Protein AF-A0A1W0CZG9-F1 (afdb_monomer)

InterPro domains:
  IPR002736 Triphosphoribosyl-dephospho-CoA protein [PF01874] (22-283)
  IPR002736 Triphosphoribosyl-dephospho-CoA protein [PTHR30201] (19-287)
  IPR009662 Malonate decarboxylase delta subunit [MF_00710] (295-395)
  IPR009662 Malonate decarboxylase delta subunit [TIGR03130] (297-390)
  IPR017555 Triphosphoribosyl-dephospho-CoA synthase [MF_01883] (5-327)
  IPR017555 Triphosphoribosyl-dephospho-CoA synthase [TIGR03132] (19-286)
  IPR023439 Malonate decarboxylase/citrate lyase acyl carrier protein [PF06857] (312-389)

Structure (mmCIF, N/CA/C/O backbone):
data_AF-A0A1W0CZG9-F1
#
_entry.id   AF-A0A1W0CZG9-F1
#
loop_
_atom_site.group_PDB
_atom_site.id
_atom_site.type_symbol
_atom_site.label_atom_id
_atom_site.label_alt_id
_atom_site.label_comp_id
_atom_site.label_asym_id
_atom_site.label_entity_id
_atom_site.label_seq_id
_atom_site.pdbx_PDB_ins_code
_atom_site.Cartn_x
_atom_site.Cartn_y
_atom_site.Cartn_z
_atom_site.occupancy
_atom_site.B_iso_or_equiv
_atom_site.auth_seq_id
_atom_site.auth_comp_id
_atom_site.auth_asym_id
_atom_site.auth_atom_id
_atom_site.pdbx_PDB_model_num
ATOM 1 N N . MET A 1 1 ? -16.045 48.667 25.004 1.00 33.84 1 MET A N 1
ATOM 2 C CA . MET A 1 1 ? -16.160 47.445 24.181 1.00 33.84 1 MET A CA 1
ATOM 3 C C . MET A 1 1 ? -14.809 47.197 23.517 1.00 33.84 1 MET A C 1
ATOM 5 O O . MET A 1 1 ? -14.563 47.806 22.484 1.00 33.84 1 MET A O 1
ATOM 9 N N . PRO A 1 2 ? -13.880 46.431 24.114 1.00 33.62 2 PRO A N 1
ATOM 10 C CA . PRO A 1 2 ? -12.631 46.118 23.434 1.00 33.62 2 PRO A CA 1
ATOM 11 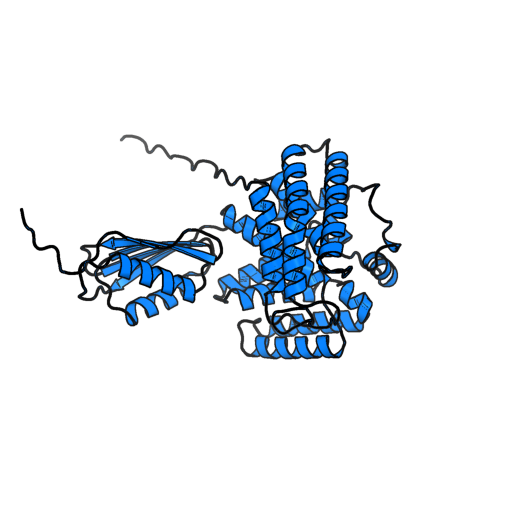C C . PRO A 1 2 ? -12.869 44.979 22.434 1.00 33.62 2 PRO A C 1
ATOM 13 O O . PRO A 1 2 ? -13.550 43.997 22.735 1.00 33.62 2 PRO A O 1
ATOM 16 N N . GLY A 1 3 ? -12.367 45.181 21.218 1.00 31.75 3 GLY A N 1
ATOM 17 C CA . GLY A 1 3 ? -12.588 44.329 20.058 1.00 31.75 3 GLY A CA 1
ATOM 18 C C . GLY A 1 3 ? -11.983 42.937 20.209 1.00 31.75 3 GLY A C 1
ATOM 19 O O . GLY A 1 3 ? -10.872 42.764 20.706 1.00 31.75 3 GLY A O 1
ATOM 20 N N . ARG A 1 4 ? -12.725 41.936 19.728 1.00 31.33 4 ARG A N 1
ATOM 21 C CA . ARG A 1 4 ? -12.213 40.588 19.492 1.00 31.33 4 ARG A CA 1
ATOM 22 C C . ARG A 1 4 ? -11.178 40.653 18.370 1.00 31.33 4 ARG A C 1
ATOM 24 O O . ARG A 1 4 ? -11.542 40.750 17.201 1.00 31.33 4 ARG A O 1
ATOM 31 N N . MET A 1 5 ? -9.898 40.569 18.722 1.00 32.62 5 MET A N 1
ATOM 32 C CA . MET A 1 5 ? -8.872 40.129 17.782 1.00 32.62 5 MET A CA 1
ATOM 33 C C . MET A 1 5 ? -9.161 38.665 17.445 1.00 32.62 5 MET A C 1
ATOM 35 O O . MET A 1 5 ? -8.957 37.769 18.262 1.00 32.62 5 MET A O 1
ATOM 39 N N . SER A 1 6 ? -9.704 38.435 16.252 1.00 33.34 6 SER A N 1
ATOM 40 C CA . SER A 1 6 ? -9.754 37.111 15.645 1.00 33.34 6 SER A CA 1
ATOM 41 C C . SER A 1 6 ? -8.327 36.732 15.267 1.00 33.34 6 SER A C 1
ATOM 43 O O . SER A 1 6 ? -7.815 37.191 14.248 1.00 33.34 6 SER A O 1
ATOM 45 N N . CYS A 1 7 ? -7.670 35.937 16.109 1.00 29.73 7 CYS A N 1
ATOM 46 C CA . CYS A 1 7 ? -6.420 35.286 15.747 1.00 29.73 7 CYS A CA 1
ATOM 47 C C . CYS A 1 7 ? -6.742 34.286 14.627 1.00 29.73 7 CYS A C 1
ATOM 49 O O . CYS A 1 7 ? -7.448 33.303 14.858 1.00 29.73 7 CYS A O 1
ATOM 51 N N . ALA A 1 8 ? -6.322 34.585 13.397 1.00 34.59 8 ALA A N 1
ATOM 52 C CA . ALA A 1 8 ? -6.363 33.611 12.316 1.00 34.59 8 ALA A CA 1
ATOM 53 C C . ALA A 1 8 ? -5.470 32.420 12.713 1.00 34.59 8 ALA A C 1
ATOM 55 O O . ALA A 1 8 ? -4.389 32.651 13.256 1.00 34.59 8 ALA A O 1
ATOM 56 N N . PRO A 1 9 ? -5.895 31.164 12.493 1.00 34.31 9 PRO A N 1
ATOM 57 C CA . PRO A 1 9 ? -5.042 30.020 12.781 1.00 34.31 9 PRO A CA 1
ATOM 58 C C . PRO A 1 9 ? -3.772 30.112 11.927 1.00 34.31 9 PRO A C 1
ATOM 60 O O . PRO A 1 9 ? -3.852 30.275 10.708 1.00 34.31 9 PRO A O 1
ATOM 63 N N . GLU A 1 10 ? -2.607 30.031 12.571 1.00 32.41 10 GLU A N 1
ATOM 64 C CA . GLU A 1 10 ? -1.317 29.945 11.884 1.00 32.41 10 GLU A CA 1
ATOM 65 C C . GLU A 1 10 ? -1.308 28.751 10.907 1.00 32.41 10 GLU A C 1
ATOM 67 O O . GLU A 1 10 ? -1.890 27.699 11.207 1.00 32.41 10 GLU A O 1
ATOM 72 N N . PRO A 1 11 ? -0.664 28.876 9.731 1.00 36.69 11 PRO A N 1
ATOM 73 C CA . PRO A 1 11 ? -0.551 27.773 8.788 1.00 36.69 11 PRO A CA 1
ATOM 74 C C . PRO A 1 11 ? 0.217 26.615 9.437 1.00 36.69 11 PRO A C 1
ATOM 76 O O . PRO A 1 11 ? 1.356 26.772 9.873 1.00 36.69 11 PRO A O 1
ATOM 79 N N . ARG A 1 12 ? -0.414 25.437 9.500 1.00 46.84 12 ARG A N 1
ATOM 80 C CA . ARG A 1 12 ? 0.191 24.211 10.035 1.00 46.84 12 ARG A CA 1
ATOM 81 C C . ARG A 1 12 ? 1.439 23.855 9.223 1.00 46.84 12 ARG A C 1
ATOM 83 O O . ARG A 1 12 ? 1.346 23.477 8.057 1.00 46.84 12 ARG A O 1
ATOM 90 N N . THR A 1 13 ? 2.609 23.948 9.840 1.00 45.94 13 THR A N 1
ATOM 91 C CA . THR A 1 13 ? 3.910 23.595 9.259 1.00 45.94 13 THR A CA 1
ATOM 92 C C . THR A 1 13 ? 4.120 22.074 9.272 1.00 45.94 13 THR A C 1
ATOM 94 O O . THR A 1 13 ? 4.964 21.541 9.982 1.00 45.94 13 THR A O 1
ATOM 97 N N . GLY A 1 14 ? 3.339 21.341 8.474 1.00 55.75 14 GLY A N 1
ATOM 98 C CA . GLY A 1 14 ? 3.417 19.878 8.335 1.00 55.75 14 GLY A CA 1
ATOM 99 C C . GLY A 1 14 ? 4.567 19.382 7.445 1.00 55.75 14 GLY A C 1
ATOM 100 O O . GLY A 1 14 ? 4.348 18.520 6.593 1.00 55.75 14 GLY A O 1
ATOM 101 N N . HIS A 1 15 ? 5.776 19.940 7.573 1.00 70.44 15 HIS A N 1
ATOM 102 C CA . HIS A 1 15 ? 6.919 19.511 6.760 1.00 70.44 15 HIS A CA 1
ATOM 103 C C . HIS A 1 15 ? 7.436 18.145 7.237 1.00 70.44 15 HIS A C 1
ATOM 105 O O . HIS A 1 15 ? 8.053 18.032 8.295 1.00 70.44 15 HIS A O 1
ATOM 111 N N . VAL A 1 16 ? 7.193 17.096 6.450 1.00 82.81 16 VAL A N 1
ATOM 112 C CA . VAL A 1 16 ? 7.690 15.739 6.725 1.00 82.81 16 VAL A CA 1
ATOM 113 C C . VAL A 1 16 ? 9.107 15.618 6.165 1.00 82.81 16 VAL A C 1
ATOM 115 O O . VAL A 1 16 ? 9.312 15.826 4.973 1.00 82.81 16 VAL A O 1
ATOM 118 N N . SER A 1 17 ? 10.089 15.296 7.011 1.00 92.38 17 SER A N 1
ATOM 119 C CA . SER A 1 17 ? 11.493 15.195 6.586 1.00 92.38 17 SER A CA 1
ATOM 120 C C . SER A 1 17 ? 11.728 14.043 5.592 1.00 92.38 17 SER A C 1
ATOM 122 O O . SER A 1 17 ? 10.999 13.044 5.636 1.00 92.38 17 SER A O 1
ATOM 124 N N . PRO A 1 18 ? 12.781 14.102 4.750 1.00 96.06 18 PRO A N 1
ATOM 125 C CA . PRO A 1 18 ? 13.146 13.006 3.848 1.00 96.06 18 PRO A CA 1
ATOM 126 C C . PRO A 1 18 ? 13.298 11.652 4.553 1.00 96.06 18 PRO A C 1
ATOM 128 O O . PRO A 1 18 ? 12.821 10.627 4.064 1.00 96.06 18 PRO A O 1
ATOM 131 N N . THR A 1 19 ? 13.889 11.656 5.750 1.00 97.00 19 THR A N 1
ATOM 132 C CA . THR A 1 19 ? 14.010 10.472 6.610 1.00 97.00 19 THR A CA 1
ATOM 133 C C . THR A 1 19 ? 12.646 9.909 6.998 1.00 97.00 19 THR A C 1
ATOM 135 O O . THR A 1 19 ? 12.417 8.712 6.837 1.00 97.00 19 THR A O 1
ATOM 138 N N . ALA A 1 20 ? 11.720 10.762 7.445 1.00 95.25 20 ALA A N 1
ATOM 139 C CA . ALA A 1 20 ? 10.376 10.336 7.821 1.00 95.25 20 ALA A CA 1
ATOM 140 C C . ALA A 1 20 ? 9.574 9.810 6.616 1.00 95.25 20 ALA A C 1
ATOM 142 O O . ALA A 1 20 ? 8.839 8.835 6.756 1.00 95.25 20 ALA A O 1
ATOM 143 N N . LEU A 1 21 ? 9.753 10.388 5.422 1.00 97.50 21 LEU A N 1
ATOM 144 C CA . LEU A 1 21 ? 9.143 9.880 4.186 1.00 97.50 21 LEU A CA 1
ATOM 145 C C . LEU A 1 21 ? 9.675 8.489 3.811 1.00 97.50 21 LEU A C 1
ATOM 147 O O . LEU A 1 21 ? 8.896 7.607 3.441 1.00 97.50 21 LEU A O 1
ATOM 151 N N . ALA A 1 22 ? 10.985 8.270 3.937 1.00 98.31 22 ALA A N 1
ATOM 152 C CA . ALA A 1 22 ? 11.594 6.965 3.696 1.00 98.31 22 ALA A CA 1
ATOM 153 C C . ALA A 1 22 ? 11.104 5.911 4.701 1.00 98.31 22 ALA A C 1
ATOM 155 O O . ALA A 1 22 ? 10.772 4.789 4.311 1.00 98.31 22 ALA A O 1
ATOM 156 N N . ASP A 1 23 ? 11.008 6.279 5.980 1.00 97.62 23 ASP A N 1
ATOM 157 C CA . ASP A 1 23 ? 10.482 5.410 7.034 1.00 97.62 23 ASP A CA 1
ATOM 158 C C . ASP A 1 23 ? 9.001 5.078 6.812 1.00 97.62 23 ASP A C 1
ATOM 160 O O . ASP A 1 23 ? 8.615 3.914 6.929 1.00 97.62 23 ASP A O 1
ATOM 164 N N . ALA A 1 24 ? 8.187 6.053 6.397 1.00 97.56 24 ALA A N 1
ATOM 165 C CA . ALA A 1 24 ? 6.782 5.841 6.050 1.00 97.56 24 ALA A CA 1
ATOM 166 C C . ALA A 1 24 ? 6.617 4.889 4.852 1.00 97.56 24 ALA A C 1
ATOM 168 O O . ALA A 1 24 ? 5.760 4.005 4.878 1.00 97.56 24 ALA A O 1
ATOM 169 N N . ALA A 1 25 ? 7.465 5.005 3.824 1.00 98.56 25 ALA A N 1
ATOM 170 C CA . ALA A 1 25 ? 7.449 4.097 2.676 1.00 98.56 25 ALA A CA 1
ATOM 171 C C . ALA A 1 25 ? 7.782 2.651 3.082 1.00 98.56 25 ALA A C 1
ATOM 173 O O . ALA A 1 25 ? 7.087 1.713 2.686 1.00 98.56 25 ALA A O 1
ATOM 174 N N . VAL A 1 26 ? 8.800 2.458 3.926 1.00 98.56 26 VAL A N 1
ATOM 175 C CA . VAL A 1 26 ? 9.143 1.132 4.464 1.00 98.56 26 VAL A CA 1
ATOM 176 C C . VAL A 1 26 ? 8.025 0.598 5.359 1.00 98.56 26 VAL A C 1
ATOM 178 O O . VAL A 1 26 ? 7.659 -0.571 5.243 1.00 98.56 26 VAL A O 1
ATOM 181 N N . ALA A 1 27 ? 7.444 1.436 6.219 1.00 97.94 27 ALA A N 1
ATOM 182 C CA . ALA A 1 27 ? 6.324 1.055 7.072 1.00 97.94 27 ALA A CA 1
ATOM 183 C C . ALA A 1 27 ? 5.105 0.614 6.247 1.00 97.94 27 ALA A C 1
ATOM 185 O O . ALA A 1 27 ? 4.483 -0.393 6.582 1.00 97.94 27 ALA A O 1
ATOM 186 N N . ALA A 1 28 ? 4.809 1.295 5.137 1.00 98.50 28 ALA A N 1
ATOM 187 C CA . ALA A 1 28 ? 3.735 0.919 4.224 1.00 98.50 28 ALA A CA 1
ATOM 188 C C . ALA A 1 28 ? 3.975 -0.454 3.572 1.00 98.50 28 ALA A C 1
ATOM 190 O O . ALA A 1 28 ? 3.057 -1.273 3.520 1.00 98.50 28 ALA A O 1
ATOM 191 N N . LEU A 1 29 ? 5.210 -0.748 3.148 1.00 98.38 29 LEU A N 1
ATOM 192 C CA . LEU A 1 29 ? 5.585 -2.072 2.633 1.00 98.38 29 LEU A CA 1
ATOM 193 C C . LEU A 1 29 ? 5.458 -3.170 3.696 1.00 98.38 29 LEU A C 1
ATOM 195 O O . LEU A 1 29 ? 4.949 -4.251 3.417 1.00 98.38 29 LEU A O 1
ATOM 199 N N . LEU A 1 30 ? 5.895 -2.905 4.929 1.00 97.25 30 LEU A N 1
ATOM 200 C CA . LEU A 1 30 ? 5.769 -3.863 6.032 1.00 97.25 30 LEU A CA 1
ATOM 201 C C . LEU A 1 30 ? 4.301 -4.097 6.412 1.00 97.25 30 LEU A C 1
ATOM 203 O O . LEU A 1 30 ? 3.899 -5.233 6.673 1.00 97.25 30 LEU A O 1
ATOM 207 N N . ALA A 1 31 ? 3.490 -3.039 6.425 1.00 96.06 31 ALA A N 1
ATOM 208 C CA . ALA A 1 31 ? 2.058 -3.121 6.680 1.00 96.06 31 ALA A CA 1
ATOM 209 C C . ALA A 1 31 ? 1.329 -3.915 5.586 1.00 96.06 31 ALA A C 1
ATOM 211 O O . ALA A 1 31 ? 0.457 -4.721 5.904 1.00 96.06 31 ALA A O 1
ATOM 212 N N . GLU A 1 32 ? 1.709 -3.741 4.318 1.00 97.56 32 GLU A N 1
ATOM 213 C CA . GLU A 1 32 ? 1.230 -4.575 3.213 1.00 97.56 32 GLU A CA 1
ATOM 214 C C . GLU A 1 32 ? 1.653 -6.035 3.425 1.00 97.56 32 GLU A C 1
ATOM 216 O O . GLU A 1 32 ? 0.799 -6.920 3.427 1.00 97.56 32 GLU A O 1
ATOM 221 N N . ALA A 1 33 ? 2.938 -6.303 3.679 1.00 94.62 33 ALA A N 1
ATOM 222 C CA . ALA A 1 33 ? 3.481 -7.659 3.782 1.00 94.62 33 ALA A CA 1
ATOM 223 C C . ALA A 1 33 ? 2.866 -8.471 4.935 1.00 94.62 33 ALA A C 1
ATOM 225 O O . ALA A 1 33 ? 2.709 -9.688 4.828 1.00 94.62 33 ALA A O 1
ATOM 226 N N . THR A 1 34 ? 2.507 -7.797 6.030 1.00 94.31 34 THR A N 1
ATOM 227 C CA . THR A 1 34 ? 1.949 -8.420 7.241 1.00 94.31 34 THR A CA 1
ATOM 228 C C . THR A 1 34 ? 0.420 -8.481 7.259 1.00 94.31 34 THR A C 1
ATOM 230 O O . THR A 1 34 ? -0.149 -9.228 8.062 1.00 94.31 34 THR A O 1
ATOM 233 N N . LEU A 1 35 ? -0.268 -7.763 6.364 1.00 97.00 35 LEU A N 1
ATOM 234 C CA . LEU A 1 35 ? -1.721 -7.846 6.236 1.00 97.00 35 LEU A CA 1
ATOM 235 C C . LEU A 1 35 ? -2.135 -9.289 5.924 1.00 97.00 35 LEU A C 1
ATOM 237 O O . LEU A 1 35 ? -1.577 -9.922 5.033 1.00 97.00 35 LEU A O 1
ATOM 241 N N . THR A 1 36 ? -3.094 -9.829 6.678 1.00 95.69 36 THR A N 1
ATOM 242 C CA . THR A 1 36 ? -3.483 -11.245 6.604 1.00 95.69 36 THR A CA 1
ATOM 243 C C . THR A 1 36 ? -4.987 -11.395 6.878 1.00 95.69 36 THR A C 1
ATOM 245 O O . THR A 1 36 ? -5.463 -10.820 7.859 1.00 95.69 36 THR A O 1
ATOM 248 N N . PRO A 1 37 ? -5.744 -12.187 6.090 1.00 95.38 37 PRO A N 1
ATOM 249 C CA . PRO A 1 37 ? -5.326 -12.940 4.908 1.00 95.38 37 PRO A CA 1
ATOM 250 C C . PRO A 1 37 ? -5.303 -12.069 3.643 1.00 95.38 37 PRO A C 1
ATOM 252 O O . PRO A 1 37 ? -6.292 -11.401 3.356 1.00 95.38 37 PRO A O 1
ATOM 255 N N . LYS A 1 38 ? -4.237 -12.118 2.835 1.00 93.94 38 LYS A N 1
ATOM 256 C CA . LYS A 1 38 ? -4.233 -11.471 1.512 1.00 93.94 38 LYS A CA 1
ATOM 257 C C . LYS A 1 38 ? -4.496 -12.494 0.401 1.00 93.94 38 LYS A C 1
ATOM 259 O O . LYS A 1 38 ? -3.724 -13.443 0.251 1.00 93.94 38 LYS A O 1
ATOM 264 N N . PRO A 1 39 ? -5.559 -12.323 -0.403 1.00 96.69 39 PRO A N 1
ATOM 265 C CA . PRO A 1 39 ? -6.010 -13.347 -1.335 1.00 96.69 39 PRO A CA 1
ATOM 266 C C . PRO A 1 39 ? -4.981 -13.590 -2.451 1.00 96.69 39 PRO A C 1
ATOM 268 O O . PRO A 1 39 ? -4.724 -12.723 -3.281 1.00 96.69 39 PRO A O 1
ATOM 271 N N . GLY A 1 40 ? -4.381 -14.786 -2.474 1.00 96.25 40 GLY A N 1
ATOM 272 C CA . GLY A 1 40 ? -3.367 -15.178 -3.469 1.00 96.25 40 GLY A CA 1
ATOM 273 C C . GLY A 1 40 ? -1.990 -14.502 -3.327 1.00 96.25 40 GLY A C 1
ATOM 274 O O . GLY A 1 40 ? -1.062 -14.831 -4.071 1.00 96.25 40 GLY A O 1
ATOM 275 N N . LEU A 1 41 ? -1.822 -13.585 -2.376 1.00 97.12 41 LEU A N 1
ATOM 276 C CA . LEU A 1 41 ? -0.566 -12.884 -2.094 1.00 97.12 41 LEU A CA 1
ATOM 277 C C . LEU A 1 41 ? 0.193 -13.553 -0.947 1.00 97.12 41 LEU A C 1
ATOM 279 O O . LEU A 1 41 ? -0.359 -14.356 -0.197 1.00 97.12 41 LEU A O 1
ATOM 283 N N . VAL A 1 42 ? 1.473 -13.213 -0.822 1.00 96.31 42 VAL A N 1
ATOM 284 C CA . VAL A 1 42 ? 2.285 -13.564 0.348 1.00 96.31 42 VAL A CA 1
ATOM 285 C C . VAL A 1 42 ? 1.730 -12.848 1.573 1.00 96.31 42 VAL A C 1
ATOM 287 O O . VAL A 1 42 ? 1.551 -11.637 1.517 1.00 96.31 42 VAL A O 1
ATOM 290 N N . ASP A 1 43 ? 1.508 -13.558 2.671 1.00 95.62 43 ASP A N 1
ATOM 291 C CA . ASP A 1 43 ? 1.109 -12.988 3.961 1.00 95.62 43 ASP A CA 1
ATOM 292 C C . ASP A 1 43 ? 1.695 -13.809 5.125 1.00 95.62 43 ASP A C 1
ATOM 294 O O . ASP A 1 43 ? 2.534 -14.692 4.917 1.00 95.62 43 ASP A O 1
ATOM 298 N N . LEU A 1 44 ? 1.262 -13.555 6.366 1.00 94.50 44 LEU A N 1
ATOM 299 C CA . LEU A 1 44 ? 1.788 -14.256 7.546 1.00 94.50 44 LEU A CA 1
ATOM 300 C C . LEU A 1 44 ? 1.518 -15.773 7.540 1.00 94.50 44 LEU A C 1
ATOM 302 O O . LEU A 1 44 ? 2.162 -16.511 8.282 1.00 94.50 44 LEU A O 1
ATOM 306 N N . ARG A 1 45 ? 0.597 -16.266 6.701 1.00 94.12 45 ARG A N 1
ATOM 307 C CA . ARG A 1 45 ? 0.284 -17.698 6.555 1.00 94.12 45 ARG A CA 1
ATOM 308 C C . ARG A 1 45 ? 1.206 -18.393 5.545 1.00 94.12 45 ARG A C 1
ATOM 310 O O . ARG A 1 45 ? 1.123 -19.613 5.402 1.00 94.12 45 ARG A O 1
ATOM 317 N N . GLY A 1 46 ? 2.041 -17.650 4.811 1.00 91.88 46 GLY A N 1
ATOM 318 C CA . GLY A 1 46 ? 3.054 -18.180 3.892 1.00 91.88 46 GLY A CA 1
ATOM 319 C C . GLY A 1 46 ? 3.104 -17.467 2.535 1.00 91.88 46 GLY A C 1
ATOM 320 O O . GLY A 1 46 ? 2.574 -16.376 2.358 1.00 91.88 46 GLY A O 1
ATOM 321 N N . GLY A 1 47 ? 3.718 -18.109 1.536 1.00 89.25 47 GLY A N 1
ATOM 322 C CA . GLY A 1 47 ? 3.993 -17.510 0.217 1.00 89.25 47 GLY A CA 1
ATOM 323 C C . GLY A 1 47 ? 2.786 -17.249 -0.701 1.00 89.25 47 GLY A C 1
ATOM 324 O O . GLY A 1 47 ? 2.959 -16.862 -1.854 1.00 89.25 47 GLY A O 1
ATOM 325 N N . GLY A 1 48 ? 1.548 -17.471 -0.247 1.00 91.50 48 GLY A N 1
ATOM 326 C CA . GLY A 1 48 ? 0.367 -17.268 -1.093 1.00 91.50 48 GLY A CA 1
ATOM 327 C C . GLY A 1 48 ? 0.348 -18.184 -2.320 1.00 91.50 48 GLY A C 1
ATOM 328 O O . GLY A 1 48 ? 0.262 -19.407 -2.175 1.00 91.50 48 GLY A O 1
ATOM 329 N N . ALA A 1 49 ? 0.371 -17.580 -3.513 1.00 90.06 49 ALA A N 1
ATOM 330 C CA . ALA A 1 49 ? 0.503 -18.244 -4.815 1.00 90.06 49 ALA A CA 1
ATOM 331 C C . ALA A 1 49 ? 1.962 -18.467 -5.269 1.00 90.06 49 ALA A C 1
ATOM 333 O O . ALA A 1 49 ? 2.188 -19.129 -6.286 1.00 90.06 49 ALA A O 1
ATOM 334 N N . HIS A 1 50 ? 2.933 -17.916 -4.542 1.00 90.31 50 HIS A N 1
ATOM 335 C CA . HIS A 1 50 ? 4.360 -18.012 -4.841 1.00 90.31 50 HIS A CA 1
ATOM 336 C C . HIS A 1 50 ? 5.015 -19.192 -4.118 1.00 90.31 50 HIS A C 1
ATOM 338 O O . HIS A 1 50 ? 4.468 -19.750 -3.165 1.00 90.31 50 HIS A O 1
ATOM 344 N N . ARG A 1 51 ? 6.201 -19.582 -4.596 1.00 88.88 51 ARG A N 1
ATOM 345 C CA . ARG A 1 51 ? 7.057 -20.619 -3.977 1.00 88.88 51 ARG A CA 1
ATOM 346 C C . ARG A 1 51 ? 8.457 -20.110 -3.634 1.00 88.88 51 ARG A C 1
ATOM 348 O O . ARG A 1 51 ? 9.195 -20.785 -2.933 1.00 88.88 51 ARG A O 1
ATOM 355 N N . ASP A 1 52 ? 8.801 -18.949 -4.163 1.00 90.19 52 ASP A N 1
ATOM 356 C CA . ASP A 1 52 ? 10.097 -18.279 -4.142 1.00 90.19 52 ASP A CA 1
ATOM 357 C C . ASP A 1 52 ? 10.155 -17.128 -3.128 1.00 90.19 52 ASP A C 1
ATOM 359 O O . ASP A 1 52 ? 11.214 -16.547 -2.919 1.00 90.19 52 ASP A O 1
ATOM 363 N N . MET A 1 53 ? 9.036 -16.799 -2.475 1.00 92.06 53 MET A N 1
ATOM 364 C CA . MET A 1 53 ? 8.967 -15.730 -1.481 1.00 92.06 53 MET A CA 1
ATOM 365 C C . MET A 1 53 ? 8.009 -16.049 -0.333 1.00 92.06 53 MET A C 1
ATOM 367 O O . MET A 1 53 ? 6.977 -16.698 -0.515 1.00 92.06 53 MET A O 1
ATOM 371 N N . ASP A 1 54 ? 8.354 -15.540 0.848 1.00 94.88 54 ASP A N 1
ATOM 372 C CA . ASP A 1 54 ? 7.553 -15.559 2.068 1.00 94.88 54 ASP A CA 1
ATOM 373 C C . ASP A 1 54 ? 7.539 -14.168 2.729 1.00 94.88 54 ASP A C 1
ATOM 375 O O . ASP A 1 54 ? 8.216 -13.233 2.286 1.00 94.88 54 ASP A O 1
ATOM 379 N N . TRP A 1 55 ? 6.739 -14.006 3.785 1.00 94.06 55 TRP A N 1
ATOM 380 C CA . TRP A 1 55 ? 6.596 -12.714 4.459 1.00 94.06 55 TRP A CA 1
ATOM 381 C C . TRP A 1 55 ? 7.923 -12.226 5.060 1.00 94.06 55 TRP A C 1
ATOM 383 O O . TRP A 1 55 ? 8.183 -11.024 5.092 1.00 94.06 55 TRP A O 1
ATOM 393 N N . ALA A 1 56 ? 8.789 -13.140 5.512 1.00 95.19 56 ALA A N 1
ATOM 394 C CA . ALA A 1 56 ? 10.068 -12.791 6.114 1.00 95.19 56 ALA A CA 1
ATOM 395 C C . ALA A 1 56 ? 11.026 -12.208 5.064 1.00 95.19 56 ALA A C 1
ATOM 397 O O . ALA A 1 56 ? 11.708 -11.215 5.336 1.00 95.19 56 ALA A O 1
ATOM 398 N N . LEU A 1 57 ? 11.049 -12.782 3.857 1.00 96.50 57 LEU A N 1
ATOM 399 C CA . LEU A 1 57 ? 11.766 -12.260 2.697 1.00 96.50 57 LEU A CA 1
ATOM 400 C C . LEU A 1 57 ? 11.242 -10.878 2.299 1.00 96.50 57 LEU A C 1
ATOM 402 O O . LEU A 1 57 ? 12.051 -9.970 2.100 1.00 96.50 57 LEU A O 1
ATOM 406 N N . LEU A 1 58 ? 9.916 -10.690 2.244 1.00 96.56 58 LEU A N 1
ATOM 407 C CA . LEU A 1 58 ? 9.326 -9.376 1.968 1.00 96.56 58 LEU A CA 1
ATOM 408 C C . LEU A 1 58 ? 9.746 -8.347 3.023 1.00 96.56 58 LEU A C 1
ATOM 410 O O . LEU A 1 58 ? 10.233 -7.279 2.671 1.00 96.56 58 LEU A O 1
ATOM 414 N N . CYS A 1 59 ? 9.685 -8.683 4.312 1.00 96.69 59 CYS A N 1
ATOM 415 C CA . CYS A 1 59 ? 10.118 -7.782 5.380 1.00 96.69 59 CYS A CA 1
ATOM 416 C C . CYS A 1 59 ? 11.612 -7.423 5.304 1.00 96.69 59 CYS A C 1
ATOM 418 O O . CYS A 1 59 ? 11.981 -6.272 5.540 1.00 96.69 59 CYS A O 1
ATOM 420 N N . ARG A 1 60 ? 12.494 -8.381 4.981 1.00 97.44 60 ARG A N 1
ATOM 421 C CA . ARG A 1 60 ? 13.926 -8.093 4.761 1.00 97.44 60 ARG A CA 1
ATOM 422 C C . ARG A 1 60 ? 14.125 -7.175 3.559 1.00 97.44 60 ARG A C 1
ATOM 424 O O . ARG A 1 60 ? 14.851 -6.189 3.655 1.00 97.44 60 ARG A O 1
ATOM 431 N N . SER A 1 61 ? 13.441 -7.474 2.460 1.00 97.25 61 SER A N 1
ATOM 432 C CA . SER A 1 61 ? 13.500 -6.690 1.233 1.00 97.25 61 SER A CA 1
ATOM 433 C C . SER A 1 61 ? 12.986 -5.259 1.430 1.00 97.25 61 SER A C 1
ATOM 435 O O . SER A 1 61 ? 13.657 -4.326 1.006 1.00 97.25 61 SER A O 1
ATOM 437 N N . ALA A 1 62 ? 11.866 -5.067 2.130 1.00 97.94 62 ALA A N 1
ATOM 438 C CA . ALA A 1 62 ? 11.309 -3.749 2.430 1.00 97.94 62 ALA A CA 1
ATOM 439 C C . ALA A 1 62 ? 12.296 -2.876 3.221 1.00 97.94 62 ALA A C 1
ATOM 441 O O . ALA A 1 62 ? 12.507 -1.715 2.884 1.00 97.94 62 ALA A O 1
ATOM 442 N N . ARG A 1 63 ? 12.970 -3.442 4.232 1.00 98.19 63 ARG A N 1
ATOM 443 C CA . ARG A 1 63 ? 13.989 -2.710 5.006 1.00 98.19 63 ARG A CA 1
ATOM 444 C C . ARG A 1 63 ? 15.213 -2.343 4.166 1.00 98.19 63 ARG A C 1
ATOM 446 O O . ARG A 1 63 ? 15.747 -1.250 4.332 1.00 98.19 63 ARG A O 1
ATOM 453 N N . ALA A 1 64 ? 15.626 -3.213 3.244 1.00 98.19 64 ALA A N 1
ATOM 454 C CA . ALA A 1 64 ? 16.742 -2.943 2.334 1.00 98.19 64 ALA A CA 1
ATOM 455 C C . ALA A 1 64 ? 16.467 -1.774 1.367 1.00 98.19 64 ALA A C 1
ATOM 457 O O . ALA A 1 64 ? 17.407 -1.172 0.857 1.00 98.19 64 ALA A O 1
ATOM 458 N N . LEU A 1 65 ? 15.196 -1.424 1.142 1.00 98.56 65 LEU A N 1
ATOM 459 C CA . LEU A 1 65 ? 14.797 -0.309 0.279 1.00 98.56 65 LEU A CA 1
ATOM 460 C C . LEU A 1 65 ? 14.892 1.064 0.947 1.00 98.56 65 LEU A C 1
ATOM 462 O O . LEU A 1 65 ? 14.870 2.074 0.242 1.00 98.56 65 LEU A O 1
ATOM 466 N N . ARG A 1 66 ? 15.031 1.123 2.279 1.00 98.56 66 ARG A N 1
ATOM 467 C CA . ARG A 1 66 ? 15.059 2.383 3.036 1.00 98.56 66 ARG A CA 1
ATOM 468 C C . ARG A 1 66 ? 16.045 3.418 2.468 1.00 98.56 66 ARG A C 1
ATOM 470 O O . ARG A 1 66 ? 15.616 4.550 2.260 1.00 98.56 66 ARG A O 1
ATOM 477 N N . PRO A 1 67 ? 17.320 3.081 2.167 1.00 98.69 67 PRO A N 1
ATOM 478 C CA . PRO A 1 67 ? 18.264 4.063 1.627 1.00 98.69 67 PRO A CA 1
ATOM 479 C C . PRO A 1 67 ? 17.850 4.588 0.247 1.00 98.69 67 PRO A C 1
ATOM 481 O O . PRO A 1 67 ? 18.054 5.759 -0.054 1.00 98.69 67 PRO A O 1
ATOM 484 N N . GLY A 1 68 ? 17.224 3.742 -0.577 1.00 98.56 68 GLY A N 1
ATOM 485 C CA . GLY A 1 68 ? 16.712 4.137 -1.887 1.00 98.56 68 GLY A CA 1
ATOM 486 C C . GLY A 1 68 ? 15.573 5.149 -1.783 1.00 98.56 68 GLY A C 1
ATOM 487 O O . GLY A 1 68 ? 15.585 6.157 -2.485 1.00 98.56 68 GLY A O 1
ATOM 488 N N . PHE A 1 69 ? 14.615 4.918 -0.878 1.00 98.75 69 PHE A N 1
ATOM 489 C CA . PHE A 1 69 ? 13.540 5.884 -0.629 1.00 98.75 69 PHE A CA 1
ATOM 490 C C . PHE A 1 69 ? 14.061 7.193 -0.034 1.00 98.75 69 PHE A C 1
ATOM 492 O O . PHE A 1 69 ? 13.586 8.253 -0.432 1.00 98.75 69 PHE A O 1
ATOM 499 N N . LEU A 1 70 ? 15.063 7.138 0.849 1.00 98.75 70 LEU A N 1
ATOM 500 C CA . LEU A 1 70 ? 15.712 8.338 1.381 1.00 98.75 70 LEU A CA 1
ATOM 501 C C . LEU A 1 70 ? 16.350 9.169 0.262 1.00 98.75 70 LEU A C 1
ATOM 503 O O . LEU A 1 70 ? 16.040 10.349 0.139 1.00 98.75 70 LEU A O 1
ATOM 507 N N . ALA A 1 71 ? 17.139 8.546 -0.616 1.00 98.50 71 ALA A N 1
ATOM 508 C CA . ALA A 1 71 ? 17.761 9.242 -1.743 1.00 98.50 71 ALA A CA 1
ATOM 509 C C . ALA A 1 71 ? 16.723 9.873 -2.695 1.00 98.50 71 ALA A C 1
ATOM 511 O O . ALA A 1 71 ? 16.931 10.965 -3.223 1.00 98.50 71 ALA A O 1
ATOM 512 N N . MET A 1 72 ? 15.584 9.204 -2.909 1.00 98.25 72 MET A N 1
ATOM 513 C CA . MET A 1 72 ? 14.477 9.744 -3.708 1.00 98.25 72 MET A CA 1
ATOM 514 C C . MET A 1 72 ? 13.763 10.918 -3.022 1.00 98.25 72 MET A C 1
ATOM 516 O O . MET A 1 72 ? 13.336 11.849 -3.709 1.00 98.25 72 MET A O 1
ATOM 520 N N . ALA A 1 73 ? 13.647 10.894 -1.692 1.00 97.69 73 ALA A N 1
ATOM 521 C CA . ALA A 1 73 ? 13.088 11.987 -0.903 1.00 97.69 73 ALA A CA 1
ATOM 522 C C . ALA A 1 73 ? 14.020 13.211 -0.897 1.00 97.69 73 ALA A C 1
ATOM 524 O O . ALA A 1 73 ? 13.583 14.313 -1.215 1.00 97.69 73 ALA A O 1
ATOM 525 N N . GLU A 1 74 ? 15.313 13.015 -0.626 1.00 96.94 74 GLU A N 1
ATOM 526 C CA . GLU A 1 74 ? 16.338 14.070 -0.650 1.00 96.94 74 GLU A CA 1
ATOM 527 C C . GLU A 1 74 ? 16.446 14.723 -2.033 1.00 96.94 74 GLU A C 1
ATOM 529 O O . GLU A 1 74 ? 16.563 15.943 -2.151 1.00 96.94 74 GLU A O 1
ATOM 534 N N . ALA A 1 75 ? 16.353 13.927 -3.104 1.00 95.81 75 ALA A N 1
ATOM 535 C CA . ALA A 1 75 ? 16.304 14.462 -4.459 1.00 95.81 75 ALA A CA 1
ATOM 536 C C . ALA A 1 75 ? 15.073 15.354 -4.683 1.00 95.81 75 ALA A C 1
ATOM 538 O O . ALA A 1 75 ? 15.205 16.403 -5.311 1.00 95.81 75 ALA A O 1
ATOM 539 N N . GLY A 1 76 ? 13.906 14.964 -4.157 1.00 94.94 76 GLY A N 1
ATOM 540 C CA . GLY A 1 76 ? 12.686 15.771 -4.213 1.00 94.94 76 GLY A CA 1
ATOM 541 C C . GLY A 1 76 ? 12.826 17.097 -3.465 1.00 94.94 76 GLY A C 1
ATOM 542 O O . GLY A 1 76 ? 12.557 18.147 -4.044 1.00 94.94 76 GLY A O 1
ATOM 543 N N . GLU A 1 77 ? 13.324 17.060 -2.227 1.00 92.81 77 GLU A N 1
ATOM 544 C CA . GLU A 1 77 ? 13.545 18.250 -1.389 1.00 92.81 77 GLU A CA 1
ATOM 545 C C . GLU A 1 77 ? 14.498 19.257 -2.061 1.00 92.81 77 GLU A C 1
ATOM 547 O O . GLU A 1 77 ? 14.242 20.459 -2.084 1.00 92.81 77 GLU A O 1
ATOM 552 N N . GLN A 1 78 ? 15.567 18.769 -2.696 1.00 88.94 78 GLN A N 1
ATOM 553 C CA . GLN A 1 78 ? 16.549 19.609 -3.397 1.00 88.94 78 GLN A CA 1
ATOM 554 C C . GLN A 1 78 ? 16.068 20.094 -4.778 1.00 88.94 78 GLN A C 1
ATOM 556 O O . GLN A 1 78 ? 16.611 21.055 -5.329 1.00 88.94 78 GLN A O 1
ATOM 561 N N . GLY A 1 79 ? 15.099 19.394 -5.373 1.00 75.31 79 GLY A N 1
ATOM 562 C CA . GLY A 1 79 ? 14.711 19.519 -6.778 1.00 75.31 79 GLY A CA 1
ATOM 563 C C . GLY A 1 79 ? 13.450 20.337 -7.049 1.00 75.31 79 GLY A C 1
ATOM 564 O O . GLY A 1 79 ? 13.092 20.475 -8.216 1.00 75.31 79 GLY A O 1
ATOM 565 N N . ALA A 1 80 ? 12.777 20.887 -6.032 1.00 62.34 80 ALA A N 1
ATOM 566 C CA . ALA A 1 80 ? 11.513 21.606 -6.210 1.00 62.34 80 ALA A CA 1
ATOM 567 C C . ALA A 1 80 ? 11.680 22.820 -7.156 1.00 62.34 80 ALA A C 1
ATOM 569 O O . ALA A 1 80 ? 12.386 23.779 -6.848 1.00 62.34 80 ALA A O 1
ATOM 570 N N . GLY A 1 81 ? 11.099 22.732 -8.356 1.00 62.34 81 GLY A N 1
ATOM 571 C CA . GLY A 1 81 ? 11.119 23.749 -9.414 1.00 62.34 81 GLY A CA 1
ATOM 572 C C . GLY A 1 81 ? 10.783 23.120 -10.771 1.00 62.34 81 GLY A C 1
ATOM 573 O O . GLY A 1 81 ? 11.380 22.106 -11.129 1.00 62.34 81 GLY A O 1
ATOM 574 N N . GLU A 1 82 ? 9.816 23.679 -11.509 1.00 59.56 82 GLU A N 1
ATOM 575 C CA . GLU A 1 82 ? 9.279 23.057 -12.737 1.00 59.56 82 GLU A CA 1
ATOM 576 C C . GLU A 1 82 ? 10.341 22.882 -13.840 1.00 59.56 82 GLU A C 1
ATOM 578 O O . GLU A 1 82 ? 10.358 21.861 -14.529 1.00 59.56 82 GLU A O 1
ATOM 583 N N . ASP A 1 83 ? 11.317 23.789 -13.910 1.00 66.50 83 ASP A N 1
ATOM 584 C CA . ASP A 1 83 ? 12.409 23.753 -14.895 1.00 66.50 83 ASP A CA 1
ATOM 585 C C . ASP A 1 83 ? 13.420 22.610 -14.670 1.00 66.50 83 ASP A C 1
ATOM 587 O O . ASP A 1 83 ? 14.261 22.342 -15.526 1.00 66.50 83 ASP A O 1
ATOM 591 N N . ARG A 1 84 ? 13.347 21.902 -13.532 1.00 83.69 84 ARG A N 1
ATOM 592 C CA . ARG A 1 84 ? 14.299 20.842 -13.145 1.00 83.69 84 ARG A CA 1
ATOM 593 C C . ARG A 1 84 ? 13.705 19.433 -13.151 1.00 83.69 84 ARG A C 1
ATOM 595 O O . ARG A 1 84 ? 14.355 18.491 -12.695 1.00 83.69 84 ARG A O 1
ATOM 602 N N . LEU A 1 85 ? 12.491 19.249 -13.679 1.00 88.44 85 LEU A N 1
ATOM 603 C CA . LEU A 1 85 ? 11.826 17.939 -13.719 1.00 88.44 85 LEU A CA 1
ATOM 604 C C . LEU A 1 85 ? 12.652 16.835 -14.419 1.00 88.44 85 LEU A C 1
ATOM 606 O O . LEU A 1 85 ? 12.721 15.737 -13.863 1.00 88.44 85 LEU A O 1
ATOM 610 N N . PRO A 1 86 ? 13.305 17.070 -15.579 1.00 91.44 86 PRO A N 1
ATOM 611 C CA . PRO A 1 86 ? 14.164 16.070 -16.224 1.00 91.44 86 PRO A CA 1
ATOM 612 C C . PRO A 1 86 ? 15.356 15.631 -15.370 1.00 91.44 86 PRO A C 1
ATOM 614 O O . PRO A 1 86 ? 15.623 14.435 -15.235 1.00 91.44 86 PRO A O 1
ATOM 617 N N . GLU A 1 87 ? 16.039 16.582 -14.735 1.00 91.94 87 GLU A N 1
ATOM 618 C CA . GLU A 1 87 ? 17.174 16.302 -13.851 1.00 91.94 87 GLU A CA 1
ATOM 619 C C . GLU A 1 87 ? 16.728 15.535 -12.605 1.00 91.94 87 GLU A C 1
ATOM 621 O O . GLU A 1 87 ? 17.327 14.518 -12.241 1.00 91.94 87 GLU A O 1
ATOM 626 N N . LEU A 1 88 ? 15.629 15.974 -11.981 1.00 93.88 88 LEU A N 1
ATOM 627 C CA . LEU A 1 88 ? 15.016 15.277 -10.857 1.00 93.88 88 LEU A CA 1
ATOM 628 C C . LEU A 1 88 ? 14.640 13.845 -11.253 1.00 93.88 88 LEU A C 1
ATOM 630 O O . LEU A 1 88 ? 14.980 12.899 -10.540 1.00 93.88 88 LEU A O 1
ATOM 634 N N . ARG A 1 89 ? 14.013 13.662 -12.421 1.00 94.75 89 ARG A N 1
ATOM 635 C CA . ARG A 1 89 ? 13.616 12.345 -12.920 1.00 94.75 89 ARG A CA 1
ATOM 636 C C . ARG A 1 89 ? 14.811 11.419 -13.148 1.00 94.75 89 ARG A C 1
ATOM 638 O O . ARG A 1 89 ? 14.723 10.235 -12.804 1.00 94.75 89 ARG A O 1
ATOM 645 N N . ALA A 1 90 ? 15.911 11.933 -13.695 1.00 94.12 90 ALA A N 1
ATOM 646 C CA . ALA A 1 90 ? 17.140 11.171 -13.897 1.00 94.12 90 ALA A CA 1
ATOM 647 C C . ALA A 1 90 ? 17.756 10.727 -12.558 1.00 94.12 90 ALA A C 1
ATOM 649 O O . ALA A 1 90 ? 18.110 9.554 -12.398 1.00 94.12 90 ALA A O 1
ATOM 650 N N . ARG A 1 91 ? 17.810 11.630 -11.567 1.00 95.31 91 ARG A N 1
ATOM 651 C CA . ARG A 1 91 ? 18.324 11.345 -10.216 1.00 95.31 91 ARG A CA 1
ATOM 652 C C . ARG A 1 91 ? 17.507 10.270 -9.503 1.00 95.31 91 ARG A C 1
ATOM 654 O O . ARG A 1 91 ? 18.077 9.281 -9.042 1.00 95.31 91 ARG A O 1
ATOM 661 N N . ILE A 1 92 ? 16.180 10.410 -9.459 1.00 96.31 92 ILE A N 1
ATOM 662 C CA . ILE A 1 92 ? 15.317 9.406 -8.812 1.00 96.31 92 ILE A CA 1
ATOM 663 C C . ILE A 1 92 ? 15.286 8.091 -9.598 1.00 96.31 92 ILE A C 1
ATOM 665 O O . ILE A 1 92 ? 15.159 7.027 -9.002 1.00 96.31 92 ILE A O 1
ATOM 669 N N . GLY A 1 93 ? 15.474 8.134 -10.923 1.00 96.44 93 GLY A N 1
ATOM 670 C CA . GLY A 1 93 ? 15.639 6.943 -11.758 1.00 96.44 93 GLY A CA 1
ATOM 671 C C . GLY A 1 93 ? 16.895 6.148 -11.401 1.00 96.44 93 GLY A C 1
ATOM 672 O O . GLY A 1 93 ? 16.838 4.927 -11.244 1.00 96.44 93 GLY A O 1
ATOM 673 N N . ALA A 1 94 ? 18.023 6.836 -11.205 1.00 96.94 94 ALA A N 1
ATOM 674 C CA . ALA A 1 94 ? 19.261 6.220 -10.735 1.00 96.94 94 ALA A CA 1
ATOM 675 C C . ALA A 1 94 ? 19.107 5.627 -9.324 1.00 96.94 94 ALA A C 1
ATOM 677 O O . ALA A 1 94 ? 19.461 4.464 -9.117 1.00 96.94 94 ALA A O 1
ATOM 678 N N . ALA A 1 95 ? 18.506 6.375 -8.391 1.00 97.88 95 ALA A N 1
ATOM 679 C CA . ALA A 1 95 ? 18.211 5.889 -7.042 1.00 97.88 95 ALA A CA 1
ATOM 680 C C . ALA A 1 95 ? 17.275 4.665 -7.059 1.00 97.88 95 ALA A C 1
ATOM 682 O O . ALA A 1 95 ? 17.520 3.687 -6.356 1.00 97.88 95 ALA A O 1
ATOM 683 N N . GLY A 1 96 ? 16.244 4.665 -7.909 1.00 97.44 96 GLY A N 1
ATOM 684 C CA . GLY A 1 96 ? 15.325 3.538 -8.085 1.00 97.44 96 GLY A CA 1
ATOM 685 C C . GLY A 1 96 ? 16.016 2.270 -8.586 1.00 97.44 96 GLY A C 1
ATOM 686 O O . GLY A 1 96 ? 15.776 1.190 -8.050 1.00 97.44 96 GLY A O 1
ATOM 687 N N . ARG A 1 97 ? 16.935 2.387 -9.554 1.00 96.81 97 ARG A N 1
ATOM 688 C CA . ARG A 1 97 ? 17.736 1.246 -10.037 1.00 96.81 97 ARG A CA 1
ATOM 689 C C . ARG A 1 97 ? 18.683 0.704 -8.962 1.00 96.81 97 ARG A C 1
ATOM 691 O O . ARG A 1 97 ? 18.832 -0.510 -8.840 1.00 96.81 97 ARG A O 1
ATOM 698 N N . GLN A 1 98 ? 19.291 1.577 -8.158 1.00 97.69 98 GLN A N 1
ATOM 699 C CA . GLN A 1 98 ? 20.108 1.159 -7.011 1.00 97.69 98 GLN A CA 1
ATOM 700 C C . GLN A 1 98 ? 19.260 0.454 -5.942 1.00 97.69 98 GLN A C 1
ATOM 702 O O . GLN A 1 98 ? 19.658 -0.594 -5.434 1.00 97.69 98 GLN A O 1
ATOM 707 N N . ALA A 1 99 ? 18.068 0.979 -5.647 1.00 98.06 99 ALA A N 1
ATOM 708 C CA . ALA A 1 99 ? 17.117 0.363 -4.726 1.00 98.06 99 ALA A CA 1
ATOM 709 C C . ALA A 1 99 ? 16.673 -1.024 -5.219 1.00 98.06 99 ALA A C 1
ATOM 711 O O . ALA A 1 99 ? 16.609 -1.973 -4.441 1.00 98.06 99 ALA A O 1
ATOM 712 N N . GLU A 1 100 ? 16.432 -1.174 -6.523 1.00 97.31 100 GLU A N 1
ATOM 713 C CA . GLU A 1 100 ? 16.118 -2.464 -7.134 1.00 97.31 100 GLU A CA 1
ATOM 714 C C . GLU A 1 100 ? 17.279 -3.463 -7.005 1.00 97.31 100 GLU A C 1
ATOM 716 O O . GLU A 1 100 ? 17.057 -4.621 -6.651 1.00 97.31 100 GLU A O 1
ATOM 721 N N . ALA A 1 101 ? 18.522 -3.028 -7.229 1.00 97.56 101 ALA A N 1
ATOM 722 C CA . ALA A 1 101 ? 19.696 -3.875 -7.024 1.00 97.56 101 ALA A CA 1
ATOM 723 C C . ALA A 1 101 ? 19.829 -4.321 -5.555 1.00 97.56 101 ALA A C 1
ATOM 725 O O . ALA A 1 101 ? 20.059 -5.501 -5.289 1.00 97.56 101 ALA A O 1
ATOM 726 N N . ALA A 1 102 ? 19.610 -3.411 -4.599 1.00 97.81 102 ALA A N 1
ATOM 727 C CA . ALA A 1 102 ? 19.611 -3.725 -3.169 1.00 97.81 102 ALA A CA 1
ATOM 728 C C . ALA A 1 102 ? 18.484 -4.701 -2.787 1.00 97.81 102 ALA A C 1
ATOM 730 O O . ALA A 1 102 ? 18.705 -5.645 -2.027 1.00 97.81 102 ALA A O 1
ATOM 731 N N . MET A 1 103 ? 17.290 -4.521 -3.356 1.00 97.94 103 MET A N 1
ATOM 732 C CA . MET A 1 103 ? 16.154 -5.429 -3.198 1.00 97.94 103 MET A CA 1
ATOM 733 C C . MET A 1 103 ? 16.491 -6.839 -3.687 1.00 97.94 103 MET A C 1
ATOM 735 O O . MET A 1 103 ? 16.230 -7.804 -2.969 1.00 97.94 103 MET A O 1
ATOM 739 N N . LEU A 1 104 ? 17.081 -6.966 -4.881 1.00 97.50 104 LEU A N 1
ATOM 740 C CA . LEU A 1 104 ? 17.497 -8.252 -5.449 1.00 97.50 104 LEU A CA 1
ATOM 741 C C . LEU A 1 104 ? 18.599 -8.903 -4.606 1.00 97.50 104 LEU A C 1
ATOM 743 O O . LEU A 1 104 ? 18.513 -10.092 -4.313 1.00 97.50 104 LEU A O 1
ATOM 747 N N . ALA A 1 105 ? 19.589 -8.136 -4.145 1.00 97.62 105 ALA A N 1
ATOM 748 C CA . ALA A 1 105 ? 20.638 -8.649 -3.267 1.00 97.62 105 ALA A CA 1
ATOM 749 C C . ALA A 1 105 ? 20.066 -9.183 -1.940 1.00 97.62 105 ALA A C 1
ATOM 751 O O . ALA A 1 105 ? 20.365 -10.306 -1.540 1.00 97.62 105 ALA A O 1
ATOM 752 N N . ALA A 1 106 ? 19.173 -8.427 -1.295 1.00 96.69 106 ALA A N 1
ATOM 753 C CA . ALA A 1 106 ? 18.540 -8.815 -0.031 1.00 96.69 106 ALA A CA 1
ATOM 754 C C . ALA A 1 106 ? 17.563 -10.001 -0.158 1.00 96.69 106 ALA A C 1
ATOM 756 O O . ALA A 1 106 ? 17.191 -10.611 0.849 1.00 96.69 106 ALA A O 1
ATOM 757 N N . SER A 1 107 ? 17.126 -10.309 -1.381 1.00 95.88 107 SER A N 1
ATOM 758 C CA . SER A 1 107 ? 16.134 -11.346 -1.670 1.00 95.88 107 SER A CA 1
ATOM 759 C C . SER A 1 107 ? 16.692 -12.572 -2.398 1.00 95.88 107 SER A C 1
ATOM 761 O O . SER A 1 107 ? 15.928 -13.475 -2.729 1.00 95.88 107 SER A O 1
ATOM 763 N N . GLY A 1 108 ? 18.002 -12.626 -2.663 1.00 94.88 108 GLY A N 1
ATOM 764 C CA . GLY A 1 108 ? 18.606 -13.721 -3.430 1.00 94.88 108 GLY A CA 1
ATOM 765 C C . GLY A 1 108 ? 18.182 -13.741 -4.904 1.00 94.88 108 GLY A C 1
ATOM 766 O O . GLY A 1 108 ? 18.092 -14.806 -5.505 1.00 94.88 108 GLY A O 1
ATOM 767 N N . GLY A 1 109 ? 17.891 -12.573 -5.482 1.00 94.94 109 GLY A N 1
ATOM 768 C CA . GLY A 1 109 ? 17.487 -12.405 -6.882 1.00 94.94 109 GLY A CA 1
ATOM 769 C C . GLY A 1 109 ? 15.978 -12.479 -7.132 1.00 94.94 109 GLY A C 1
ATOM 770 O O . GLY A 1 109 ? 15.548 -12.396 -8.283 1.00 94.94 109 GLY A O 1
ATOM 771 N N . VAL A 1 110 ? 15.162 -12.606 -6.083 1.00 93.81 110 VAL A N 1
ATOM 772 C CA . VAL A 1 110 ? 13.701 -12.675 -6.204 1.00 93.81 110 VAL A CA 1
ATOM 773 C C . VAL A 1 110 ? 13.113 -11.271 -6.349 1.00 93.81 110 VAL A C 1
ATOM 775 O O . VAL A 1 110 ? 13.384 -10.363 -5.569 1.00 93.81 110 VAL A O 1
ATOM 778 N N . ASN A 1 111 ? 12.256 -11.069 -7.347 1.00 92.31 111 ASN A N 1
ATOM 779 C CA . ASN A 1 111 ? 11.562 -9.794 -7.498 1.00 92.31 111 ASN A CA 1
ATOM 780 C C . ASN A 1 111 ? 10.409 -9.681 -6.488 1.00 92.31 111 ASN A C 1
ATOM 782 O O . ASN A 1 111 ? 9.326 -10.213 -6.726 1.00 92.31 111 ASN A O 1
ATOM 786 N N . THR A 1 112 ? 10.645 -8.966 -5.391 1.00 92.44 112 THR A N 1
ATOM 787 C CA . THR A 1 112 ? 9.689 -8.777 -4.291 1.00 92.44 112 THR A CA 1
ATOM 788 C C . THR A 1 112 ? 8.875 -7.484 -4.395 1.00 92.44 112 THR A C 1
ATOM 790 O O . THR A 1 112 ? 7.686 -7.509 -4.106 1.00 92.44 112 THR A O 1
ATOM 793 N N . HIS A 1 113 ? 9.489 -6.367 -4.810 1.00 94.50 113 HIS A N 1
ATOM 794 C CA . HIS A 1 113 ? 8.910 -5.017 -4.690 1.00 94.50 113 HIS A CA 1
ATOM 795 C C . HIS A 1 113 ? 9.195 -4.085 -5.880 1.00 94.50 113 HIS A C 1
ATOM 797 O O . HIS A 1 113 ? 9.076 -2.872 -5.737 1.00 94.50 113 HIS A O 1
ATOM 803 N N . ARG A 1 114 ? 9.588 -4.579 -7.065 1.00 93.81 114 ARG A N 1
ATOM 804 C CA . ARG A 1 114 ? 9.949 -3.687 -8.192 1.00 93.81 114 ARG A CA 1
ATOM 805 C C . ARG A 1 114 ? 8.843 -2.679 -8.545 1.00 93.81 114 ARG A C 1
ATOM 807 O O . ARG A 1 114 ? 9.149 -1.527 -8.845 1.00 93.81 114 ARG A O 1
ATOM 814 N N . GLY A 1 115 ? 7.573 -3.095 -8.514 1.00 93.75 115 GLY A N 1
ATOM 815 C CA . GLY A 1 115 ? 6.445 -2.191 -8.757 1.00 93.75 115 GLY A CA 1
ATOM 816 C C . GLY A 1 115 ? 6.236 -1.191 -7.617 1.00 93.75 115 GLY A C 1
ATOM 817 O O . GLY A 1 115 ? 6.037 -0.005 -7.881 1.00 93.75 115 GLY A O 1
ATOM 818 N N . ALA A 1 116 ? 6.386 -1.618 -6.362 1.00 96.12 116 ALA A N 1
ATOM 819 C CA . ALA A 1 116 ? 6.333 -0.713 -5.222 1.00 96.12 116 ALA A CA 1
ATOM 820 C C . ALA A 1 116 ? 7.490 0.302 -5.186 1.00 96.12 116 ALA A C 1
ATOM 822 O O . ALA A 1 116 ? 7.239 1.459 -4.869 1.00 96.12 116 ALA A O 1
ATOM 823 N N . ILE A 1 117 ? 8.724 -0.064 -5.567 1.00 97.50 117 ILE A N 1
ATOM 824 C CA . ILE A 1 117 ? 9.847 0.891 -5.703 1.00 97.50 117 ILE A CA 1
ATOM 825 C C . ILE A 1 117 ? 9.446 2.032 -6.638 1.00 97.50 117 ILE A C 1
ATOM 827 O O . ILE A 1 117 ? 9.650 3.200 -6.317 1.00 97.50 117 ILE A O 1
ATOM 831 N N . TRP A 1 118 ? 8.838 1.690 -7.775 1.00 95.31 118 TRP A N 1
ATOM 832 C CA . TRP A 1 118 ? 8.357 2.667 -8.744 1.00 95.31 118 TRP A CA 1
ATOM 833 C C . TRP A 1 118 ? 7.260 3.566 -8.159 1.00 95.31 118 TRP A C 1
ATOM 835 O O . TRP A 1 118 ? 7.376 4.788 -8.201 1.00 95.31 118 TRP A O 1
ATOM 845 N N . ALA A 1 119 ? 6.202 2.973 -7.600 1.00 97.81 119 ALA A N 1
ATOM 846 C CA . ALA A 1 119 ? 5.054 3.723 -7.098 1.00 97.81 119 ALA A CA 1
ATOM 847 C C . ALA A 1 119 ? 5.404 4.588 -5.876 1.00 97.81 119 ALA A C 1
ATOM 849 O O . ALA A 1 119 ? 5.176 5.797 -5.891 1.00 97.81 119 ALA A O 1
ATOM 850 N N . LEU A 1 120 ? 5.985 3.987 -4.833 1.00 98.62 120 LEU A N 1
ATOM 851 C CA . LEU A 1 120 ? 6.328 4.687 -3.595 1.00 98.62 120 LEU A CA 1
ATOM 852 C C . LEU A 1 120 ? 7.468 5.676 -3.829 1.00 98.62 120 LEU A C 1
ATOM 854 O O . LEU A 1 120 ? 7.425 6.757 -3.262 1.00 98.62 120 LEU A O 1
ATOM 858 N N . GLY A 1 121 ? 8.441 5.357 -4.689 1.00 98.31 121 GLY A N 1
ATOM 859 C CA . GLY A 1 121 ? 9.540 6.265 -5.018 1.00 98.31 121 GLY A CA 1
ATOM 860 C C . GLY A 1 121 ? 9.049 7.592 -5.592 1.00 98.31 121 GLY A C 1
ATOM 861 O O . GLY A 1 121 ? 9.401 8.652 -5.083 1.00 98.31 121 GLY A O 1
ATOM 862 N N . LEU A 1 122 ? 8.154 7.539 -6.586 1.00 98.19 122 LEU A N 1
ATOM 863 C CA . LEU A 1 122 ? 7.546 8.736 -7.177 1.00 98.19 122 LEU A CA 1
ATOM 864 C C . LEU A 1 122 ? 6.720 9.540 -6.162 1.00 98.19 122 LEU A C 1
ATOM 866 O O . LEU A 1 122 ? 6.802 10.767 -6.139 1.00 98.19 122 LEU A O 1
ATOM 870 N N . LEU A 1 123 ? 5.935 8.862 -5.319 1.00 98.25 123 LEU A N 1
ATOM 871 C CA . LEU A 1 123 ? 5.105 9.515 -4.302 1.00 98.25 123 LEU A CA 1
ATOM 872 C C . LEU A 1 123 ? 5.944 10.146 -3.185 1.00 98.25 123 LEU A C 1
ATOM 874 O O . LEU A 1 123 ? 5.643 11.258 -2.766 1.00 98.25 123 LEU A O 1
ATOM 878 N N . VAL A 1 124 ? 7.007 9.476 -2.737 1.00 98.06 124 VAL A N 1
ATOM 879 C CA . VAL A 1 124 ? 7.966 10.000 -1.753 1.00 98.06 124 VAL A CA 1
ATOM 880 C C . VAL A 1 124 ? 8.676 11.234 -2.301 1.00 98.06 124 VAL A C 1
ATOM 882 O O . VAL A 1 124 ? 8.725 12.256 -1.621 1.00 98.06 124 VAL A O 1
ATOM 885 N N . THR A 1 125 ? 9.163 11.183 -3.544 1.00 97.50 125 THR A N 1
ATOM 886 C CA . THR A 1 125 ? 9.766 12.352 -4.195 1.00 97.50 125 THR A CA 1
ATOM 887 C C . THR A 1 125 ? 8.773 13.505 -4.293 1.00 97.50 125 THR A C 1
ATOM 889 O O . THR A 1 125 ? 9.120 14.632 -3.947 1.00 97.50 125 THR A O 1
ATOM 892 N N . ALA A 1 126 ? 7.532 13.242 -4.714 1.00 95.62 126 ALA A N 1
ATOM 893 C CA . ALA A 1 126 ? 6.513 14.282 -4.807 1.00 95.62 126 ALA A CA 1
ATOM 894 C C . ALA A 1 126 ? 6.144 14.864 -3.432 1.00 95.62 126 ALA A C 1
ATOM 896 O O . ALA A 1 126 ? 5.974 16.073 -3.298 1.00 95.62 126 ALA A O 1
ATOM 897 N N . ALA A 1 127 ? 6.068 14.026 -2.396 1.00 95.19 127 ALA A N 1
ATOM 898 C CA . ALA A 1 127 ? 5.806 14.463 -1.031 1.00 95.19 127 ALA A CA 1
ATOM 899 C C . ALA A 1 127 ? 6.918 15.358 -0.470 1.00 95.19 127 ALA A C 1
ATOM 901 O O . ALA A 1 127 ? 6.603 16.289 0.267 1.00 95.19 127 ALA A O 1
ATOM 902 N N . ALA A 1 128 ? 8.178 15.089 -0.826 1.00 94.81 128 ALA A N 1
ATOM 903 C CA . ALA A 1 128 ? 9.330 15.895 -0.426 1.00 94.81 128 ALA A CA 1
ATOM 904 C C . ALA A 1 128 ? 9.424 17.214 -1.210 1.00 94.81 128 ALA A C 1
ATOM 906 O O . ALA A 1 128 ? 9.684 18.260 -0.628 1.00 94.81 128 ALA A O 1
ATOM 907 N N . ALA A 1 129 ? 9.185 17.177 -2.524 1.00 92.94 129 ALA A N 1
ATOM 908 C CA . ALA A 1 129 ? 9.265 18.357 -3.385 1.00 92.94 129 ALA A CA 1
ATOM 909 C C . ALA A 1 129 ? 8.092 19.332 -3.176 1.00 92.94 129 ALA A C 1
ATOM 911 O O . ALA A 1 129 ? 8.254 20.543 -3.323 1.00 92.94 129 ALA A O 1
ATOM 912 N N . TRP A 1 130 ? 6.907 18.815 -2.834 1.00 90.75 130 TRP A N 1
ATOM 913 C CA . TRP A 1 130 ? 5.686 19.607 -2.669 1.00 90.75 130 TRP A CA 1
ATOM 914 C C . TRP A 1 130 ? 4.934 19.238 -1.374 1.00 90.75 130 TRP A C 1
ATOM 916 O O . TRP A 1 130 ? 3.835 18.671 -1.418 1.00 90.75 130 TRP A O 1
ATOM 926 N N . PRO A 1 131 ? 5.499 19.569 -0.196 1.00 86.94 131 PRO A N 1
ATOM 927 C CA . PRO A 1 131 ? 5.031 19.064 1.099 1.00 86.94 131 PRO A CA 1
ATOM 928 C C . PRO A 1 131 ? 3.646 19.567 1.522 1.00 86.94 131 PRO A C 1
ATOM 930 O O . PRO A 1 131 ? 3.010 18.945 2.366 1.00 86.94 131 PRO A O 1
ATOM 933 N N . VAL A 1 132 ? 3.158 20.657 0.928 1.00 84.88 132 VAL A N 1
ATOM 934 C CA . VAL A 1 132 ? 1.876 21.291 1.285 1.00 84.88 132 VAL A CA 1
ATOM 935 C C . VAL A 1 132 ? 0.730 20.945 0.331 1.00 84.88 132 VAL A C 1
ATOM 937 O O . VAL A 1 132 ? -0.380 21.444 0.497 1.00 84.88 132 VAL A O 1
ATOM 940 N N . LEU A 1 133 ? 0.976 20.126 -0.700 1.00 85.75 133 LEU A N 1
ATOM 941 C CA . LEU A 1 133 ? -0.072 19.770 -1.654 1.00 85.75 133 LEU A CA 1
ATOM 942 C C . LEU A 1 133 ? -1.044 18.734 -1.073 1.00 85.75 133 LEU A C 1
ATOM 944 O O . LEU A 1 133 ? -0.597 17.765 -0.448 1.00 85.75 133 LEU A O 1
ATOM 948 N N . PRO A 1 134 ? -2.354 18.863 -1.365 1.00 87.94 134 PRO A N 1
ATOM 949 C CA . PRO A 1 134 ? -3.323 17.824 -1.042 1.00 87.94 134 PRO A CA 1
ATOM 950 C C . PRO A 1 134 ? -2.997 16.535 -1.806 1.00 87.94 134 PRO A C 1
ATOM 952 O O . PRO A 1 134 ? -2.452 16.584 -2.913 1.00 87.94 134 PRO A O 1
ATOM 955 N N . LEU A 1 135 ? -3.393 15.377 -1.262 1.00 90.50 135 LEU A N 1
ATOM 956 C CA . LEU A 1 135 ? -3.028 14.059 -1.807 1.00 90.50 135 LEU A CA 1
ATOM 957 C C . LEU A 1 135 ? -3.267 13.920 -3.317 1.00 90.50 135 LEU A C 1
ATOM 959 O O . LEU A 1 135 ? -2.397 13.432 -4.035 1.00 90.50 135 LEU A O 1
ATOM 963 N N . ARG A 1 136 ? -4.415 14.387 -3.828 1.00 91.50 136 ARG A N 1
ATOM 964 C CA . ARG A 1 136 ? -4.728 14.308 -5.266 1.00 91.50 136 ARG A CA 1
ATOM 965 C C . ARG A 1 136 ? -3.745 15.116 -6.122 1.00 91.50 136 ARG A C 1
ATOM 967 O O . ARG A 1 136 ? -3.327 14.640 -7.173 1.00 91.50 136 ARG A O 1
ATOM 974 N N . ALA A 1 137 ? -3.348 16.304 -5.668 1.00 89.19 137 ALA A N 1
ATOM 975 C CA . ALA A 1 137 ? -2.356 17.125 -6.362 1.00 89.19 137 ALA A CA 1
ATOM 976 C C . ALA A 1 137 ? -0.943 16.530 -6.244 1.00 89.19 137 ALA A C 1
ATOM 978 O O . ALA A 1 137 ? -0.180 16.562 -7.206 1.00 89.19 137 ALA A O 1
ATOM 979 N N . LEU A 1 138 ? -0.615 15.911 -5.108 1.00 93.50 138 LEU A N 1
ATOM 980 C CA . LEU A 1 138 ? 0.634 15.169 -4.927 1.00 93.50 138 LEU A CA 1
ATOM 981 C C . LEU A 1 138 ? 0.725 13.982 -5.900 1.00 93.50 138 LEU A C 1
ATOM 983 O O . LEU A 1 138 ? 1.750 13.803 -6.556 1.00 93.50 138 LEU A O 1
ATOM 987 N N . GLY A 1 139 ? -0.362 13.221 -6.068 1.00 94.94 139 GLY A N 1
ATOM 988 C CA . GLY A 1 139 ? -0.448 12.176 -7.091 1.00 94.94 139 GLY A CA 1
ATOM 989 C C . GLY A 1 139 ? -0.267 12.724 -8.505 1.00 94.94 139 GLY A C 1
ATOM 990 O O . GLY A 1 139 ? 0.468 12.131 -9.292 1.00 94.94 139 GLY A O 1
ATOM 991 N N . ALA A 1 140 ? -0.859 13.881 -8.820 1.00 94.06 140 ALA A N 1
ATOM 992 C CA . ALA A 1 140 ? -0.673 14.535 -10.116 1.00 94.06 140 ALA A CA 1
ATOM 993 C C . ALA A 1 140 ? 0.800 14.900 -10.379 1.00 94.06 140 ALA A C 1
ATOM 995 O O . ALA A 1 140 ? 1.316 14.574 -11.448 1.00 94.06 140 ALA A O 1
ATOM 996 N N . ARG A 1 141 ? 1.505 15.465 -9.388 1.00 94.50 141 ARG A N 1
ATOM 997 C CA . ARG A 1 141 ? 2.945 15.766 -9.485 1.00 94.50 141 ARG A CA 1
ATOM 998 C C . ARG A 1 141 ? 3.808 14.512 -9.633 1.00 94.50 141 ARG A C 1
ATOM 1000 O O . ARG A 1 141 ? 4.724 14.477 -10.452 1.00 94.50 141 ARG A O 1
ATOM 1007 N N . ALA A 1 142 ? 3.484 13.441 -8.911 1.00 96.56 142 ALA A N 1
ATOM 1008 C CA . ALA A 1 142 ? 4.130 12.147 -9.113 1.00 96.56 142 ALA A CA 1
ATOM 1009 C C . ALA A 1 142 ? 3.880 11.595 -10.534 1.00 96.56 142 ALA A C 1
ATOM 1011 O O . ALA A 1 142 ? 4.763 10.975 -11.130 1.00 96.56 142 ALA A O 1
ATOM 1012 N N . GLY A 1 143 ? 2.702 11.860 -11.106 1.00 96.38 143 GLY A N 1
ATOM 1013 C CA . GLY A 1 143 ? 2.376 11.511 -12.485 1.00 96.38 143 GLY A CA 1
ATOM 1014 C C . GLY A 1 143 ? 3.106 12.346 -13.530 1.00 96.38 143 GLY A C 1
ATOM 1015 O O . GLY A 1 143 ? 3.523 11.796 -14.546 1.00 96.38 143 GLY A O 1
ATOM 1016 N N . GLU A 1 144 ? 3.333 13.634 -13.279 1.00 94.81 144 GLU A N 1
ATOM 1017 C CA . GLU A 1 144 ? 4.205 14.469 -14.114 1.00 94.81 144 GLU A CA 1
ATOM 1018 C C . GLU A 1 144 ? 5.622 13.893 -14.163 1.00 94.81 144 GLU A C 1
ATOM 1020 O O . GLU A 1 144 ? 6.128 13.641 -15.255 1.00 94.81 144 GLU A O 1
ATOM 1025 N N . LEU A 1 145 ? 6.208 13.555 -13.008 1.00 94.69 145 LEU A N 1
ATOM 1026 C CA . LEU A 1 145 ? 7.507 12.874 -12.941 1.00 94.69 145 LEU A CA 1
ATOM 1027 C C . LEU A 1 145 ? 7.503 11.549 -13.716 1.00 94.69 145 LEU A C 1
ATOM 1029 O O . LEU A 1 145 ? 8.451 11.245 -14.436 1.00 94.69 145 LEU A O 1
ATOM 1033 N N . ALA A 1 146 ? 6.433 10.760 -13.612 1.00 95.81 146 ALA A N 1
ATOM 1034 C CA . ALA A 1 146 ? 6.323 9.482 -14.312 1.00 95.81 146 ALA A CA 1
ATOM 1035 C C . ALA A 1 146 ? 6.248 9.613 -15.845 1.00 95.81 146 ALA A C 1
ATOM 1037 O O . ALA A 1 146 ? 6.612 8.663 -16.542 1.00 95.81 146 ALA A O 1
ATOM 1038 N N . ARG A 1 147 ? 5.766 10.750 -16.370 1.00 95.44 147 ARG A N 1
ATOM 1039 C CA . ARG A 1 147 ? 5.704 11.033 -17.817 1.00 95.44 147 ARG A CA 1
ATOM 1040 C C . ARG A 1 147 ? 7.046 11.472 -18.392 1.00 95.44 147 ARG A C 1
ATOM 1042 O O . ARG A 1 147 ? 7.247 11.342 -19.595 1.00 95.44 147 ARG A O 1
ATOM 1049 N N . VAL A 1 148 ? 7.949 11.971 -17.552 1.00 93.62 148 VAL A N 1
ATOM 1050 C CA . VAL A 1 148 ? 9.298 12.345 -17.973 1.00 93.62 148 VAL A CA 1
ATOM 1051 C C . VAL A 1 148 ? 10.112 11.082 -18.264 1.00 93.62 148 VAL A C 1
ATOM 1053 O O . VAL A 1 148 ? 10.151 10.136 -17.467 1.00 93.62 148 VAL A O 1
ATOM 1056 N N . GLU A 1 149 ? 10.759 11.065 -19.427 1.00 90.25 149 GLU A N 1
ATOM 1057 C CA . GLU A 1 149 ? 11.600 9.951 -19.852 1.00 90.25 149 GLU A CA 1
ATOM 1058 C C . GLU A 1 149 ? 12.858 9.836 -18.980 1.00 90.25 149 GLU A C 1
ATOM 1060 O O . GLU A 1 149 ? 13.459 10.821 -18.559 1.00 90.25 149 GLU A O 1
ATOM 1065 N N . ASP A 1 150 ? 13.260 8.599 -18.701 1.00 89.88 150 ASP A N 1
ATOM 1066 C CA . ASP A 1 150 ? 14.493 8.273 -17.989 1.00 89.88 150 ASP A CA 1
ATOM 1067 C C . ASP A 1 150 ? 15.383 7.495 -18.936 1.00 89.88 150 ASP A C 1
ATOM 1069 O O . ASP A 1 150 ? 15.135 6.318 -19.194 1.00 89.88 150 ASP A O 1
ATOM 1073 N N . ALA A 1 151 ? 16.417 8.162 -19.444 1.00 88.50 151 ALA A N 1
ATOM 1074 C CA . ALA A 1 151 ? 17.359 7.586 -20.397 1.00 88.50 151 ALA A CA 1
ATOM 1075 C C . ALA A 1 151 ? 18.073 6.332 -19.858 1.00 88.50 151 ALA A C 1
ATOM 1077 O O . ALA A 1 151 ? 18.548 5.508 -20.633 1.00 88.50 151 ALA A O 1
ATOM 1078 N N . GLY A 1 152 ? 18.143 6.164 -18.531 1.00 88.94 152 GLY A N 1
ATOM 1079 C CA . GLY A 1 152 ? 18.706 4.971 -17.901 1.00 88.94 152 GLY A CA 1
ATOM 1080 C C . GLY A 1 152 ? 17.691 3.850 -17.660 1.00 88.94 152 GLY A C 1
ATOM 1081 O O . GLY A 1 152 ? 18.061 2.805 -17.120 1.00 88.94 152 GLY A O 1
ATOM 1082 N N . ALA A 1 153 ? 16.411 4.046 -17.988 1.00 87.38 153 ALA A N 1
ATOM 1083 C CA . ALA A 1 153 ? 15.391 3.023 -17.811 1.00 87.38 153 ALA A CA 1
ATOM 1084 C C . ALA A 1 153 ? 15.473 1.967 -18.925 1.00 87.38 153 ALA A C 1
ATOM 1086 O O . ALA A 1 153 ? 15.618 2.305 -20.100 1.00 87.38 153 ALA A O 1
ATOM 1087 N N . PRO A 1 154 ? 15.305 0.673 -18.597 1.00 87.75 154 PRO A N 1
ATOM 1088 C CA . PRO A 1 154 ? 15.237 -0.355 -19.620 1.00 87.75 154 PRO A CA 1
ATOM 1089 C C . PRO A 1 154 ? 13.990 -0.160 -20.501 1.00 87.75 154 PRO A C 1
ATOM 1091 O O . PRO A 1 154 ? 12.942 0.310 -20.016 1.00 87.75 154 PRO A O 1
ATOM 1094 N N . PRO A 1 155 ? 14.059 -0.576 -21.780 1.00 89.19 155 PRO A N 1
ATOM 1095 C CA . PRO A 1 155 ? 12.917 -0.505 -22.676 1.00 89.19 155 PRO A CA 1
ATOM 1096 C C . PRO A 1 155 ? 11.757 -1.346 -22.118 1.00 89.19 155 PRO A C 1
ATOM 1098 O O . PRO A 1 155 ? 11.997 -2.405 -21.527 1.00 89.19 155 PRO A O 1
ATOM 1101 N N . PRO A 1 156 ? 10.487 -0.935 -22.310 1.00 87.44 156 PRO A N 1
ATOM 1102 C CA . PRO A 1 156 ? 9.337 -1.617 -21.713 1.00 87.44 156 PRO A CA 1
ATOM 1103 C C . PRO A 1 156 ? 9.318 -3.135 -21.943 1.00 87.44 156 PRO A C 1
ATOM 1105 O O . PRO A 1 156 ? 9.077 -3.893 -21.006 1.00 87.44 156 PRO A O 1
ATOM 1108 N N . LEU A 1 157 ? 9.637 -3.597 -23.156 1.00 91.69 157 LEU A N 1
ATOM 1109 C CA . LEU A 1 157 ? 9.621 -5.020 -23.523 1.00 91.69 157 LEU A CA 1
ATOM 1110 C C . LEU A 1 157 ? 10.696 -5.868 -22.814 1.00 91.69 157 LEU A C 1
ATOM 1112 O O . LEU A 1 157 ? 10.538 -7.089 -22.699 1.00 91.69 157 LEU A O 1
ATOM 1116 N N . ALA A 1 158 ? 11.757 -5.250 -22.285 1.00 90.81 158 ALA A N 1
ATOM 1117 C CA . ALA A 1 158 ? 12.736 -5.956 -21.457 1.00 90.81 158 ALA A CA 1
ATOM 1118 C C . ALA A 1 158 ? 12.141 -6.351 -20.094 1.00 90.81 158 ALA A C 1
ATOM 1120 O O . ALA A 1 158 ? 12.507 -7.380 -19.518 1.00 90.81 158 ALA A O 1
ATOM 1121 N N . LEU A 1 159 ? 11.159 -5.591 -19.600 1.00 88.88 159 LEU A N 1
ATOM 1122 C CA . LEU A 1 159 ? 10.504 -5.848 -18.323 1.00 88.88 159 LEU A CA 1
ATOM 1123 C C . LEU A 1 159 ? 9.352 -6.858 -18.480 1.00 88.88 159 LEU A C 1
ATOM 1125 O O . LEU A 1 159 ? 8.563 -6.750 -19.422 1.00 88.88 159 LEU A O 1
ATOM 1129 N N . PRO A 1 160 ? 9.173 -7.802 -17.530 1.00 89.00 160 PRO A N 1
ATOM 1130 C CA . PRO A 1 160 ? 8.042 -8.732 -17.550 1.00 89.00 160 PRO A CA 1
ATOM 1131 C C . PRO A 1 160 ? 6.686 -8.028 -17.689 1.00 89.00 160 PRO A C 1
ATOM 1133 O O . PRO A 1 160 ? 5.880 -8.418 -18.529 1.00 89.00 160 PRO A O 1
ATOM 1136 N N . GLY A 1 161 ? 6.472 -6.945 -16.932 1.00 90.69 161 GLY A N 1
ATOM 1137 C CA . GLY A 1 161 ? 5.242 -6.155 -16.998 1.00 90.69 161 GLY A CA 1
ATOM 1138 C C . GLY A 1 161 ? 5.008 -5.516 -18.368 1.00 90.69 161 GLY A C 1
ATOM 1139 O O . GLY A 1 161 ? 3.890 -5.556 -18.864 1.00 90.69 161 GLY A O 1
ATOM 1140 N N . GLY A 1 162 ? 6.051 -5.009 -19.034 1.00 92.94 162 GLY A N 1
ATOM 1141 C CA . GLY A 1 162 ? 5.891 -4.387 -20.351 1.00 92.94 162 GLY A CA 1
ATOM 1142 C C . GLY A 1 162 ? 5.543 -5.385 -21.458 1.00 92.94 162 GLY A C 1
ATOM 1143 O O . GLY A 1 162 ? 4.752 -5.056 -22.338 1.00 92.94 162 GLY A O 1
ATOM 1144 N N . ARG A 1 163 ? 6.026 -6.635 -21.380 1.00 95.50 163 ARG A N 1
ATOM 1145 C CA . ARG A 1 163 ? 5.570 -7.710 -22.286 1.00 95.50 163 ARG A CA 1
ATOM 1146 C C . ARG A 1 163 ? 4.092 -8.043 -22.092 1.00 95.50 163 ARG A C 1
ATOM 1148 O O . ARG A 1 163 ? 3.383 -8.286 -23.064 1.00 95.50 163 ARG A O 1
ATOM 1155 N N . VAL A 1 164 ? 3.622 -8.046 -20.845 1.00 96.69 164 VAL A N 1
ATOM 1156 C CA . VAL A 1 164 ? 2.206 -8.280 -20.519 1.00 96.69 164 VAL A CA 1
ATOM 1157 C C . VAL A 1 164 ? 1.344 -7.126 -21.028 1.00 96.69 164 VAL A C 1
ATOM 1159 O O . VAL A 1 164 ? 0.334 -7.378 -21.680 1.00 96.69 164 VAL A O 1
ATOM 1162 N N . CYS A 1 165 ? 1.769 -5.880 -20.804 1.00 96.88 165 CYS A N 1
ATOM 1163 C CA . CYS A 1 165 ? 1.117 -4.689 -21.349 1.00 96.88 165 CYS A CA 1
ATOM 1164 C C . CYS A 1 165 ? 0.944 -4.785 -22.869 1.00 96.88 165 CYS A C 1
ATOM 1166 O O . CYS A 1 165 ? -0.175 -4.662 -23.360 1.00 96.88 165 CYS A O 1
ATOM 1168 N N . ALA A 1 166 ? 2.023 -5.096 -23.597 1.00 96.44 166 ALA A N 1
ATOM 1169 C CA . ALA A 1 166 ? 1.989 -5.249 -25.051 1.00 96.44 166 ALA A CA 1
ATOM 1170 C C . ALA A 1 166 ? 1.053 -6.383 -25.503 1.00 96.44 166 ALA A C 1
ATOM 1172 O O . ALA A 1 166 ? 0.303 -6.222 -26.459 1.00 96.44 166 ALA A O 1
ATOM 1173 N N . ARG A 1 167 ? 1.056 -7.520 -24.794 1.00 97.31 167 ARG A N 1
ATOM 1174 C CA . ARG A 1 167 ? 0.217 -8.680 -25.128 1.00 97.31 167 ARG A CA 1
ATOM 1175 C C . ARG A 1 167 ? -1.279 -8.429 -24.924 1.00 97.31 167 ARG A C 1
ATOM 1177 O O . ARG A 1 167 ? -2.078 -8.940 -25.702 1.00 97.31 167 ARG A O 1
ATOM 1184 N N . TYR A 1 168 ? -1.665 -7.731 -23.857 1.00 97.19 168 TYR A N 1
ATOM 1185 C CA . TYR A 1 168 ? -3.074 -7.585 -23.464 1.00 97.19 168 TYR A CA 1
ATOM 1186 C C . TYR A 1 168 ? -3.672 -6.205 -23.760 1.00 97.19 168 TYR A C 1
ATOM 1188 O O . TYR A 1 168 ? -4.880 -6.038 -23.578 1.00 97.19 168 TYR A O 1
ATOM 1196 N N . GLY A 1 169 ? -2.862 -5.249 -24.226 1.00 96.62 169 GLY A N 1
ATOM 1197 C CA . GLY A 1 169 ? -3.297 -3.883 -24.523 1.00 96.62 169 GLY A CA 1
ATOM 1198 C C . GLY A 1 169 ? -3.599 -3.059 -23.270 1.00 96.62 169 GLY A C 1
ATOM 1199 O O . GLY A 1 169 ? -4.521 -2.254 -23.285 1.00 96.62 169 GLY A O 1
ATOM 1200 N N . VAL A 1 170 ? -2.859 -3.284 -22.177 1.00 95.81 170 VAL A N 1
ATOM 1201 C CA . VAL A 1 170 ? -3.076 -2.615 -20.877 1.00 95.81 170 VAL A CA 1
ATOM 1202 C C . VAL A 1 170 ? -1.897 -1.716 -20.501 1.00 95.81 170 VAL A C 1
ATOM 1204 O O . VAL A 1 170 ? -0.762 -1.959 -20.906 1.00 95.81 170 VAL A O 1
ATOM 1207 N N . GLY A 1 171 ? -2.138 -0.683 -19.689 1.00 90.88 171 GLY A N 1
ATOM 1208 C CA . GLY A 1 171 ? -1.122 0.328 -19.360 1.00 90.88 171 GLY A CA 1
ATOM 1209 C C . GLY A 1 171 ? -0.122 -0.052 -18.252 1.00 90.88 171 GLY A C 1
ATOM 1210 O O . GLY A 1 171 ? 1.000 0.460 -18.223 1.00 90.88 171 GLY A O 1
ATOM 1211 N N . GLY A 1 172 ? -0.497 -0.957 -17.341 1.00 93.19 172 GLY A N 1
ATOM 1212 C CA . GLY A 1 172 ? 0.343 -1.398 -16.218 1.00 93.19 172 GLY A CA 1
ATOM 1213 C C . GLY A 1 172 ? 0.768 -0.278 -15.250 1.00 93.19 172 GLY A C 1
ATOM 1214 O O . GLY A 1 172 ? 0.172 0.799 -15.202 1.00 93.19 172 GLY A O 1
ATOM 1215 N N . ALA A 1 173 ? 1.827 -0.530 -14.470 1.00 92.69 173 ALA A N 1
ATOM 1216 C CA . ALA A 1 173 ? 2.291 0.375 -13.408 1.00 92.69 173 ALA A CA 1
ATOM 1217 C C . ALA A 1 173 ? 2.733 1.763 -13.915 1.00 92.69 173 ALA A C 1
ATOM 1219 O O . ALA A 1 173 ? 2.517 2.766 -13.237 1.00 92.69 173 ALA A O 1
ATOM 1220 N N . ARG A 1 174 ? 3.314 1.844 -15.122 1.00 92.62 174 ARG A N 1
ATOM 1221 C CA . ARG A 1 174 ? 3.729 3.125 -15.720 1.00 92.62 174 ARG A CA 1
ATOM 1222 C C . ARG A 1 174 ? 2.528 4.016 -16.027 1.00 92.62 174 ARG A C 1
ATOM 1224 O O . ARG A 1 174 ? 2.559 5.191 -15.689 1.00 92.62 174 ARG A O 1
ATOM 1231 N N . HIS A 1 175 ? 1.469 3.453 -16.612 1.00 94.31 175 HIS A N 1
ATOM 1232 C CA . HIS A 1 175 ? 0.240 4.200 -16.876 1.00 94.31 175 HIS A CA 1
ATOM 1233 C C . HIS A 1 175 ? -0.460 4.617 -15.579 1.00 94.31 175 HIS A C 1
ATOM 1235 O O . HIS A 1 175 ? -0.884 5.761 -15.472 1.00 94.31 175 HIS A O 1
ATOM 1241 N N . GLN A 1 176 ? -0.514 3.731 -14.574 1.00 95.88 176 GLN A N 1
ATOM 1242 C CA . GLN A 1 176 ? -1.043 4.077 -13.249 1.00 95.88 176 GLN A CA 1
ATOM 1243 C C . GLN A 1 176 ? -0.332 5.297 -12.658 1.00 95.88 176 GLN A C 1
ATOM 1245 O O . GLN A 1 176 ? -0.992 6.250 -12.255 1.00 95.88 176 GLN A O 1
ATOM 1250 N N . ALA A 1 177 ? 1.002 5.301 -12.669 1.00 96.31 177 ALA A N 1
ATOM 1251 C CA . ALA A 1 177 ? 1.781 6.433 -12.185 1.00 96.31 177 ALA A CA 1
ATOM 1252 C C . ALA A 1 177 ? 1.548 7.690 -13.037 1.00 96.31 177 ALA A C 1
ATOM 1254 O O . ALA A 1 177 ? 1.170 8.721 -12.496 1.00 96.31 177 ALA A O 1
ATOM 1255 N N . ALA A 1 178 ? 1.676 7.600 -14.365 1.00 97.06 178 ALA A N 1
ATOM 1256 C CA . ALA A 1 178 ? 1.485 8.727 -15.282 1.00 97.06 178 ALA A CA 1
ATOM 1257 C C . ALA A 1 178 ? 0.070 9.329 -15.239 1.00 97.06 178 ALA A C 1
ATOM 1259 O O . ALA A 1 178 ? -0.106 10.488 -15.602 1.00 97.06 178 ALA A O 1
ATOM 1260 N N . ALA A 1 179 ? -0.941 8.579 -14.803 1.00 96.75 179 ALA A N 1
ATOM 1261 C CA . ALA A 1 179 ? -2.301 9.073 -14.586 1.00 96.75 179 ALA A CA 1
ATOM 1262 C C . ALA A 1 179 ? -2.520 9.674 -13.181 1.00 96.75 179 ALA A C 1
ATOM 1264 O O . ALA A 1 179 ? -3.627 10.099 -12.868 1.00 96.75 179 ALA A O 1
ATOM 1265 N N . GLY A 1 180 ? -1.492 9.716 -12.329 1.00 97.00 180 GLY A N 1
ATOM 1266 C CA . GLY A 1 180 ? -1.586 10.220 -10.959 1.00 97.00 180 GLY A CA 1
ATOM 1267 C C . GLY A 1 180 ? -2.190 9.228 -9.961 1.00 97.00 180 GLY A C 1
ATOM 1268 O O . GLY A 1 180 ? -2.798 9.638 -8.977 1.00 97.00 180 GLY A O 1
ATOM 1269 N N . PHE A 1 181 ? -2.011 7.926 -10.202 1.00 98.12 181 PHE A N 1
ATOM 1270 C CA . PHE A 1 181 ? -2.464 6.817 -9.353 1.00 98.12 181 PHE A CA 1
ATOM 1271 C C . PHE A 1 181 ? -3.990 6.759 -9.120 1.00 98.12 181 PHE A C 1
ATOM 1273 O O . PHE A 1 181 ? -4.427 6.696 -7.968 1.00 98.12 181 PHE A O 1
ATOM 1280 N N . PRO A 1 182 ? -4.828 6.702 -10.174 1.00 97.00 182 PRO A N 1
ATOM 1281 C CA . PRO A 1 182 ? -6.291 6.687 -10.030 1.00 97.00 182 PRO A CA 1
ATOM 1282 C C . PRO A 1 182 ? -6.796 5.530 -9.156 1.00 97.00 182 PRO A C 1
ATOM 1284 O O . PRO A 1 182 ? -7.694 5.703 -8.342 1.00 97.00 182 PRO A O 1
ATOM 1287 N N . GLN A 1 183 ? -6.162 4.357 -9.226 1.00 97.88 183 GLN A N 1
ATOM 1288 C CA . GLN A 1 183 ? -6.540 3.207 -8.395 1.00 97.88 183 GLN A CA 1
ATOM 1289 C C . GLN A 1 183 ? -6.306 3.449 -6.896 1.00 97.88 183 GLN A C 1
ATOM 1291 O O . GLN A 1 183 ? -7.048 2.942 -6.058 1.00 97.88 183 GLN A O 1
ATOM 1296 N N . VAL A 1 184 ? -5.309 4.263 -6.544 1.00 98.31 184 VAL A N 1
ATOM 1297 C CA . VAL A 1 184 ? -5.067 4.683 -5.159 1.00 98.31 184 VAL A CA 1
ATOM 1298 C C . VAL A 1 184 ? -6.059 5.776 -4.761 1.00 98.31 184 VAL A C 1
ATOM 1300 O O . VAL A 1 184 ? -6.703 5.667 -3.720 1.00 98.31 184 VAL A O 1
ATOM 1303 N N . MET A 1 185 ? -6.209 6.803 -5.602 1.00 96.62 185 MET A N 1
ATOM 1304 C CA . MET A 1 185 ? -6.981 8.011 -5.288 1.00 96.62 185 MET A CA 1
ATOM 1305 C C . MET A 1 185 ? -8.494 7.798 -5.288 1.00 96.62 185 MET A C 1
ATOM 1307 O O . MET A 1 185 ? -9.193 8.366 -4.452 1.00 96.62 185 MET A O 1
ATOM 1311 N N . ASP A 1 186 ? -9.002 6.992 -6.216 1.00 96.69 186 ASP A N 1
ATOM 1312 C CA . ASP A 1 186 ? -10.437 6.869 -6.482 1.00 96.69 186 ASP A CA 1
ATOM 1313 C C . ASP A 1 186 ? -11.025 5.558 -5.932 1.00 96.69 186 ASP A C 1
ATOM 1315 O O . ASP A 1 186 ? -12.244 5.428 -5.799 1.00 96.69 186 ASP A O 1
ATOM 1319 N N . HIS A 1 187 ? -10.176 4.589 -5.566 1.00 98.19 187 HIS A N 1
ATOM 1320 C CA . HIS A 1 187 ? -10.615 3.283 -5.063 1.00 98.19 187 HIS A CA 1
ATOM 1321 C C . HIS A 1 187 ? -9.972 2.900 -3.725 1.00 98.19 187 HIS A C 1
ATOM 1323 O O . HIS A 1 187 ? -10.701 2.703 -2.753 1.00 98.19 187 HIS A O 1
ATOM 1329 N N . GLY A 1 188 ? -8.639 2.847 -3.637 1.00 98.25 188 GLY A N 1
ATOM 1330 C CA . GLY A 1 188 ? -7.922 2.430 -2.426 1.00 98.25 188 GLY A CA 1
ATOM 1331 C C . GLY A 1 188 ? -8.200 3.316 -1.206 1.00 98.25 188 GLY A C 1
ATOM 1332 O O . GLY A 1 188 ? -8.739 2.839 -0.204 1.00 98.25 188 GLY A O 1
ATOM 1333 N N . LEU A 1 189 ? -7.872 4.611 -1.295 1.00 97.75 189 LEU A N 1
ATOM 1334 C CA . LEU A 1 189 ? -8.074 5.575 -0.205 1.00 97.75 189 LEU A CA 1
ATOM 1335 C C . LEU A 1 189 ? -9.558 5.709 0.189 1.00 97.75 189 LEU A C 1
ATOM 1337 O O . LEU A 1 189 ? -9.858 5.572 1.380 1.00 97.75 189 LEU A O 1
ATOM 1341 N N . PRO A 1 190 ? -10.515 5.888 -0.751 1.00 96.50 190 PRO A N 1
ATOM 1342 C CA . PRO A 1 190 ? -11.929 5.967 -0.395 1.00 96.50 190 PRO A CA 1
ATOM 1343 C C . PRO A 1 190 ? -12.458 4.707 0.293 1.00 96.50 190 PRO A C 1
ATOM 1345 O O . PRO A 1 190 ? -13.226 4.821 1.249 1.00 96.50 190 PRO A O 1
ATOM 1348 N N . ALA A 1 191 ? -12.052 3.511 -0.148 1.00 98.12 191 ALA A N 1
ATOM 1349 C CA . ALA A 1 191 ? -12.479 2.259 0.476 1.00 98.12 191 ALA A CA 1
ATOM 1350 C C . ALA A 1 191 ? -11.930 2.114 1.902 1.00 98.12 191 ALA A C 1
ATOM 1352 O O . ALA A 1 191 ? -12.697 1.781 2.811 1.00 98.12 191 ALA A O 1
ATOM 1353 N N . LEU A 1 192 ? -10.650 2.442 2.113 1.00 97.31 192 LEU A N 1
ATOM 1354 C CA . LEU A 1 192 ? -10.012 2.447 3.432 1.00 97.31 192 LEU A CA 1
ATOM 1355 C C . LEU A 1 192 ? -10.748 3.381 4.404 1.00 97.31 192 LEU A C 1
ATOM 1357 O O . LEU A 1 192 ? -11.178 2.970 5.484 1.00 97.31 192 LEU A O 1
ATOM 1361 N N . GLN A 1 193 ? -10.957 4.631 3.990 1.00 92.69 193 GLN A N 1
ATOM 1362 C CA . GLN A 1 193 ? -11.643 5.647 4.788 1.00 92.69 193 GLN A CA 1
ATOM 1363 C C . GLN A 1 193 ? -13.110 5.283 5.041 1.00 92.69 193 GLN A C 1
ATOM 1365 O O . GLN A 1 193 ? -13.628 5.487 6.137 1.00 92.69 193 GLN A O 1
ATOM 1370 N N . ALA A 1 194 ? -13.815 4.747 4.041 1.00 89.50 194 ALA A N 1
ATOM 1371 C CA . ALA A 1 194 ? -15.204 4.332 4.198 1.00 89.50 194 ALA A CA 1
ATOM 1372 C C . ALA A 1 194 ? -15.338 3.154 5.173 1.00 89.50 194 ALA A C 1
ATOM 1374 O O . ALA A 1 194 ? -16.271 3.140 5.971 1.00 89.50 194 ALA A O 1
ATOM 1375 N N . ALA A 1 195 ? -14.418 2.186 5.140 1.00 90.81 195 ALA A N 1
ATOM 1376 C CA . ALA A 1 195 ? -14.404 1.085 6.098 1.00 90.81 195 ALA A CA 1
ATOM 1377 C C . ALA A 1 195 ? -14.159 1.584 7.531 1.00 90.81 195 ALA A C 1
ATOM 1379 O O . ALA A 1 195 ? -14.916 1.220 8.433 1.00 90.81 195 ALA A O 1
ATOM 1380 N N . ARG A 1 196 ? -13.188 2.484 7.732 1.00 89.00 196 ARG A N 1
ATOM 1381 C CA . ARG A 1 196 ? -12.933 3.123 9.036 1.00 89.00 196 ARG A CA 1
ATOM 1382 C C . ARG A 1 196 ? -14.146 3.885 9.565 1.00 89.00 196 ARG A C 1
ATOM 1384 O O . ARG A 1 196 ? -14.556 3.644 10.694 1.00 89.00 196 ARG A O 1
ATOM 1391 N N . ARG A 1 197 ? -14.794 4.703 8.724 1.00 85.50 197 ARG A N 1
ATOM 1392 C CA . ARG A 1 197 ? -16.028 5.436 9.081 1.00 85.50 197 ARG A CA 1
ATOM 1393 C C . ARG A 1 197 ? -17.195 4.521 9.461 1.00 85.50 197 ARG A C 1
ATOM 1395 O O . ARG A 1 197 ? -18.072 4.926 10.213 1.00 85.50 197 ARG A O 1
ATOM 1402 N N . ARG A 1 198 ? -17.223 3.282 8.958 1.00 84.69 198 ARG A N 1
ATOM 1403 C CA . ARG A 1 198 ? -18.200 2.255 9.369 1.00 84.69 198 ARG A CA 1
ATOM 1404 C C . ARG A 1 198 ? -17.827 1.544 10.674 1.00 84.69 198 ARG A C 1
ATOM 1406 O O . ARG A 1 198 ? -18.540 0.637 11.095 1.00 84.69 198 ARG A O 1
ATOM 1413 N N . GLY A 1 199 ? -16.719 1.912 11.307 1.00 80.88 199 GLY A N 1
ATOM 1414 C CA . GLY A 1 199 ? -16.249 1.293 12.538 1.00 80.88 199 GLY A CA 1
ATOM 1415 C C . GLY A 1 199 ? -15.399 0.034 12.335 1.00 80.88 199 GLY A C 1
ATOM 1416 O O . GLY A 1 199 ? -15.212 -0.726 13.286 1.00 80.88 199 GLY A O 1
ATOM 1417 N N . ALA A 1 200 ? -14.930 -0.245 11.112 1.00 84.12 200 ALA A N 1
ATOM 1418 C CA . ALA A 1 200 ? -14.116 -1.428 10.847 1.00 84.12 200 ALA A CA 1
ATOM 1419 C C . ALA A 1 200 ? -12.731 -1.308 11.501 1.00 84.12 200 ALA A C 1
ATOM 1421 O O . ALA A 1 200 ? -12.109 -0.247 11.478 1.00 84.12 200 ALA A O 1
ATOM 1422 N N . ALA A 1 201 ? -12.220 -2.421 12.032 1.00 87.56 201 ALA A N 1
ATOM 1423 C CA . ALA A 1 201 ? -10.827 -2.502 12.463 1.00 87.56 201 ALA A CA 1
ATOM 1424 C C . ALA A 1 201 ? -9.864 -2.348 11.267 1.00 87.56 201 ALA A C 1
ATOM 1426 O O . ALA A 1 201 ? -10.236 -2.608 10.119 1.00 87.56 201 ALA A O 1
ATOM 1427 N N . GLU A 1 202 ? -8.603 -1.997 11.543 1.00 91.94 202 GLU A N 1
ATOM 1428 C CA . GLU A 1 202 ? -7.599 -1.724 10.502 1.00 91.94 202 GLU A CA 1
ATOM 1429 C C . GLU A 1 202 ? -7.407 -2.883 9.519 1.00 91.94 202 GLU A C 1
ATOM 1431 O O . GLU A 1 202 ? -7.356 -2.654 8.316 1.00 91.94 202 GLU A O 1
ATOM 1436 N N . THR A 1 203 ? -7.338 -4.132 9.993 1.00 95.44 203 THR A N 1
ATOM 1437 C CA . THR A 1 203 ? -7.144 -5.287 9.101 1.00 95.44 203 THR A CA 1
ATOM 1438 C C . THR A 1 203 ? -8.268 -5.399 8.058 1.00 95.44 203 THR A C 1
ATOM 1440 O O . THR A 1 203 ? -7.958 -5.348 6.867 1.00 95.44 203 THR A O 1
ATOM 1443 N N . PRO A 1 204 ? -9.562 -5.477 8.433 1.00 96.06 204 PRO A N 1
ATOM 1444 C CA . PRO A 1 204 ? -10.657 -5.395 7.468 1.00 96.06 204 PRO A CA 1
ATOM 1445 C C . PRO A 1 204 ? -10.639 -4.149 6.578 1.00 96.06 204 PRO A C 1
ATOM 1447 O O . PRO A 1 204 ? -10.903 -4.266 5.386 1.00 96.06 204 PRO A O 1
ATOM 1450 N N . ALA A 1 205 ? -10.310 -2.972 7.119 1.00 96.81 205 ALA A N 1
ATOM 1451 C CA . ALA A 1 205 ? -10.313 -1.729 6.348 1.00 96.81 205 ALA A CA 1
ATOM 1452 C C . ALA A 1 205 ? -9.234 -1.715 5.249 1.00 96.81 205 ALA A C 1
ATOM 1454 O O . ALA A 1 205 ? -9.496 -1.328 4.110 1.00 96.81 205 ALA A O 1
ATOM 1455 N N . ARG A 1 206 ? -8.031 -2.208 5.562 1.00 98.50 206 ARG A N 1
ATOM 1456 C CA . ARG A 1 206 ? -6.930 -2.359 4.598 1.00 98.50 206 ARG A CA 1
ATOM 1457 C C . ARG A 1 206 ? -7.204 -3.464 3.580 1.00 98.50 206 ARG A C 1
ATOM 1459 O O . ARG A 1 206 ? -6.819 -3.330 2.421 1.00 98.50 206 ARG A O 1
ATOM 1466 N N . LEU A 1 207 ? -7.895 -4.533 3.983 1.00 98.75 207 LEU A N 1
ATOM 1467 C CA . LEU A 1 207 ? -8.354 -5.569 3.055 1.00 98.75 207 LEU A CA 1
ATOM 1468 C C . LEU A 1 207 ? -9.413 -5.029 2.089 1.00 98.75 207 LEU A C 1
ATOM 1470 O O . LEU A 1 207 ? -9.306 -5.276 0.893 1.00 98.75 207 LEU A O 1
ATOM 1474 N N . ASP A 1 208 ? -10.375 -4.235 2.561 1.00 98.75 208 ASP A N 1
ATOM 1475 C CA . ASP A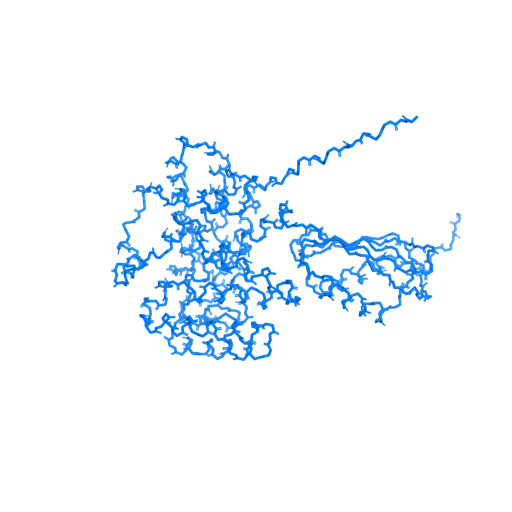 1 208 ? -11.356 -3.578 1.689 1.00 98.75 208 ASP A CA 1
ATOM 1476 C C . ASP A 1 208 ? -10.674 -2.642 0.679 1.00 98.75 208 ASP A C 1
ATOM 1478 O O . ASP A 1 208 ? -11.048 -2.632 -0.494 1.00 98.75 208 ASP A O 1
ATOM 1482 N N . ALA A 1 209 ? -9.631 -1.916 1.096 1.00 98.81 209 ALA A N 1
ATOM 1483 C CA . ALA A 1 209 ? -8.816 -1.095 0.199 1.00 98.81 209 ALA A CA 1
ATOM 1484 C C . ALA A 1 209 ? -8.108 -1.928 -0.882 1.00 98.81 209 ALA A C 1
ATOM 1486 O O . ALA A 1 209 ? -8.190 -1.603 -2.068 1.00 98.81 209 ALA A O 1
ATOM 1487 N N . LEU A 1 210 ? -7.470 -3.040 -0.495 1.00 98.88 210 LEU A N 1
ATOM 1488 C CA . LEU A 1 210 ? -6.844 -3.976 -1.433 1.00 98.88 210 LEU A CA 1
ATOM 1489 C C . LEU A 1 210 ? -7.862 -4.521 -2.442 1.00 98.88 210 LEU A C 1
ATOM 1491 O O . LEU A 1 210 ? -7.600 -4.529 -3.641 1.00 98.88 210 LEU A O 1
ATOM 1495 N N . LEU A 1 211 ? -9.033 -4.954 -1.974 1.00 98.88 211 LEU A N 1
ATOM 1496 C CA . LEU A 1 211 ? -10.079 -5.510 -2.832 1.00 98.88 211 LEU A CA 1
ATOM 1497 C C . LEU A 1 211 ? -10.683 -4.456 -3.766 1.00 98.88 211 LEU A C 1
ATOM 1499 O O . LEU A 1 211 ? -10.999 -4.769 -4.913 1.00 98.88 211 LEU A O 1
ATOM 1503 N N . ALA A 1 212 ? -10.814 -3.207 -3.312 1.00 98.81 212 ALA A N 1
ATOM 1504 C CA . ALA A 1 212 ? -11.287 -2.109 -4.150 1.00 98.81 212 ALA A CA 1
ATOM 1505 C C . ALA A 1 212 ? -10.328 -1.841 -5.319 1.00 98.81 212 ALA A C 1
ATOM 1507 O O . ALA A 1 212 ? -10.785 -1.665 -6.447 1.00 98.81 212 ALA A O 1
ATOM 1508 N N . ILE A 1 213 ? -9.016 -1.903 -5.069 1.00 98.81 213 ILE A N 1
ATOM 1509 C CA . ILE A 1 213 ? -7.983 -1.833 -6.111 1.00 98.81 213 ILE A CA 1
ATOM 1510 C C . ILE A 1 213 ? -8.062 -3.064 -7.024 1.00 98.81 213 ILE A C 1
ATOM 1512 O O . ILE A 1 213 ? -8.140 -2.930 -8.244 1.00 98.81 213 ILE A O 1
ATOM 1516 N N . MET A 1 214 ? -8.082 -4.272 -6.448 1.00 98.69 214 MET A N 1
ATOM 1517 C CA . MET A 1 214 ? -8.124 -5.530 -7.206 1.00 98.69 214 MET A CA 1
ATOM 1518 C C . MET A 1 214 ? -9.313 -5.603 -8.164 1.00 98.69 214 MET A C 1
ATOM 1520 O O . MET A 1 214 ? -9.166 -6.157 -9.246 1.00 98.69 214 MET A O 1
ATOM 1524 N N . ARG A 1 215 ? -10.471 -5.055 -7.779 1.00 98.25 215 ARG A N 1
ATOM 1525 C CA . ARG A 1 215 ? -11.699 -5.050 -8.584 1.00 98.25 215 ARG A CA 1
ATOM 1526 C C . ARG A 1 215 ? -11.554 -4.303 -9.914 1.00 98.25 215 ARG A C 1
ATOM 1528 O O . ARG A 1 215 ? -12.226 -4.669 -10.868 1.00 98.25 215 ARG A O 1
ATOM 1535 N N . GLN A 1 216 ? -10.734 -3.256 -9.961 1.00 96.56 216 GLN A N 1
ATOM 1536 C CA . GLN A 1 216 ? -10.698 -2.301 -11.078 1.00 96.56 216 GLN A CA 1
ATOM 1537 C C . GLN A 1 216 ? -9.359 -2.304 -11.823 1.00 96.56 216 GLN A C 1
ATOM 1539 O O . GLN A 1 216 ? -9.264 -1.783 -12.932 1.00 96.56 216 GLN A O 1
ATOM 1544 N N . LEU A 1 217 ? -8.304 -2.840 -11.210 1.00 97.81 217 LEU A N 1
ATOM 1545 C CA . LEU A 1 217 ? -6.963 -2.825 -11.774 1.00 97.81 217 LEU A CA 1
ATOM 1546 C C . LEU A 1 217 ? -6.797 -3.909 -12.844 1.00 97.81 217 LEU A C 1
ATOM 1548 O O . LEU A 1 217 ? -6.999 -5.089 -12.563 1.00 97.81 217 LEU A O 1
ATOM 1552 N N . ASP A 1 218 ? -6.291 -3.526 -14.018 1.00 97.31 218 ASP A N 1
ATOM 1553 C CA . ASP A 1 218 ? -5.712 -4.446 -15.006 1.00 97.31 218 ASP A CA 1
ATOM 1554 C C . ASP A 1 218 ? -4.356 -4.985 -14.515 1.00 97.31 218 ASP A C 1
ATOM 1556 O O . ASP A 1 218 ? -3.275 -4.565 -14.950 1.00 97.31 218 ASP A O 1
ATOM 1560 N N . ASP A 1 219 ? -4.398 -5.890 -13.538 1.00 97.88 219 ASP A N 1
ATOM 1561 C CA . ASP A 1 219 ? -3.204 -6.366 -12.849 1.00 97.88 219 ASP A CA 1
ATOM 1562 C C . ASP A 1 219 ? -2.331 -7.235 -13.771 1.00 97.88 219 ASP A C 1
ATOM 1564 O O . ASP A 1 219 ? -2.644 -8.382 -14.108 1.00 97.88 219 ASP A O 1
ATOM 1568 N N . THR A 1 220 ? -1.172 -6.693 -14.150 1.00 97.06 220 THR A N 1
ATOM 1569 C CA . THR A 1 220 ? -0.214 -7.389 -15.021 1.00 97.06 220 THR A CA 1
ATOM 1570 C C . THR A 1 220 ? 0.349 -8.680 -14.414 1.00 97.06 220 THR A C 1
ATOM 1572 O O . THR A 1 220 ? 0.711 -9.587 -15.163 1.00 97.06 220 THR A O 1
ATOM 1575 N N . CYS A 1 221 ? 0.389 -8.830 -13.086 1.00 96.19 221 CYS A N 1
ATOM 1576 C CA . CYS A 1 221 ? 0.798 -10.074 -12.431 1.00 96.19 221 CYS A CA 1
ATOM 1577 C C . CYS A 1 221 ? -0.265 -11.171 -12.546 1.00 96.19 221 CYS A C 1
ATOM 1579 O O . CYS A 1 221 ? 0.099 -12.346 -12.676 1.00 96.19 221 CYS A O 1
ATOM 1581 N N . LEU A 1 222 ? -1.552 -10.809 -12.547 1.00 98.00 222 LEU A N 1
ATOM 1582 C CA . LEU A 1 222 ? -2.642 -11.743 -12.841 1.00 98.00 222 LEU A CA 1
ATOM 1583 C C . LEU A 1 222 ? -2.664 -12.107 -14.324 1.00 98.00 222 LEU A C 1
ATOM 1585 O O . LEU A 1 222 ? -2.668 -13.292 -14.657 1.00 98.00 222 LEU A O 1
ATOM 1589 N N . LEU A 1 223 ? -2.580 -11.114 -15.212 1.00 98.12 223 LEU A N 1
ATOM 1590 C CA . LEU A 1 223 ? -2.550 -11.326 -16.663 1.00 98.12 223 LEU A CA 1
ATOM 1591 C C . LEU A 1 223 ? -1.362 -12.196 -17.106 1.00 98.12 223 LEU A C 1
ATOM 1593 O O . LEU A 1 223 ? -1.509 -13.040 -17.992 1.00 98.12 223 LEU A O 1
ATOM 1597 N N . ALA A 1 224 ? -0.196 -12.040 -16.472 1.00 96.50 224 ALA A N 1
ATOM 1598 C CA . ALA A 1 224 ? 0.976 -12.872 -16.737 1.00 96.50 224 ALA A CA 1
ATOM 1599 C C . ALA A 1 224 ? 0.750 -14.351 -16.394 1.00 96.50 224 ALA A C 1
ATOM 1601 O O . ALA A 1 224 ? 1.234 -15.224 -17.111 1.00 96.50 224 ALA A O 1
ATOM 1602 N N . ARG A 1 225 ? 0.048 -14.633 -15.288 1.00 95.69 225 ARG A N 1
ATOM 1603 C CA . ARG A 1 225 ? -0.095 -15.990 -14.736 1.00 95.69 225 ARG A CA 1
ATOM 1604 C C . ARG A 1 225 ? -1.355 -16.713 -15.210 1.00 95.69 225 ARG A C 1
ATOM 1606 O O . ARG A 1 225 ? -1.318 -17.923 -15.396 1.00 95.69 225 ARG A O 1
ATOM 1613 N N . GLY A 1 226 ? -2.456 -15.988 -15.394 1.00 96.50 226 GLY A N 1
ATOM 1614 C CA . GLY A 1 226 ? -3.773 -16.549 -15.710 1.00 96.50 226 GLY A CA 1
ATOM 1615 C C . GLY A 1 226 ? -4.500 -15.901 -16.883 1.00 96.50 226 GLY A C 1
ATOM 1616 O O . GLY A 1 226 ? -5.638 -16.280 -17.153 1.00 96.50 226 GLY A O 1
ATOM 1617 N N . GLY A 1 227 ? -3.888 -14.928 -17.564 1.00 98.06 227 GLY A N 1
ATOM 1618 C CA . GLY A 1 227 ? -4.537 -14.170 -18.635 1.00 98.06 227 GLY A CA 1
ATOM 1619 C C . GLY A 1 227 ? -5.812 -13.459 -18.183 1.00 98.06 227 GLY A C 1
ATOM 1620 O O . GLY A 1 227 ? -5.983 -13.176 -16.997 1.00 98.06 227 GLY A O 1
ATOM 1621 N N . ARG A 1 228 ? -6.709 -13.171 -19.136 1.00 98.06 228 ARG A N 1
ATOM 1622 C CA . ARG A 1 228 ? -7.975 -12.462 -18.864 1.00 98.06 228 ARG A CA 1
ATOM 1623 C C . ARG A 1 228 ? -8.848 -13.203 -17.857 1.00 98.06 228 ARG A C 1
ATOM 1625 O O . ARG A 1 228 ? -9.289 -12.601 -16.893 1.00 98.06 228 ARG A O 1
ATOM 1632 N N . PHE A 1 229 ? -8.950 -14.525 -17.985 1.00 98.25 229 PHE A N 1
ATOM 1633 C CA . PHE A 1 229 ? -9.678 -15.353 -17.023 1.00 98.25 229 PHE A CA 1
ATOM 1634 C C . PHE A 1 229 ? -9.153 -15.197 -15.586 1.00 98.25 229 PHE A C 1
ATOM 1636 O O . PHE A 1 229 ? -9.927 -15.091 -14.639 1.00 98.25 229 PHE A O 1
ATOM 1643 N N . GLY A 1 230 ? -7.827 -15.199 -15.399 1.00 98.19 230 GLY A N 1
ATOM 1644 C CA . GLY A 1 230 ? -7.227 -15.020 -14.076 1.00 98.19 230 GLY A CA 1
ATOM 1645 C C . GLY A 1 230 ? -7.470 -13.628 -13.491 1.00 98.19 230 GLY A C 1
ATOM 1646 O O . GLY A 1 230 ? -7.648 -13.509 -12.279 1.00 98.19 230 GLY A O 1
ATOM 1647 N N . LEU A 1 231 ? -7.490 -12.605 -14.349 1.00 98.62 231 LEU A N 1
ATOM 1648 C CA . LEU A 1 231 ? -7.822 -11.232 -13.981 1.00 98.62 231 LEU A CA 1
ATOM 1649 C C . LEU A 1 231 ? -9.294 -11.111 -13.555 1.00 98.62 231 LEU A C 1
ATOM 1651 O O . LEU A 1 231 ? -9.563 -10.708 -12.427 1.00 98.62 231 LEU A O 1
ATOM 1655 N N . GLU A 1 232 ? -10.219 -11.548 -14.409 1.00 98.56 232 GLU A N 1
ATOM 1656 C CA . GLU A 1 232 ? -11.671 -11.518 -14.174 1.00 98.56 232 GLU A CA 1
ATOM 1657 C C . GLU A 1 232 ? -12.044 -12.280 -12.897 1.00 98.56 232 GLU A C 1
ATOM 1659 O O . GLU A 1 232 ? -12.752 -11.761 -12.041 1.00 98.56 232 GLU A O 1
ATOM 1664 N N . LEU A 1 233 ? -11.469 -13.471 -12.680 1.00 98.56 233 LEU A N 1
ATOM 1665 C CA . LEU A 1 233 ? -11.714 -14.255 -11.466 1.00 98.56 233 LEU A CA 1
ATOM 1666 C C . LEU A 1 233 ? -11.336 -13.496 -10.183 1.00 98.56 233 LEU A C 1
ATOM 1668 O O . LEU A 1 233 ? -12.008 -13.653 -9.158 1.00 98.56 233 LEU A O 1
ATOM 1672 N N . ALA A 1 234 ? -10.251 -12.719 -10.212 1.00 98.69 234 ALA A N 1
ATOM 1673 C CA . ALA A 1 234 ? -9.839 -11.910 -9.071 1.00 98.69 234 ALA A CA 1
ATOM 1674 C C . ALA A 1 234 ? -10.742 -10.682 -8.894 1.00 98.69 234 ALA A C 1
ATOM 1676 O O . ALA A 1 234 ? -11.141 -10.394 -7.764 1.00 98.69 234 ALA A O 1
ATOM 1677 N N . GLN A 1 235 ? -11.089 -10.006 -9.993 1.00 98.81 235 GLN A N 1
ATOM 1678 C CA . GLN A 1 235 ? -11.951 -8.824 -10.003 1.00 98.81 235 GLN A CA 1
ATOM 1679 C C . GLN A 1 235 ? -13.365 -9.152 -9.504 1.00 98.81 235 GLN A C 1
ATOM 1681 O O . GLN A 1 235 ? -13.849 -8.512 -8.568 1.00 98.81 235 GLN A O 1
ATOM 1686 N N . ASP A 1 236 ? -13.982 -10.208 -10.037 1.00 98.75 236 ASP A N 1
ATOM 1687 C CA . ASP A 1 236 ? -15.306 -10.691 -9.630 1.00 98.75 236 ASP A CA 1
ATOM 1688 C C . ASP A 1 236 ? -15.315 -11.141 -8.171 1.00 98.75 236 ASP A C 1
ATOM 1690 O O . ASP A 1 236 ? -16.239 -10.854 -7.407 1.00 98.75 236 ASP A O 1
ATOM 1694 N N . GLY A 1 237 ? -14.259 -11.842 -7.757 1.00 98.75 237 GLY A N 1
ATOM 1695 C CA . GLY A 1 237 ? -14.092 -12.269 -6.378 1.00 98.75 237 GLY A CA 1
ATOM 1696 C C . GLY A 1 237 ? -14.007 -11.094 -5.409 1.00 98.75 237 GLY A C 1
ATOM 1697 O O . GLY A 1 237 ? -14.670 -11.108 -4.373 1.00 98.75 237 GLY A O 1
ATOM 1698 N N . ALA A 1 238 ? -13.213 -10.077 -5.747 1.00 98.81 238 ALA A N 1
ATOM 1699 C CA . ALA A 1 238 ? -13.081 -8.874 -4.939 1.00 98.81 238 ALA A CA 1
ATOM 1700 C C . ALA A 1 238 ? -14.394 -8.080 -4.887 1.00 98.81 238 ALA A C 1
ATOM 1702 O O . ALA A 1 238 ? -14.815 -7.654 -3.809 1.00 98.81 238 ALA A O 1
ATOM 1703 N N . ALA A 1 239 ? -15.091 -7.956 -6.021 1.00 98.81 239 ALA A N 1
ATOM 1704 C CA . ALA A 1 239 ? -16.407 -7.333 -6.088 1.00 98.81 239 ALA A CA 1
ATOM 1705 C C . ALA A 1 239 ? -17.426 -8.047 -5.187 1.00 98.81 239 ALA A C 1
ATOM 1707 O O . ALA A 1 239 ? -18.126 -7.379 -4.428 1.00 98.81 239 ALA A O 1
ATOM 1708 N N . ALA A 1 240 ? -17.465 -9.383 -5.209 1.00 98.81 240 ALA A N 1
ATOM 1709 C CA . ALA A 1 240 ? -18.382 -10.168 -4.386 1.00 98.81 240 ALA A CA 1
ATOM 1710 C C . ALA A 1 240 ? -18.152 -9.958 -2.879 1.00 98.81 240 ALA A C 1
ATOM 1712 O O . ALA A 1 240 ? -19.113 -9.824 -2.124 1.00 98.81 240 ALA A O 1
ATOM 1713 N N . VAL A 1 241 ? -16.891 -9.881 -2.432 1.00 98.81 241 VAL A N 1
ATOM 1714 C CA . VAL A 1 241 ? -16.563 -9.595 -1.022 1.00 98.81 241 VAL A CA 1
ATOM 1715 C C . VAL A 1 241 ? -17.054 -8.208 -0.610 1.00 98.81 241 VAL A C 1
ATOM 1717 O O . VAL A 1 241 ? -17.698 -8.062 0.429 1.00 98.81 241 VAL A O 1
ATOM 1720 N N . LEU A 1 242 ? -16.777 -7.189 -1.428 1.00 98.50 242 LEU A N 1
ATOM 1721 C CA . LEU A 1 242 ? -17.184 -5.814 -1.138 1.00 98.50 242 LEU A CA 1
ATOM 1722 C C . LEU A 1 242 ? -18.714 -5.661 -1.138 1.00 98.50 242 LEU A C 1
ATOM 1724 O O . LEU A 1 242 ? -19.262 -5.017 -0.246 1.00 98.50 242 LEU A O 1
ATOM 1728 N N . GLN A 1 243 ? -19.412 -6.294 -2.087 1.00 98.38 243 GLN A N 1
ATOM 1729 C CA . GLN A 1 243 ? -20.880 -6.292 -2.170 1.00 98.38 243 GLN A CA 1
ATOM 1730 C C . GLN A 1 243 ? -21.545 -6.999 -0.983 1.00 98.38 243 GLN A C 1
ATOM 1732 O O . GLN A 1 243 ? -22.633 -6.607 -0.574 1.00 98.38 243 GLN A O 1
ATOM 1737 N N . ALA A 1 244 ? -20.881 -7.992 -0.388 1.00 98.19 244 ALA A N 1
ATOM 1738 C CA . ALA A 1 244 ? -21.354 -8.680 0.811 1.00 98.19 244 ALA A CA 1
ATOM 1739 C C . ALA A 1 244 ? -21.187 -7.874 2.117 1.00 98.19 244 ALA A C 1
ATOM 1741 O O . ALA A 1 244 ? -21.453 -8.403 3.195 1.00 98.19 244 ALA A O 1
ATOM 1742 N N . GLY A 1 245 ? -20.752 -6.612 2.040 1.00 96.12 245 GLY A N 1
ATOM 1743 C CA . GLY A 1 245 ? -20.533 -5.742 3.200 1.00 96.12 245 GLY A CA 1
ATOM 1744 C C . GLY A 1 245 ? -19.066 -5.602 3.617 1.00 96.12 245 GLY A C 1
ATOM 1745 O O . GLY A 1 245 ? -18.791 -5.081 4.699 1.00 96.12 245 GLY A O 1
ATOM 1746 N N . GLY A 1 246 ? -18.125 -6.049 2.779 1.00 97.38 246 GLY A N 1
ATOM 1747 C CA . GLY A 1 246 ? -16.687 -5.937 3.025 1.00 97.38 246 GLY A CA 1
ATOM 1748 C C . GLY A 1 246 ? -16.164 -6.917 4.076 1.00 97.38 246 GLY A C 1
ATOM 1749 O O . GLY A 1 246 ? -16.901 -7.724 4.649 1.00 97.38 246 GLY A O 1
ATOM 1750 N N . CYS A 1 247 ? -14.866 -6.850 4.348 1.00 97.69 247 CYS A N 1
ATOM 1751 C CA . CYS A 1 247 ? -14.140 -7.818 5.171 1.00 97.69 247 CYS A CA 1
ATOM 1752 C C . CYS A 1 247 ? -14.496 -7.753 6.662 1.00 97.69 247 CYS A C 1
ATOM 1754 O O . CYS A 1 247 ? -14.151 -8.665 7.408 1.00 97.69 247 CYS A O 1
ATOM 1756 N N . ALA A 1 248 ? -15.173 -6.693 7.112 1.00 94.88 248 ALA A N 1
ATOM 1757 C CA . ALA A 1 248 ? -15.683 -6.602 8.480 1.00 94.88 248 ALA A CA 1
ATOM 1758 C C . ALA A 1 248 ? -16.974 -7.421 8.680 1.00 94.88 248 ALA A C 1
ATOM 1760 O O . ALA A 1 248 ? -17.346 -7.715 9.814 1.00 94.88 248 ALA A O 1
ATOM 1761 N N . SER A 1 249 ? -17.659 -7.787 7.591 1.00 96.94 249 SER A N 1
ATOM 1762 C CA . SER A 1 249 ? -18.866 -8.612 7.630 1.00 96.94 249 SER A CA 1
ATOM 1763 C C . SER A 1 249 ? -18.527 -10.106 7.643 1.00 96.94 249 SER A C 1
ATOM 1765 O O . SER A 1 249 ? -17.525 -10.544 7.074 1.00 96.94 249 SER A O 1
ATOM 1767 N N . GLN A 1 250 ? -19.399 -10.916 8.249 1.00 97.81 250 GLN A N 1
ATOM 1768 C CA . GLN A 1 250 ? -19.225 -12.371 8.282 1.00 97.81 250 GLN A CA 1
ATOM 1769 C C . GLN A 1 250 ? -19.242 -12.986 6.872 1.00 97.81 250 GLN A C 1
ATOM 1771 O O . GLN A 1 250 ? -18.402 -13.830 6.552 1.00 97.81 250 GLN A O 1
ATOM 1776 N N . GLU A 1 251 ? -20.176 -12.556 6.019 1.00 98.31 251 GLU A N 1
ATOM 1777 C CA . GLU A 1 251 ? -20.298 -13.067 4.651 1.00 98.31 251 GLU A CA 1
ATOM 1778 C C . GLU A 1 251 ? -19.138 -12.595 3.766 1.00 98.31 251 GLU A C 1
ATOM 1780 O O . GLU A 1 251 ? -18.531 -13.412 3.072 1.00 98.31 251 GLU A O 1
ATOM 1785 N N . GLY A 1 252 ? -18.749 -11.318 3.849 1.00 98.50 252 GLY A N 1
ATOM 1786 C CA . GLY A 1 252 ? -17.579 -10.801 3.139 1.00 98.50 252 GLY A CA 1
ATOM 1787 C C . GLY A 1 252 ? -16.293 -11.530 3.533 1.00 98.50 252 GLY A C 1
ATOM 1788 O O . GLY A 1 252 ? -15.539 -11.955 2.658 1.00 98.50 252 GLY A O 1
ATOM 1789 N N . TRP A 1 253 ? -16.075 -11.796 4.825 1.00 98.44 253 TRP A N 1
ATOM 1790 C CA . TRP A 1 253 ? -14.926 -12.585 5.283 1.00 98.44 253 TRP A CA 1
ATOM 1791 C C . TRP A 1 253 ? -14.931 -14.018 4.731 1.00 98.44 253 TRP A C 1
ATOM 1793 O O . TRP A 1 253 ? -13.907 -14.527 4.267 1.00 98.44 253 TRP A O 1
ATOM 1803 N N . ARG A 1 254 ? -16.096 -14.678 4.709 1.00 98.69 254 ARG A N 1
ATOM 1804 C CA . ARG A 1 254 ? -16.246 -16.015 4.113 1.00 98.69 254 ARG A CA 1
ATOM 1805 C C . ARG A 1 254 ? -15.902 -16.008 2.620 1.00 98.69 254 ARG A C 1
ATOM 1807 O O . ARG A 1 254 ? -15.201 -16.905 2.141 1.00 98.69 254 ARG A O 1
ATOM 1814 N N . LEU A 1 255 ? -16.372 -15.001 1.884 1.00 98.81 255 LEU A N 1
ATOM 1815 C CA . LEU A 1 255 ? -16.068 -14.831 0.463 1.00 98.81 255 LEU A CA 1
ATOM 1816 C C . LEU A 1 255 ? -14.589 -14.504 0.224 1.00 98.81 255 LEU A C 1
ATOM 1818 O O . LEU A 1 255 ? -14.021 -15.018 -0.740 1.00 98.81 255 LEU A O 1
ATOM 1822 N N . LEU A 1 256 ? -13.942 -13.753 1.119 1.00 98.75 256 LEU A N 1
ATOM 1823 C CA . LEU A 1 256 ? -12.510 -13.454 1.055 1.00 98.75 256 LEU A CA 1
ATOM 1824 C C . LEU A 1 256 ? -11.678 -14.737 1.142 1.00 98.75 256 LEU A C 1
ATOM 1826 O O . LEU A 1 256 ? -10.802 -14.965 0.310 1.00 98.75 256 LEU A O 1
ATOM 1830 N N . LEU A 1 257 ? -11.989 -15.618 2.096 1.00 98.50 257 LEU A N 1
ATOM 1831 C CA . LEU A 1 257 ? -11.308 -16.911 2.227 1.00 98.50 257 LEU A CA 1
ATOM 1832 C C . LEU A 1 257 ? -11.539 -17.807 1.000 1.00 98.50 257 LEU A C 1
ATOM 1834 O O . LEU A 1 257 ? -10.626 -18.499 0.542 1.00 98.50 257 LEU A O 1
ATOM 1838 N N . LYS A 1 258 ? -12.747 -17.768 0.424 1.00 98.56 258 LYS A N 1
ATOM 1839 C CA . LYS A 1 258 ? -13.069 -18.485 -0.819 1.00 98.56 258 LYS A CA 1
ATOM 1840 C C . LYS A 1 258 ? -12.276 -17.935 -2.008 1.00 98.56 258 LYS A C 1
ATOM 1842 O O . LYS A 1 258 ? -11.793 -18.720 -2.827 1.00 98.56 2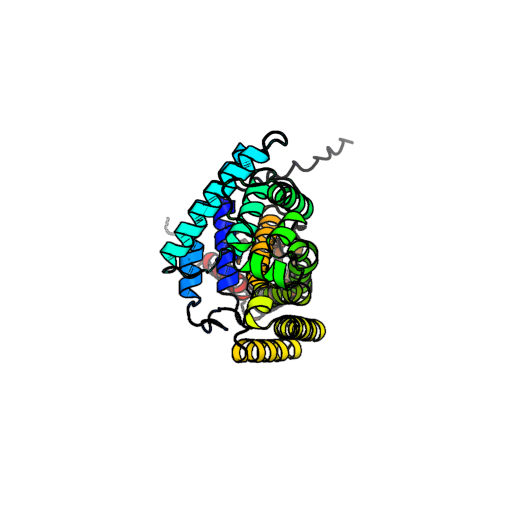58 LYS A O 1
ATOM 1847 N N . LEU A 1 259 ? -12.138 -16.614 -2.110 1.00 98.69 259 LEU A N 1
ATOM 1848 C CA . LEU A 1 259 ? -11.322 -15.952 -3.125 1.00 98.69 259 LEU A CA 1
ATOM 1849 C C . LEU A 1 259 ? -9.850 -16.342 -2.979 1.00 98.69 259 LEU A C 1
ATOM 1851 O O . LEU A 1 259 ? -9.255 -16.820 -3.943 1.00 98.69 259 LEU A O 1
ATOM 1855 N N . ASP A 1 260 ? -9.296 -16.231 -1.771 1.00 98.44 260 ASP A N 1
ATOM 1856 C CA . ASP A 1 260 ? -7.921 -16.626 -1.461 1.00 98.44 260 ASP A CA 1
ATOM 1857 C C . ASP A 1 260 ? -7.640 -18.067 -1.907 1.00 98.44 260 ASP A C 1
ATOM 1859 O O . ASP A 1 260 ? -6.722 -18.330 -2.687 1.00 98.44 260 ASP A O 1
ATOM 1863 N N . GLN A 1 261 ? -8.503 -19.010 -1.519 1.00 97.56 261 GLN A N 1
ATOM 1864 C CA . GLN A 1 261 ? -8.368 -20.408 -1.921 1.00 97.56 261 GLN A CA 1
ATOM 1865 C C . GLN A 1 261 ? -8.394 -20.585 -3.449 1.00 97.56 261 GLN A C 1
ATOM 1867 O O . GLN A 1 261 ? -7.619 -21.375 -3.999 1.00 97.56 261 GLN A O 1
ATOM 1872 N N . ARG A 1 262 ? -9.278 -19.867 -4.156 1.00 97.88 262 ARG A N 1
ATOM 1873 C CA . ARG A 1 262 ? -9.385 -19.935 -5.623 1.00 97.88 262 ARG A CA 1
ATOM 1874 C C . ARG A 1 262 ? -8.132 -19.411 -6.318 1.00 97.88 262 ARG A C 1
ATOM 1876 O O . ARG A 1 262 ? -7.700 -20.052 -7.282 1.00 97.88 262 ARG A O 1
ATOM 1883 N N . LEU A 1 263 ? -7.566 -18.303 -5.834 1.00 98.31 263 LEU A N 1
ATOM 1884 C CA . LEU A 1 263 ? -6.347 -17.705 -6.379 1.00 98.31 263 LEU A CA 1
ATOM 1885 C C . LEU A 1 263 ? -5.129 -18.591 -6.109 1.00 98.31 263 LEU A C 1
ATOM 1887 O O . LEU A 1 263 ? -4.405 -18.928 -7.047 1.00 98.31 263 LEU A O 1
ATOM 1891 N N . ARG A 1 264 ? -4.957 -19.082 -4.874 1.00 96.44 264 ARG A N 1
ATOM 1892 C CA . ARG A 1 264 ? -3.838 -19.970 -4.510 1.00 96.44 264 ARG A CA 1
ATOM 1893 C C . ARG A 1 264 ? -3.842 -21.269 -5.316 1.00 96.44 264 ARG A C 1
ATOM 1895 O O . ARG A 1 264 ? -2.811 -21.643 -5.869 1.00 96.44 264 ARG A O 1
ATOM 1902 N N . ARG A 1 265 ? -5.006 -21.915 -5.485 1.00 96.12 265 ARG A N 1
ATOM 1903 C CA . ARG A 1 265 ? -5.141 -23.140 -6.307 1.00 96.12 265 ARG A CA 1
ATOM 1904 C C . ARG A 1 265 ? -4.727 -22.938 -7.767 1.00 96.12 265 ARG A C 1
ATOM 1906 O O . ARG A 1 265 ? -4.262 -23.879 -8.399 1.00 96.12 265 ARG A O 1
ATOM 1913 N N . ARG A 1 266 ? -4.893 -21.726 -8.299 1.00 96.50 266 ARG A N 1
ATOM 1914 C CA . ARG A 1 266 ? -4.542 -21.368 -9.683 1.00 96.50 266 ARG A CA 1
ATOM 1915 C C . ARG A 1 266 ? -3.185 -20.677 -9.802 1.00 96.50 266 ARG A C 1
ATOM 1917 O O . ARG A 1 266 ? -2.808 -20.298 -10.904 1.00 96.50 266 ARG A O 1
ATOM 1924 N N . ARG A 1 267 ? -2.451 -20.525 -8.693 1.00 96.31 267 ARG A N 1
ATOM 1925 C CA . ARG A 1 267 ? -1.205 -19.748 -8.614 1.00 96.31 267 ARG A CA 1
ATOM 1926 C C . ARG A 1 267 ? -1.374 -18.326 -9.163 1.00 96.31 267 ARG A C 1
ATOM 1928 O O . ARG A 1 267 ? -0.505 -17.816 -9.858 1.00 96.31 267 ARG A O 1
ATOM 1935 N N . LEU A 1 268 ? -2.503 -17.689 -8.870 1.00 97.81 268 LEU A N 1
ATOM 1936 C CA . LEU A 1 268 ? -2.782 -16.308 -9.252 1.00 97.81 268 LEU A CA 1
ATOM 1937 C C . LEU A 1 268 ? -2.384 -15.381 -8.108 1.00 97.81 268 LEU A C 1
ATOM 1939 O O . LEU A 1 268 ? -2.816 -15.584 -6.976 1.00 97.81 268 LEU A O 1
ATOM 1943 N N . SER A 1 269 ? -1.564 -14.377 -8.414 1.00 96.38 269 SER A N 1
ATOM 1944 C CA . SER A 1 269 ? -1.081 -13.410 -7.432 1.00 96.38 269 SER A CA 1
ATOM 1945 C C . SER A 1 269 ? -1.326 -11.981 -7.930 1.00 96.38 269 SER A C 1
ATOM 1947 O O . SER A 1 269 ? -0.732 -11.612 -8.951 1.00 96.38 269 SER A O 1
ATOM 1949 N N . PRO A 1 270 ? -2.185 -11.194 -7.257 1.00 97.50 270 PRO A N 1
ATOM 1950 C CA . PRO A 1 270 ? -2.485 -9.803 -7.605 1.00 97.50 270 PRO A CA 1
ATOM 1951 C C . PRO A 1 270 ? -1.387 -8.841 -7.121 1.00 97.50 270 PRO A C 1
ATOM 1953 O O . PRO A 1 270 ? -1.598 -7.999 -6.250 1.00 97.50 270 PRO A O 1
ATOM 1956 N N . GLY A 1 271 ? -0.169 -9.021 -7.642 1.00 97.00 271 GLY A N 1
ATOM 1957 C CA . GLY A 1 271 ? 1.012 -8.263 -7.215 1.00 97.00 271 GLY A CA 1
ATOM 1958 C C . GLY A 1 271 ? 0.928 -6.765 -7.516 1.00 97.00 271 GLY A C 1
ATOM 1959 O O . GLY A 1 271 ? 1.362 -5.961 -6.700 1.00 97.00 271 GLY A O 1
ATOM 1960 N N . GLY A 1 272 ? 0.307 -6.372 -8.634 1.00 97.31 272 GLY A N 1
ATOM 1961 C CA . GLY A 1 272 ? 0.100 -4.954 -8.933 1.00 97.31 272 GLY A CA 1
ATOM 1962 C C . GLY A 1 272 ? -0.845 -4.291 -7.930 1.00 97.31 272 GLY A C 1
ATOM 1963 O O . GLY A 1 272 ? -0.613 -3.155 -7.523 1.00 97.31 272 GLY A O 1
ATOM 1964 N N . ALA A 1 273 ? -1.879 -5.007 -7.482 1.00 98.38 273 ALA A N 1
ATOM 1965 C CA . ALA A 1 273 ? -2.769 -4.511 -6.437 1.00 98.38 273 ALA A CA 1
ATOM 1966 C C . ALA A 1 273 ? -2.067 -4.394 -5.073 1.00 98.38 273 ALA A C 1
ATOM 1968 O O . ALA A 1 273 ? -2.339 -3.446 -4.341 1.00 98.38 273 ALA A O 1
ATOM 1969 N N . ALA A 1 274 ? -1.140 -5.302 -4.750 1.00 98.25 274 ALA A N 1
ATOM 1970 C CA . ALA A 1 274 ? -0.310 -5.215 -3.546 1.00 98.25 274 ALA A CA 1
ATOM 1971 C C . ALA A 1 274 ? 0.590 -3.966 -3.549 1.00 98.25 274 ALA A C 1
ATOM 1973 O O . ALA A 1 274 ? 0.588 -3.202 -2.583 1.00 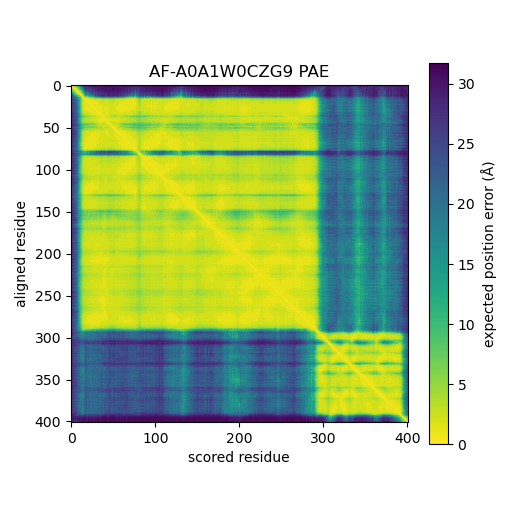98.25 274 ALA A O 1
ATOM 1974 N N . ASP A 1 275 ? 1.285 -3.699 -4.661 1.00 98.25 275 ASP A N 1
ATOM 1975 C CA . ASP A 1 275 ? 2.118 -2.498 -4.815 1.00 98.25 275 ASP A CA 1
ATOM 1976 C C . ASP A 1 275 ? 1.294 -1.207 -4.615 1.00 98.25 275 ASP A C 1
ATOM 1978 O O . ASP A 1 275 ? 1.732 -0.258 -3.959 1.00 98.25 275 ASP A O 1
ATOM 1982 N N . LEU A 1 276 ? 0.067 -1.174 -5.146 1.00 98.56 276 LEU A N 1
ATOM 1983 C CA . LEU A 1 276 ? -0.839 -0.030 -5.006 1.00 98.56 276 LEU A CA 1
ATOM 1984 C C . LEU A 1 276 ? -1.515 0.047 -3.631 1.00 98.56 276 LEU A C 1
ATOM 1986 O O . LEU A 1 276 ? -1.844 1.147 -3.179 1.00 98.56 276 LEU A O 1
ATOM 1990 N N . LEU A 1 277 ? -1.688 -1.074 -2.926 1.00 98.81 277 LEU A N 1
ATOM 1991 C CA . LEU A 1 277 ? -2.086 -1.053 -1.521 1.00 98.81 277 LEU A CA 1
ATOM 1992 C C . LEU A 1 277 ? -0.991 -0.385 -0.686 1.00 98.81 277 LEU A C 1
ATOM 1994 O O . LEU A 1 277 ? -1.302 0.504 0.100 1.00 98.81 277 LEU A O 1
ATOM 1998 N N . ALA A 1 278 ? 0.283 -0.732 -0.889 1.00 98.75 278 ALA A N 1
ATOM 1999 C CA . ALA A 1 278 ? 1.384 -0.056 -0.202 1.00 98.75 278 ALA A CA 1
ATOM 2000 C C . ALA A 1 278 ? 1.401 1.456 -0.502 1.00 98.75 278 ALA A C 1
ATOM 2002 O O . ALA A 1 278 ? 1.545 2.263 0.413 1.00 98.75 278 ALA A O 1
ATOM 2003 N N . ALA A 1 279 ? 1.161 1.861 -1.755 1.00 98.75 279 ALA A N 1
ATOM 2004 C CA . ALA A 1 279 ? 1.022 3.276 -2.112 1.00 98.75 279 ALA A CA 1
ATOM 2005 C C . ALA A 1 279 ? -0.167 3.952 -1.396 1.00 98.75 279 ALA A C 1
ATOM 2007 O O . ALA A 1 279 ? -0.048 5.082 -0.925 1.00 98.75 279 ALA A O 1
ATOM 2008 N N . THR A 1 280 ? -1.293 3.244 -1.265 1.00 98.75 280 THR A N 1
ATOM 2009 C CA . THR A 1 280 ? -2.476 3.702 -0.518 1.00 98.75 280 THR A CA 1
ATOM 2010 C C . THR A 1 280 ? -2.148 3.932 0.953 1.00 98.75 280 THR A C 1
ATOM 2012 O O . THR A 1 280 ? -2.465 4.991 1.488 1.00 98.75 280 THR A O 1
ATOM 2015 N N . LEU A 1 281 ? -1.478 2.972 1.596 1.00 98.62 281 LEU A N 1
ATOM 2016 C CA . LEU A 1 281 ? -1.086 3.065 3.005 1.00 98.62 281 LEU A CA 1
ATOM 2017 C C . LEU A 1 281 ? -0.067 4.185 3.247 1.00 98.62 281 LEU A C 1
ATOM 2019 O O . LEU A 1 281 ? -0.165 4.884 4.253 1.00 98.62 281 LEU A O 1
ATOM 2023 N N . LEU A 1 282 ? 0.869 4.396 2.314 1.00 98.50 282 LEU A N 1
ATOM 2024 C CA . LEU A 1 282 ? 1.799 5.523 2.368 1.00 98.50 282 LEU A CA 1
ATOM 2025 C C . LEU A 1 282 ? 1.035 6.853 2.364 1.00 98.50 282 LEU A C 1
ATOM 2027 O O . LEU A 1 282 ? 1.184 7.637 3.297 1.00 98.50 282 LEU A O 1
ATOM 2031 N N . LEU A 1 283 ? 0.195 7.104 1.357 1.00 97.00 283 LEU A N 1
ATOM 2032 C CA . LEU A 1 283 ? -0.532 8.375 1.251 1.00 97.00 283 LEU A CA 1
ATOM 2033 C C . LEU A 1 283 ? -1.494 8.609 2.414 1.00 97.00 283 LEU A C 1
ATOM 2035 O O . LEU A 1 283 ? -1.594 9.729 2.907 1.00 97.00 283 LEU A O 1
ATOM 2039 N N . ASP A 1 284 ? -2.154 7.554 2.883 1.00 95.81 284 ASP A N 1
ATOM 2040 C CA . ASP A 1 284 ? -3.002 7.612 4.067 1.00 95.81 284 ASP A CA 1
ATOM 2041 C C . ASP A 1 284 ? -2.210 8.026 5.319 1.00 95.81 284 ASP A C 1
ATOM 2043 O O . ASP A 1 284 ? -2.642 8.914 6.052 1.00 95.81 284 ASP A O 1
ATOM 2047 N N . SER A 1 285 ? -1.023 7.445 5.532 1.00 92.69 285 SER A N 1
ATOM 2048 C CA . SER A 1 285 ? -0.154 7.807 6.660 1.00 92.69 285 SER A CA 1
ATOM 2049 C C . SER A 1 285 ? 0.341 9.255 6.582 1.00 92.69 285 SER A C 1
ATOM 2051 O O . SER A 1 285 ? 0.386 9.941 7.603 1.00 92.69 285 SER A O 1
ATOM 2053 N N . LEU A 1 286 ? 0.646 9.750 5.375 1.00 90.69 286 LEU A N 1
ATOM 2054 C CA . LEU A 1 286 ? 1.073 11.133 5.160 1.00 90.69 286 LEU A CA 1
ATOM 2055 C C . LEU A 1 286 ? -0.060 12.120 5.437 1.00 90.69 286 LEU A C 1
ATOM 2057 O O . LEU A 1 286 ? 0.167 13.112 6.125 1.00 90.69 286 LEU A O 1
ATOM 2061 N N . ALA A 1 287 ? -1.273 11.838 4.957 1.00 87.94 287 ALA A N 1
ATOM 2062 C CA . ALA A 1 287 ? -2.436 12.677 5.234 1.00 87.94 287 ALA A CA 1
ATOM 2063 C C . ALA A 1 287 ? -2.753 12.743 6.731 1.00 87.94 287 ALA A C 1
ATOM 2065 O O . ALA A 1 287 ? -3.039 13.819 7.252 1.00 87.94 287 ALA A O 1
ATOM 2066 N N . GLN A 1 288 ? -2.644 11.622 7.451 1.00 81.06 288 GLN A N 1
ATOM 2067 C CA . GLN A 1 288 ? -2.821 11.638 8.903 1.00 81.06 288 GLN A CA 1
ATOM 2068 C C . GLN A 1 288 ? -1.719 12.445 9.604 1.00 81.06 288 GLN A C 1
ATOM 2070 O O . GLN A 1 288 ? -2.031 13.274 10.453 1.00 81.06 288 GLN A O 1
ATOM 2075 N N . ALA A 1 289 ? -0.450 12.274 9.216 1.00 80.56 289 ALA A N 1
ATOM 2076 C CA . ALA A 1 289 ? 0.671 13.013 9.805 1.00 80.56 289 ALA A CA 1
ATOM 2077 C C . ALA A 1 289 ? 0.594 14.532 9.557 1.00 80.56 289 ALA A C 1
ATOM 2079 O O . ALA A 1 289 ? 1.005 15.319 10.407 1.00 80.56 289 ALA A O 1
ATOM 2080 N N . ARG A 1 290 ? 0.051 14.952 8.408 1.00 78.62 290 ARG A N 1
ATOM 2081 C CA . ARG A 1 290 ? -0.190 16.366 8.069 1.00 78.62 290 ARG A CA 1
ATOM 2082 C C . ARG A 1 290 ? -1.453 16.935 8.723 1.00 78.62 290 ARG A C 1
ATOM 2084 O O . ARG A 1 290 ? -1.632 18.152 8.762 1.00 78.62 290 ARG A O 1
ATOM 2091 N N . GLY A 1 291 ? -2.319 16.072 9.258 1.00 68.00 291 GLY A N 1
ATOM 2092 C CA . GLY A 1 291 ? -3.645 16.457 9.729 1.00 68.00 291 GLY A CA 1
ATOM 2093 C C . GLY A 1 291 ? -4.551 16.931 8.590 1.00 68.00 291 GLY A C 1
ATOM 2094 O O . GLY A 1 291 ? -5.363 17.828 8.812 1.00 68.00 291 GLY A O 1
ATOM 2095 N N . ASP A 1 292 ? -4.382 16.360 7.390 1.00 67.19 292 ASP A N 1
ATOM 2096 C CA . ASP A 1 292 ? -5.222 16.614 6.208 1.00 67.19 292 ASP A CA 1
ATOM 2097 C C . ASP A 1 292 ? -6.652 16.085 6.418 1.00 67.19 292 ASP A C 1
ATOM 2099 O O . ASP A 1 292 ? -7.597 16.537 5.771 1.00 67.19 292 ASP A O 1
ATOM 2103 N N . TYR A 1 293 ? -6.818 15.125 7.331 1.00 65.50 293 TYR A N 1
ATOM 2104 C CA . TYR A 1 293 ? -8.121 14.731 7.850 1.00 65.50 293 TYR A CA 1
ATOM 2105 C C . TYR A 1 293 ? -8.511 15.652 9.009 1.00 65.50 293 TYR A C 1
ATOM 2107 O O . TYR A 1 293 ? -7.685 15.947 9.877 1.00 65.50 293 TYR A O 1
ATOM 2115 N N . GLU A 1 294 ? -9.768 16.106 9.037 1.00 61.44 294 GLU A N 1
ATOM 2116 C CA . GLU A 1 294 ? -10.283 16.865 10.177 1.00 61.44 294 GLU A CA 1
ATOM 2117 C C . GLU A 1 294 ? -10.072 16.060 11.463 1.00 61.44 294 GLU A C 1
ATOM 2119 O O . GLU A 1 294 ? -10.493 14.909 11.576 1.00 61.44 294 GLU A O 1
ATOM 2124 N N . MET A 1 295 ? -9.373 16.671 12.422 1.00 69.00 295 MET A N 1
ATOM 2125 C CA . MET A 1 295 ? -9.156 16.076 13.733 1.00 69.00 295 MET A CA 1
ATOM 2126 C C . MET A 1 295 ? -10.499 16.081 14.459 1.00 69.00 295 MET A C 1
ATOM 2128 O O . MET A 1 295 ? -10.999 17.148 14.833 1.00 69.00 295 MET A O 1
ATOM 2132 N N . GLU A 1 296 ? -11.099 14.910 14.633 1.00 81.25 296 GLU A N 1
ATOM 2133 C CA . GLU A 1 296 ? -12.366 14.812 15.340 1.00 81.25 296 GLU A CA 1
ATOM 2134 C C . GLU A 1 296 ? -12.111 14.860 16.846 1.00 81.25 296 GLU A C 1
ATOM 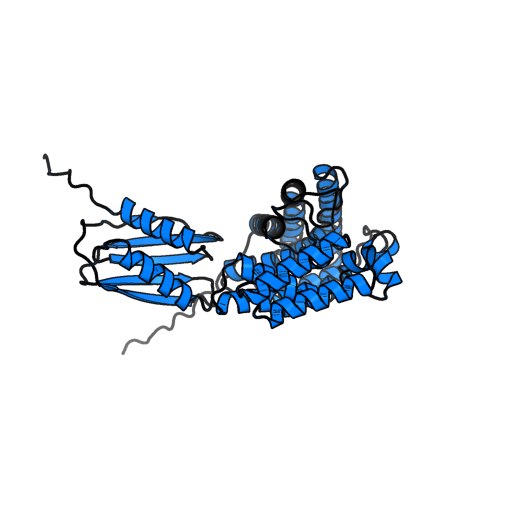2136 O O . GLU A 1 296 ? -11.179 14.238 17.368 1.00 81.25 296 GLU A O 1
ATOM 2141 N N . ARG A 1 297 ? -12.942 15.643 17.541 1.00 88.44 297 ARG A N 1
ATOM 2142 C CA . ARG A 1 297 ? -12.940 15.716 18.998 1.00 88.44 297 ARG A CA 1
ATOM 2143 C C . ARG A 1 297 ? -14.238 15.170 19.546 1.00 88.44 297 ARG A C 1
ATOM 2145 O O . ARG A 1 297 ? -15.309 15.673 19.218 1.00 88.44 297 ARG A O 1
ATOM 2152 N N . TYR A 1 298 ? -14.121 14.194 20.432 1.00 91.75 298 TYR A N 1
ATOM 2153 C CA . TYR A 1 298 ? -15.250 13.618 21.144 1.00 91.75 298 TYR A CA 1
ATOM 2154 C C . TYR A 1 298 ? -15.113 13.888 22.635 1.00 91.75 298 TYR A C 1
ATOM 2156 O O . TYR A 1 298 ? -14.021 13.799 23.196 1.00 91.75 298 TYR A O 1
ATOM 2164 N N . THR A 1 299 ? -16.240 14.161 23.283 1.00 94.56 299 THR A N 1
ATOM 2165 C CA . THR A 1 299 ? -16.311 14.291 24.737 1.00 94.56 299 THR A CA 1
ATOM 2166 C C . THR A 1 299 ? -17.289 13.261 25.273 1.00 94.56 299 THR A C 1
ATOM 2168 O O . THR A 1 299 ? -18.460 13.251 24.897 1.00 94.56 299 THR A O 1
ATOM 2171 N N . PHE A 1 300 ? -16.814 12.418 26.182 1.00 95.94 300 PHE A N 1
ATOM 2172 C CA . PHE A 1 300 ? -17.614 11.430 26.894 1.00 95.94 300 PHE A CA 1
ATOM 2173 C C . PHE A 1 300 ? -17.649 11.759 28.385 1.00 95.94 300 PHE A C 1
ATOM 2175 O O . PHE A 1 300 ? -16.755 12.414 28.929 1.00 95.94 300 PHE A O 1
ATOM 2182 N N . THR A 1 301 ? -18.704 11.321 29.063 1.00 94.75 301 THR A N 1
ATOM 2183 C CA . THR A 1 301 ? -18.867 11.497 30.508 1.00 94.75 301 THR A CA 1
ATOM 2184 C C . THR A 1 301 ? -19.346 10.190 31.111 1.00 94.75 301 THR A C 1
ATOM 2186 O O . THR A 1 301 ? -20.317 9.608 30.633 1.00 94.75 301 THR A O 1
ATOM 2189 N N . TYR A 1 302 ? -18.659 9.745 32.157 1.00 93.12 302 TYR A N 1
ATOM 2190 C CA . TYR A 1 302 ? -18.949 8.508 32.872 1.00 93.12 302 TYR A CA 1
ATOM 2191 C C . TYR A 1 302 ? -19.111 8.799 34.361 1.00 93.12 302 TYR A C 1
ATOM 2193 O O . TYR A 1 302 ? -18.457 9.690 34.906 1.00 93.12 302 TYR A O 1
ATOM 2201 N N . SER A 1 303 ? -19.984 8.051 35.034 1.00 88.75 303 SER A N 1
ATOM 2202 C CA . SER A 1 303 ? -20.117 8.136 36.488 1.00 88.75 303 SER A CA 1
ATOM 2203 C C . SER A 1 303 ? -18.799 7.751 37.151 1.00 88.75 303 SER A C 1
ATOM 2205 O O . SER A 1 303 ? -18.225 6.708 36.839 1.00 88.75 303 SER A O 1
ATOM 2207 N N . ALA A 1 304 ? -18.321 8.592 38.066 1.00 83.00 304 ALA A N 1
ATOM 2208 C CA . ALA A 1 304 ? -17.174 8.236 38.880 1.00 83.00 304 ALA A CA 1
ATOM 2209 C C . ALA A 1 304 ? -17.604 7.228 39.952 1.00 83.00 304 ALA A C 1
ATOM 2211 O O . ALA A 1 304 ? -18.689 7.322 40.527 1.00 83.00 304 ALA A O 1
ATOM 2212 N N . THR A 1 305 ? -16.730 6.276 40.239 1.00 78.88 305 THR A N 1
ATOM 2213 C CA . THR A 1 305 ? -16.882 5.316 41.337 1.00 78.88 305 THR A CA 1
ATOM 2214 C C . THR A 1 305 ? -15.923 5.672 42.466 1.00 78.88 305 THR A C 1
ATOM 2216 O O . THR A 1 305 ? -14.849 6.224 42.224 1.00 78.88 305 THR A O 1
ATOM 2219 N N . ALA A 1 306 ? -16.290 5.351 43.708 1.00 71.62 306 ALA A N 1
ATOM 2220 C CA . ALA A 1 306 ? -15.374 5.496 44.833 1.00 71.62 306 ALA A CA 1
ATOM 2221 C C . ALA A 1 306 ? -14.121 4.639 44.577 1.00 71.62 306 ALA A C 1
ATOM 2223 O O . ALA A 1 306 ? -14.213 3.425 44.401 1.00 71.62 306 ALA A O 1
ATOM 2224 N N . GLY A 1 307 ? -12.960 5.283 44.514 1.00 67.19 307 GLY A N 1
ATOM 2225 C CA . GLY A 1 307 ? -11.691 4.651 44.175 1.00 67.19 307 GLY A CA 1
ATOM 2226 C C . GLY A 1 307 ? -10.517 5.359 44.850 1.00 67.19 307 GLY A C 1
ATOM 2227 O O . GLY A 1 307 ? -10.691 6.450 45.400 1.00 67.19 307 GLY A O 1
ATOM 2228 N N . PRO A 1 308 ? -9.321 4.748 44.840 1.00 68.44 308 PRO A N 1
ATOM 2229 C CA . PRO A 1 308 ? -8.130 5.343 45.434 1.00 68.44 308 PRO A CA 1
ATOM 2230 C C . PRO A 1 308 ? -7.808 6.685 44.772 1.00 68.44 308 PRO A C 1
ATOM 2232 O O . PRO A 1 308 ? -7.985 6.857 43.565 1.00 68.44 308 PRO A O 1
ATOM 2235 N N . SER A 1 309 ? -7.317 7.639 45.565 1.00 81.00 309 SER A N 1
ATOM 2236 C CA . SER A 1 309 ? -6.924 8.949 45.046 1.00 81.00 309 SER A CA 1
ATOM 2237 C C . SER A 1 309 ? -5.843 8.803 43.975 1.00 81.00 309 SER A C 1
ATOM 2239 O O . SER A 1 309 ? -4.883 8.044 44.147 1.00 81.00 309 SER A O 1
ATOM 2241 N N . VAL A 1 310 ? -5.989 9.559 42.891 1.00 89.56 310 VAL A N 1
ATOM 2242 C CA . VAL A 1 310 ? -5.046 9.570 41.772 1.00 89.56 310 VAL A CA 1
ATOM 2243 C C . VAL A 1 310 ? -4.338 10.916 41.666 1.00 89.56 310 VAL A C 1
ATOM 2245 O O . VAL A 1 310 ? -4.874 11.955 42.053 1.00 89.56 310 VAL A O 1
ATOM 2248 N N . ARG A 1 311 ? -3.110 10.899 41.151 1.00 92.88 311 ARG A N 1
ATOM 2249 C CA . ARG A 1 311 ? -2.340 12.083 40.754 1.00 92.88 311 ARG A CA 1
ATOM 2250 C C . ARG A 1 311 ? -2.288 12.194 39.233 1.00 92.88 311 ARG A C 1
ATOM 2252 O O . ARG A 1 311 ? -2.570 11.231 38.522 1.00 92.88 311 ARG A O 1
ATOM 2259 N N . ARG A 1 312 ? -1.858 13.363 38.753 1.00 96.00 312 ARG A N 1
ATOM 2260 C CA . ARG A 1 312 ? -1.573 13.578 37.334 1.00 96.00 312 ARG A CA 1
ATOM 2261 C C . ARG A 1 312 ? -0.595 12.521 36.817 1.00 96.00 312 ARG A C 1
ATOM 2263 O O . ARG A 1 312 ? 0.428 12.272 37.455 1.00 96.00 312 ARG A O 1
ATOM 2270 N N . SER A 1 313 ? -0.907 11.918 35.678 1.00 97.00 313 SER A N 1
ATOM 2271 C CA . SER A 1 313 ? -0.066 10.905 35.032 1.00 97.00 313 SER A CA 1
ATOM 2272 C C . SER A 1 313 ? -0.225 10.950 33.515 1.00 97.00 313 SER A C 1
ATOM 2274 O O . SER A 1 313 ? -1.239 11.417 33.004 1.00 97.00 313 SER A O 1
ATOM 2276 N N . LEU A 1 314 ? 0.805 10.491 32.809 1.00 96.31 314 LEU A N 1
ATOM 2277 C CA . LEU A 1 314 ? 0.848 10.405 31.354 1.00 96.31 314 LEU A CA 1
ATOM 2278 C C . LEU A 1 314 ? 1.255 8.981 30.973 1.00 96.31 314 LEU A C 1
ATOM 2280 O O . LEU A 1 314 ? 2.193 8.439 31.560 1.00 96.31 314 LEU A O 1
ATOM 2284 N N . ALA A 1 315 ? 0.583 8.395 29.988 1.00 95.94 315 ALA A N 1
ATOM 2285 C CA . ALA A 1 315 ? 0.985 7.126 29.394 1.00 95.94 315 ALA A CA 1
ATOM 2286 C C . ALA A 1 315 ? 0.929 7.197 27.866 1.00 95.94 315 ALA A C 1
ATOM 2288 O O . ALA A 1 315 ? -0.047 7.690 27.309 1.00 95.94 315 ALA A O 1
ATOM 2289 N N . GLY A 1 316 ? 1.941 6.635 27.203 1.00 93.81 316 GLY A N 1
ATOM 2290 C CA . GLY A 1 316 ? 2.015 6.561 25.743 1.00 93.81 316 GLY A CA 1
ATOM 2291 C C . GLY A 1 316 ? 2.617 7.796 25.073 1.00 93.81 316 GLY A C 1
ATOM 2292 O O . GLY A 1 316 ? 3.162 8.675 25.739 1.00 93.81 316 GLY A O 1
ATOM 2293 N N . VAL A 1 317 ? 2.558 7.802 23.742 1.00 85.69 317 VAL A N 1
ATOM 2294 C CA . VAL A 1 317 ? 3.052 8.859 22.848 1.00 85.69 317 VAL A CA 1
ATOM 2295 C C . VAL A 1 317 ? 2.152 8.929 21.614 1.00 85.69 317 VAL A C 1
ATOM 2297 O O . VAL A 1 317 ? 1.595 7.913 21.195 1.00 85.69 317 VAL A O 1
ATOM 2300 N N . VAL A 1 318 ? 2.045 10.102 20.990 1.00 80.50 318 VAL A N 1
ATOM 2301 C CA . VAL A 1 318 ? 1.292 10.265 19.735 1.00 80.50 318 VAL A CA 1
ATOM 2302 C C . VAL A 1 318 ? 2.135 9.782 18.553 1.00 80.50 318 VAL A C 1
ATOM 2304 O O . VAL A 1 318 ? 2.865 10.547 17.926 1.00 80.50 318 VAL A O 1
ATOM 2307 N N . GLY A 1 319 ? 2.052 8.486 18.258 1.00 68.31 319 GLY A N 1
ATOM 2308 C CA . GLY A 1 319 ? 2.706 7.844 17.116 1.00 68.31 319 GLY A CA 1
ATOM 2309 C C . GLY A 1 319 ? 1.743 6.921 16.373 1.00 68.31 319 GLY A C 1
ATOM 2310 O O . GLY A 1 319 ? 0.744 6.494 16.939 1.00 68.31 319 GLY A O 1
ATOM 2311 N N . SER A 1 320 ? 2.028 6.604 15.106 1.00 67.75 320 SER A N 1
ATOM 2312 C CA . SER A 1 320 ? 1.134 5.769 14.288 1.00 67.75 320 SER A CA 1
ATOM 2313 C C . SER A 1 320 ? 0.801 4.439 14.977 1.00 67.75 320 SER A C 1
ATOM 2315 O O . SER A 1 320 ? 1.696 3.655 15.296 1.00 67.75 320 SER A O 1
ATOM 2317 N N . GLY A 1 321 ? -0.490 4.178 15.182 1.00 72.94 321 GLY A N 1
ATOM 2318 C CA . GLY A 1 321 ? -0.981 2.978 15.859 1.00 72.94 321 GLY A CA 1
ATOM 2319 C C . GLY A 1 321 ? -0.921 3.026 17.391 1.00 72.94 321 GLY A C 1
ATOM 2320 O O . GLY A 1 321 ? -1.216 2.009 18.026 1.00 72.94 321 GLY A O 1
ATOM 2321 N N . ASP A 1 322 ? -0.563 4.167 17.981 1.00 85.12 322 ASP A N 1
ATOM 2322 C CA . ASP A 1 322 ? -0.504 4.409 19.426 1.00 85.12 322 ASP A CA 1
ATOM 2323 C C . ASP A 1 322 ? -1.245 5.710 19.803 1.00 85.12 322 ASP A C 1
ATOM 2325 O O . ASP A 1 322 ? -1.762 6.439 18.949 1.00 85.12 322 ASP A O 1
ATOM 2329 N N . LEU A 1 323 ? -1.344 5.964 21.105 1.00 93.44 323 LEU A N 1
ATOM 2330 C CA . LEU A 1 323 ? -1.982 7.140 21.686 1.00 93.44 323 LEU A CA 1
ATOM 2331 C C . LEU A 1 323 ? -1.216 7.609 22.923 1.00 93.44 323 LEU A C 1
ATOM 2333 O O . LEU A 1 323 ? -0.569 6.809 23.606 1.00 93.44 323 LEU A O 1
ATOM 2337 N N . GLU A 1 324 ? -1.372 8.885 23.261 1.00 96.06 324 GLU A N 1
ATOM 2338 C CA . GLU A 1 324 ? -1.059 9.385 24.598 1.00 96.06 324 GLU A CA 1
ATOM 2339 C C . GLU A 1 324 ? -2.340 9.607 25.411 1.00 96.06 324 GLU A C 1
ATOM 2341 O O . GLU A 1 324 ? -3.382 9.996 24.878 1.00 96.06 324 GLU A O 1
ATOM 2346 N N . VAL A 1 325 ? -2.257 9.334 26.711 1.00 97.56 325 VAL A N 1
ATOM 2347 C CA . VAL A 1 325 ? -3.329 9.532 27.689 1.00 97.56 325 VAL A CA 1
ATOM 2348 C C . VAL A 1 325 ? -2.784 10.376 28.828 1.00 97.56 325 VAL A C 1
ATOM 2350 O O . VAL A 1 325 ? -1.945 9.906 29.600 1.00 97.56 325 VAL A O 1
ATOM 2353 N N . LEU A 1 326 ? -3.291 11.595 28.962 1.00 97.19 326 LEU A N 1
ATOM 2354 C CA . LEU A 1 326 ? -3.096 12.443 30.127 1.00 97.19 326 LEU A CA 1
ATOM 2355 C C . LEU A 1 326 ? -4.276 12.252 31.082 1.00 97.19 326 LEU A C 1
ATOM 2357 O O . LEU A 1 326 ? -5.427 12.485 30.723 1.00 97.19 326 LEU A O 1
ATOM 2361 N N . LEU A 1 327 ? -3.984 11.835 32.308 1.00 96.88 327 LEU A N 1
ATOM 2362 C CA . LEU A 1 327 ? -4.959 11.695 33.383 1.00 96.88 327 LEU A CA 1
ATOM 2363 C C . LEU A 1 327 ? -4.717 12.774 34.428 1.00 96.88 327 LEU A C 1
ATOM 2365 O O . LEU A 1 327 ? -3.602 12.905 34.932 1.00 96.88 327 LEU A O 1
ATOM 2369 N N . GLU A 1 328 ? -5.775 13.483 34.814 1.00 95.44 328 GLU A N 1
ATOM 2370 C CA . GLU A 1 328 ? -5.774 14.462 35.900 1.00 95.44 328 GLU A CA 1
ATOM 2371 C C . GLU A 1 328 ? -6.910 14.177 36.895 1.00 95.44 328 GLU A C 1
ATOM 2373 O O . GLU A 1 328 ? -8.017 13.824 36.481 1.00 95.44 328 GLU A O 1
ATOM 2378 N N . PRO A 1 329 ? -6.675 14.299 38.215 1.00 92.94 329 PRO A N 1
ATOM 2379 C CA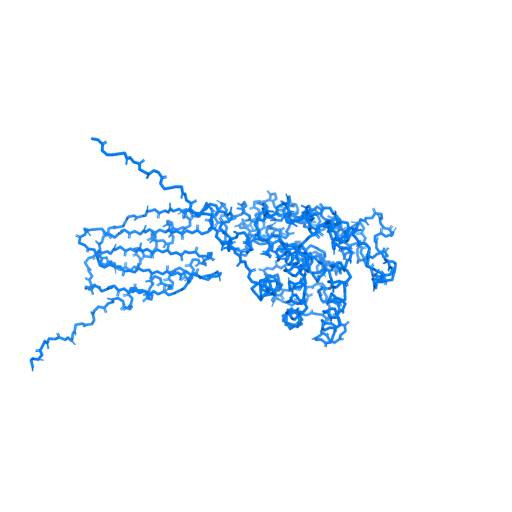 . PRO A 1 329 ? -7.744 14.169 39.199 1.00 92.94 329 PRO A CA 1
ATOM 2380 C C . PRO A 1 329 ? -8.791 15.268 39.007 1.00 92.94 329 PRO A C 1
ATOM 2382 O O . PRO A 1 329 ? -8.453 16.421 38.738 1.00 92.94 329 PRO A O 1
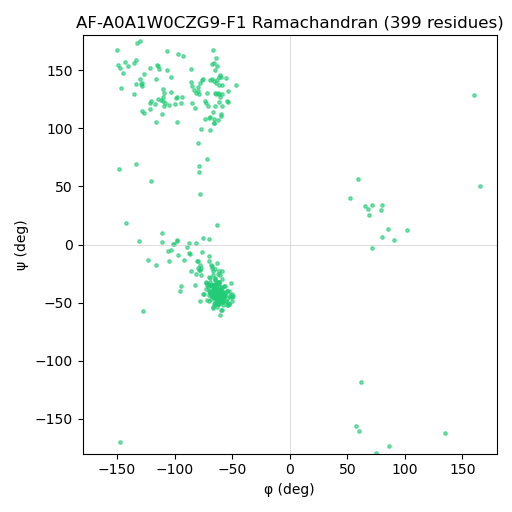ATOM 2385 N N . SER A 1 330 ? -10.060 14.917 39.192 1.00 89.06 330 SER A N 1
ATOM 2386 C CA . SER A 1 330 ? -11.176 15.857 39.138 1.00 89.06 330 SER A CA 1
ATOM 2387 C C . SER A 1 330 ? -11.953 15.865 40.450 1.00 89.06 330 SER A C 1
ATOM 2389 O O . SER A 1 330 ? -12.023 14.869 41.168 1.00 89.06 330 SER A O 1
ATOM 2391 N N . THR A 1 331 ? -12.565 17.005 40.754 1.00 83.94 331 THR A N 1
ATOM 2392 C CA . THR A 1 331 ? -13.540 17.157 41.843 1.00 83.94 331 THR A CA 1
ATOM 2393 C C . THR A 1 331 ? -14.982 17.069 41.347 1.00 83.94 331 THR A C 1
ATOM 2395 O O . THR A 1 331 ? -15.906 16.999 42.155 1.00 83.94 331 THR A O 1
ATOM 2398 N N . SER A 1 332 ? -15.201 17.050 40.026 1.00 71.56 332 SER A N 1
ATOM 2399 C CA . SER A 1 332 ? -16.513 16.750 39.454 1.00 71.56 332 SER A CA 1
ATOM 2400 C C . SER A 1 332 ? -16.868 15.317 39.821 1.00 71.56 332 SER A C 1
ATOM 2402 O O . SER A 1 332 ? -16.060 14.444 39.559 1.00 71.56 332 SER A O 1
ATOM 2404 N N . GLY A 1 333 ? -18.050 15.022 40.369 1.00 83.38 333 GLY A N 1
ATOM 2405 C CA . GLY A 1 333 ? -18.482 13.645 40.700 1.00 83.38 333 GLY A CA 1
ATOM 2406 C C . GLY A 1 333 ? -18.633 12.684 39.500 1.00 83.38 333 GLY A C 1
ATOM 2407 O O . GLY A 1 333 ? -19.294 11.656 39.600 1.00 83.38 333 GLY A O 1
ATOM 2408 N N . VAL A 1 334 ? -18.051 13.034 38.355 1.00 90.50 334 VAL A N 1
ATOM 2409 C CA . VAL A 1 334 ? -18.022 12.306 37.089 1.00 90.50 334 VAL A CA 1
ATOM 2410 C C . VAL A 1 334 ? -16.606 12.332 36.525 1.00 90.50 334 VAL A C 1
ATOM 2412 O O . VAL A 1 334 ? -15.835 13.256 36.804 1.00 90.50 334 VAL A O 1
ATOM 2415 N N . SER A 1 335 ? -16.302 11.353 35.682 1.00 93.62 335 SER A N 1
ATOM 2416 C CA . SER A 1 335 ? -15.086 11.328 34.881 1.00 93.62 335 SER A CA 1
ATOM 2417 C C . SER A 1 335 ? -15.377 11.827 33.471 1.00 93.62 335 SER A C 1
ATOM 2419 O O . SER A 1 335 ? -16.290 11.337 32.801 1.00 93.62 335 SER A O 1
ATOM 2421 N N . GLN A 1 336 ? -14.607 12.815 33.023 1.00 96.00 336 GLN A N 1
ATOM 2422 C CA . GLN A 1 336 ? -14.719 13.400 31.690 1.00 96.00 336 GLN A CA 1
ATOM 2423 C C . GLN A 1 336 ? -13.588 12.876 30.811 1.00 96.00 336 GLN A C 1
ATOM 2425 O O . GLN A 1 336 ? -12.429 12.909 31.216 1.00 96.00 336 GLN A O 1
ATOM 2430 N N . VAL A 1 337 ? -13.918 12.412 29.609 1.00 97.38 337 VAL A N 1
ATOM 2431 C CA . VAL A 1 337 ? -12.938 11.889 28.650 1.00 97.38 337 VAL A CA 1
ATOM 2432 C C . VAL A 1 337 ? -13.020 12.699 27.372 1.00 97.38 337 VAL A C 1
ATOM 2434 O O . VAL A 1 337 ? -14.052 12.700 26.706 1.00 97.38 337 VAL A O 1
ATOM 2437 N N . MET A 1 338 ? -11.937 13.388 27.041 1.00 97.00 338 MET A N 1
ATOM 2438 C CA . MET A 1 338 ? -11.766 14.140 25.808 1.00 97.00 338 MET A CA 1
ATOM 2439 C C . MET A 1 338 ? -10.841 13.361 24.887 1.00 97.00 338 MET A C 1
ATOM 2441 O O . MET A 1 338 ? -9.695 13.088 25.231 1.00 97.00 338 MET A O 1
ATOM 2445 N N . VAL A 1 339 ? -11.341 13.011 23.711 1.00 95.69 339 VAL A N 1
ATOM 2446 C CA . VAL A 1 339 ? -10.591 12.286 22.688 1.00 95.69 339 VAL A CA 1
ATOM 2447 C C . VAL A 1 339 ? -10.363 13.223 21.518 1.00 95.69 339 VAL A C 1
ATOM 2449 O O . VAL A 1 339 ? -11.329 13.734 20.964 1.00 95.69 339 VAL A O 1
ATOM 2452 N N . SER A 1 340 ? -9.108 13.417 21.130 1.00 90.75 340 SER A N 1
ATOM 2453 C CA . SER A 1 340 ? -8.722 14.000 19.845 1.00 90.75 340 SER A CA 1
ATOM 2454 C C . SER A 1 340 ? -8.115 12.892 18.992 1.00 90.75 340 SER A C 1
ATOM 2456 O O . SER A 1 340 ? -7.122 12.292 19.398 1.00 90.75 340 SER A O 1
ATOM 2458 N N . THR A 1 341 ? -8.702 12.594 17.836 1.00 85.31 341 THR A N 1
ATOM 2459 C CA . THR A 1 341 ? -8.229 11.511 16.960 1.00 85.31 341 THR A CA 1
ATOM 2460 C C . THR A 1 341 ? -8.068 11.983 15.521 1.00 85.31 341 THR A C 1
ATOM 2462 O O . THR A 1 341 ? -8.868 12.767 15.005 1.00 85.31 341 THR A O 1
ATOM 2465 N N . ALA A 1 342 ? -7.021 11.485 14.863 1.00 71.44 342 ALA A N 1
ATOM 2466 C CA . ALA A 1 342 ? -6.813 11.660 13.427 1.00 71.44 342 ALA A CA 1
ATOM 2467 C C . ALA A 1 342 ? -7.724 10.751 12.570 1.00 71.44 342 ALA A C 1
ATOM 2469 O O . ALA A 1 342 ? -7.723 10.859 11.343 1.00 71.44 342 ALA A O 1
ATOM 2470 N N . LEU A 1 343 ? -8.488 9.840 13.191 1.00 71.56 343 LEU A N 1
ATOM 2471 C CA . LEU A 1 343 ? -9.407 8.937 12.501 1.00 71.56 343 LEU A CA 1
ATOM 2472 C C . LEU A 1 343 ? -10.847 9.465 12.531 1.00 71.56 343 LEU A C 1
ATOM 2474 O O . LEU A 1 343 ? -11.557 9.340 13.531 1.00 71.56 343 LEU A O 1
ATOM 2478 N N . ALA A 1 344 ? -11.300 9.975 11.387 1.00 70.50 344 ALA A N 1
ATOM 2479 C CA . ALA A 1 344 ? -12.669 10.445 11.203 1.00 70.50 344 ALA A CA 1
ATOM 2480 C C . ALA A 1 344 ? -13.726 9.332 11.386 1.00 70.50 344 ALA A C 1
ATOM 2482 O O . ALA A 1 344 ? -13.529 8.186 10.961 1.00 70.50 344 ALA A O 1
ATOM 2483 N N . GLY A 1 345 ? -14.879 9.682 11.964 1.00 72.00 345 GLY A N 1
ATOM 2484 C CA . GLY A 1 345 ? -16.036 8.800 12.147 1.00 72.00 345 GLY A CA 1
ATOM 2485 C C . GLY A 1 345 ? -15.839 7.656 13.148 1.00 72.00 345 GLY A C 1
ATOM 2486 O O . GLY A 1 345 ? -16.494 6.620 13.028 1.00 72.00 345 GLY A O 1
ATOM 2487 N N . THR A 1 346 ? -14.941 7.804 14.123 1.00 82.12 346 THR A N 1
ATOM 2488 C CA . THR A 1 346 ? -14.630 6.759 15.113 1.00 82.12 346 THR A CA 1
ATOM 2489 C C . THR A 1 346 ? -15.357 6.918 16.452 1.00 82.12 346 THR A C 1
ATOM 2491 O O . THR A 1 346 ? -15.157 6.090 17.342 1.00 82.12 346 THR A O 1
ATOM 2494 N N . GLU A 1 347 ? -16.257 7.900 16.600 1.00 87.06 347 GLU A N 1
ATOM 2495 C CA . GLU A 1 347 ? -16.980 8.178 17.855 1.00 87.06 347 GLU A CA 1
ATOM 2496 C C . GLU A 1 347 ? -17.626 6.921 18.457 1.00 87.06 347 GLU A C 1
ATOM 2498 O O . GLU A 1 347 ? -17.501 6.661 19.652 1.00 87.06 347 GLU A O 1
ATOM 2503 N N . LEU A 1 348 ? -18.288 6.098 17.634 1.00 83.62 348 LEU A N 1
ATOM 2504 C CA . LEU A 1 348 ? -18.960 4.884 18.106 1.00 83.62 348 LEU A CA 1
ATOM 2505 C C . LEU A 1 348 ? -17.968 3.820 18.605 1.00 83.62 348 LEU A C 1
ATOM 2507 O O . LEU A 1 348 ? -18.277 3.095 19.553 1.00 83.62 348 LEU A O 1
ATOM 2511 N N . ILE A 1 349 ? -16.784 3.717 17.986 1.00 87.38 349 ILE A N 1
ATOM 2512 C CA . ILE A 1 349 ? -15.718 2.824 18.462 1.00 87.38 349 ILE A CA 1
ATOM 2513 C C . ILE A 1 349 ? -15.242 3.314 19.827 1.00 87.38 349 ILE A C 1
ATOM 2515 O O . ILE A 1 349 ? -15.224 2.534 20.779 1.00 87.38 349 ILE A O 1
ATOM 2519 N N . TRP A 1 350 ? -14.911 4.604 19.927 1.00 94.00 350 TRP A N 1
ATOM 2520 C CA . TRP A 1 350 ? -14.474 5.233 21.170 1.00 94.00 350 TRP A CA 1
ATOM 2521 C C . TRP A 1 350 ? -15.487 5.038 22.287 1.00 94.00 350 TRP A C 1
ATOM 2523 O O . TRP A 1 350 ? -15.125 4.549 23.355 1.00 94.00 350 TRP A O 1
ATOM 2533 N N . ARG A 1 351 ? -16.765 5.305 22.008 1.00 94.38 351 ARG A N 1
ATOM 2534 C CA . ARG A 1 351 ? -17.870 5.092 22.940 1.00 94.38 351 ARG A CA 1
ATOM 2535 C C . ARG A 1 351 ? -17.887 3.662 23.474 1.00 94.38 351 ARG A C 1
ATOM 2537 O O . ARG A 1 351 ? -17.851 3.481 24.683 1.00 94.38 351 ARG A O 1
ATOM 2544 N N . ARG A 1 352 ? -17.855 2.652 22.597 1.00 92.00 352 ARG A N 1
ATOM 2545 C CA . ARG A 1 352 ? -17.885 1.232 23.000 1.00 92.00 352 ARG A CA 1
ATOM 2546 C C . ARG A 1 352 ? -16.655 0.809 23.800 1.00 92.00 352 ARG A C 1
ATOM 2548 O O . ARG A 1 352 ? -16.774 0.033 24.747 1.00 92.00 352 ARG A O 1
ATOM 2555 N N . VAL A 1 353 ? -15.467 1.274 23.410 1.00 94.62 353 VAL A N 1
ATOM 2556 C CA . VAL A 1 353 ? -14.222 0.962 24.128 1.00 94.62 353 VAL A CA 1
ATOM 2557 C C . VAL A 1 353 ? -14.256 1.576 25.522 1.00 94.62 353 VAL A C 1
ATOM 2559 O O . VAL A 1 353 ? -13.997 0.875 26.499 1.00 94.62 353 VAL A O 1
ATOM 2562 N N . LEU A 1 354 ? -14.613 2.855 25.622 1.00 96.12 354 LEU A N 1
ATOM 2563 C CA . LEU A 1 354 ? -14.663 3.578 26.885 1.00 96.12 354 LEU A CA 1
ATOM 2564 C C . LEU A 1 354 ? -15.784 3.059 27.795 1.00 96.12 354 LEU A C 1
ATOM 2566 O O . LEU A 1 354 ? -15.518 2.796 28.961 1.00 96.12 354 LEU A O 1
ATOM 2570 N N . GLU A 1 355 ? -16.987 2.793 27.276 1.00 94.50 355 GLU A N 1
ATOM 2571 C CA . GLU A 1 355 ? -18.072 2.144 28.035 1.00 94.50 355 GLU A CA 1
ATOM 2572 C C . GLU A 1 355 ? -17.592 0.850 28.695 1.00 94.50 355 GLU A C 1
ATOM 2574 O O . GLU A 1 355 ? -17.840 0.617 29.876 1.00 94.50 355 GLU A O 1
ATOM 2579 N N . ARG A 1 356 ? -16.835 0.032 27.959 1.00 93.31 356 ARG A N 1
ATOM 2580 C CA . ARG A 1 356 ? -16.277 -1.209 28.490 1.00 93.31 356 ARG A CA 1
ATOM 2581 C C . ARG A 1 356 ? -15.185 -0.968 29.533 1.00 93.31 356 ARG A C 1
ATOM 2583 O O . ARG A 1 356 ? -15.179 -1.637 30.559 1.00 93.31 356 ARG A O 1
ATOM 2590 N N . VAL A 1 357 ? -14.288 -0.007 29.308 1.00 93.75 357 VAL A N 1
ATOM 2591 C CA . VAL A 1 357 ? -13.228 0.359 30.269 1.00 93.75 357 VAL A CA 1
ATOM 2592 C C . VAL A 1 357 ? -13.809 0.855 31.595 1.00 93.75 357 VAL A C 1
ATOM 2594 O O . VAL A 1 357 ? -13.341 0.445 32.657 1.00 93.75 357 VAL A O 1
ATOM 2597 N N . PHE A 1 358 ? -14.829 1.712 31.541 1.00 92.81 358 PHE A N 1
ATOM 2598 C CA . PHE A 1 358 ? -15.482 2.263 32.729 1.00 92.81 358 PHE A CA 1
ATOM 2599 C C . PHE A 1 358 ? -16.445 1.274 33.405 1.00 92.81 358 PHE A C 1
ATOM 2601 O O . PHE A 1 358 ? -16.726 1.429 34.588 1.00 92.81 358 PHE A O 1
ATOM 2608 N N . ALA A 1 359 ? -16.918 0.242 32.697 1.00 90.25 359 ALA A N 1
ATOM 2609 C CA . ALA A 1 359 ? -17.691 -0.849 33.295 1.00 90.25 359 ALA A CA 1
ATOM 2610 C C . ALA A 1 359 ? -16.810 -1.923 33.961 1.00 90.25 359 ALA A C 1
ATOM 2612 O O . ALA A 1 359 ? -17.208 -2.509 34.964 1.00 90.25 359 ALA A O 1
ATOM 2613 N N . GLU A 1 360 ? -15.626 -2.208 33.407 1.00 90.06 360 GLU A N 1
ATOM 2614 C CA . GLU A 1 360 ? -14.732 -3.271 33.895 1.00 90.06 360 GLU A CA 1
ATOM 2615 C C . GLU A 1 360 ? -13.806 -2.812 35.033 1.00 90.06 360 GLU A C 1
ATOM 2617 O O . GLU A 1 360 ? -13.298 -3.643 35.782 1.00 90.06 360 GLU A O 1
ATOM 2622 N N . THR A 1 361 ? -13.538 -1.509 35.157 1.00 86.00 361 THR A N 1
ATOM 2623 C CA . THR A 1 361 ? -12.609 -0.952 36.155 1.00 86.00 361 THR A CA 1
ATOM 2624 C C . THR A 1 361 ? -13.273 0.184 36.921 1.00 86.00 361 THR A C 1
ATOM 2626 O O . THR A 1 361 ? -13.936 1.021 36.322 1.00 86.00 361 THR A O 1
ATOM 2629 N N . ALA A 1 362 ? -13.069 0.248 38.238 1.00 86.69 362 ALA A N 1
ATOM 2630 C CA . ALA A 1 362 ? -13.503 1.389 39.038 1.00 86.69 362 ALA A CA 1
ATOM 2631 C C . ALA A 1 362 ? -12.585 2.596 38.782 1.00 86.69 362 ALA A C 1
ATOM 2633 O O . ALA A 1 362 ? -11.370 2.518 38.984 1.00 86.69 362 ALA A O 1
ATOM 2634 N N . TRP A 1 363 ? -13.175 3.714 38.363 1.00 90.25 363 TRP A N 1
ATOM 2635 C CA . TRP A 1 363 ? -12.477 4.973 38.112 1.00 90.25 363 TRP A CA 1
ATOM 2636 C C . TRP A 1 363 ? -12.854 6.018 39.163 1.00 90.25 363 TRP A C 1
ATOM 2638 O O . TRP A 1 363 ? -14.050 6.276 39.330 1.00 90.25 363 TRP A O 1
ATOM 2648 N N . PRO A 1 364 ? -11.879 6.653 39.843 1.00 90.69 364 PRO A N 1
ATOM 2649 C CA . PRO A 1 364 ? -12.149 7.870 40.598 1.00 90.69 364 PRO A CA 1
ATOM 2650 C C . PRO A 1 364 ? -12.524 9.003 39.628 1.00 90.69 364 PRO A C 1
ATOM 2652 O O . PRO A 1 364 ? -12.308 8.869 38.418 1.00 90.69 364 PRO A O 1
ATOM 2655 N N . PRO A 1 365 ? -13.057 10.129 40.124 1.00 92.81 365 PRO A N 1
ATOM 2656 C CA . PRO A 1 365 ? -13.363 11.246 39.254 1.00 92.81 365 PRO A CA 1
ATOM 2657 C C . PRO A 1 365 ? -12.083 11.833 38.653 1.00 92.81 365 PRO A C 1
ATOM 2659 O O . PRO A 1 365 ? -11.179 12.276 39.365 1.00 92.81 365 PRO A O 1
ATOM 2662 N N . VAL A 1 366 ? -11.994 11.796 37.324 1.00 94.38 366 VAL A N 1
ATOM 2663 C CA . VAL A 1 366 ? -10.810 12.209 36.559 1.00 94.38 366 VAL A CA 1
ATOM 2664 C C . VAL A 1 366 ? -11.189 12.967 35.296 1.00 94.38 366 VAL A C 1
ATOM 2666 O O . VAL A 1 366 ? -12.252 12.749 34.715 1.00 94.38 366 VAL A O 1
ATOM 2669 N N . ARG A 1 367 ? -10.286 13.826 34.832 1.00 96.38 367 ARG A N 1
ATOM 2670 C CA . ARG A 1 367 ? -10.256 14.294 33.450 1.00 96.38 367 ARG A CA 1
ATOM 2671 C C . ARG A 1 367 ? -9.218 13.472 32.693 1.00 96.38 367 ARG A C 1
ATOM 2673 O O . ARG A 1 367 ? -8.073 13.377 33.126 1.00 96.38 367 ARG A O 1
ATOM 2680 N N . LEU A 1 368 ? -9.633 12.873 31.586 1.00 96.88 368 LEU A N 1
ATOM 2681 C CA . LEU A 1 368 ? -8.757 12.184 30.648 1.00 96.88 368 LEU A CA 1
ATOM 2682 C C . LEU A 1 368 ? -8.685 12.998 29.358 1.00 96.88 368 LEU A C 1
ATOM 2684 O O . LEU A 1 368 ? -9.718 13.247 28.740 1.00 96.88 368 LEU A O 1
ATOM 2688 N N . GLU A 1 369 ? -7.482 13.377 28.947 1.00 97.19 369 GLU A N 1
ATOM 2689 C CA . GLU A 1 369 ? -7.202 13.919 27.617 1.00 97.19 369 GLU A CA 1
ATOM 2690 C C . GLU A 1 369 ? -6.430 12.869 26.821 1.00 97.19 369 GLU A C 1
ATOM 2692 O O . GLU A 1 369 ? -5.390 12.375 27.256 1.00 97.19 369 GLU A O 1
ATOM 2697 N N . ILE A 1 370 ? -6.982 12.476 25.677 1.00 96.88 370 ILE A N 1
ATOM 2698 C CA . ILE A 1 370 ? -6.460 11.404 24.837 1.00 96.88 370 ILE A CA 1
ATOM 2699 C C . ILE A 1 370 ? -6.152 11.972 23.463 1.00 96.88 370 ILE A C 1
ATOM 2701 O O . ILE A 1 370 ? -7.062 12.472 22.797 1.00 96.88 370 ILE A O 1
ATOM 2705 N N . HIS A 1 371 ? -4.900 11.861 23.023 1.00 91.75 371 HIS A N 1
ATOM 2706 C CA . HIS A 1 371 ? -4.518 12.176 21.649 1.00 91.75 371 HIS A CA 1
ATOM 2707 C C . HIS A 1 371 ? -4.136 10.883 20.934 1.00 91.75 371 HIS A C 1
ATOM 2709 O O . HIS A 1 371 ? -3.154 10.222 21.275 1.00 91.75 371 HIS A O 1
ATOM 2715 N N . ASP A 1 372 ? -4.963 10.505 19.966 1.00 90.69 372 ASP A N 1
ATOM 2716 C CA . ASP A 1 372 ? -4.911 9.223 19.279 1.00 90.69 372 ASP A CA 1
ATOM 2717 C C . ASP A 1 372 ? -4.458 9.369 17.827 1.00 90.69 372 ASP A C 1
ATOM 2719 O O . ASP A 1 372 ? -4.987 10.183 17.062 1.00 90.69 372 ASP A O 1
ATOM 2723 N N . PHE A 1 373 ? -3.524 8.503 17.437 1.00 80.75 373 PHE A N 1
ATOM 2724 C CA . PHE A 1 373 ? -3.049 8.382 16.068 1.00 80.75 373 PHE A CA 1
ATOM 2725 C C . PHE A 1 373 ? -3.291 6.960 15.539 1.00 80.75 373 PHE A C 1
ATOM 2727 O O . PHE A 1 373 ? -2.398 6.277 15.031 1.00 80.75 373 PHE A O 1
ATOM 2734 N N . GLY A 1 374 ? -4.549 6.525 15.628 1.00 76.88 374 GLY A N 1
ATOM 2735 C CA . GLY A 1 374 ? -5.028 5.283 15.034 1.00 76.88 374 GLY A CA 1
ATOM 2736 C C . GLY A 1 374 ? -4.699 4.036 15.844 1.00 76.88 374 GLY A C 1
ATOM 2737 O O . GLY A 1 374 ? -4.458 2.965 15.278 1.00 76.88 374 GLY A O 1
ATOM 2738 N N . ALA A 1 375 ? -4.687 4.163 17.167 1.00 84.38 375 ALA A N 1
ATOM 2739 C CA . ALA A 1 375 ? -4.491 3.049 18.067 1.00 84.38 375 ALA A CA 1
ATOM 2740 C C . ALA A 1 375 ? -5.628 2.027 17.964 1.00 84.38 375 ALA A C 1
ATOM 2742 O O . ALA A 1 375 ? -6.816 2.346 17.894 1.00 84.38 375 ALA A O 1
ATOM 2743 N N . SER A 1 376 ? -5.266 0.744 18.001 1.00 83.94 376 SER A N 1
ATOM 2744 C CA . SER A 1 376 ? -6.272 -0.317 18.083 1.00 83.94 376 SER A CA 1
ATOM 2745 C C . SER A 1 376 ? -7.002 -0.282 19.439 1.00 83.94 376 SER A C 1
ATOM 2747 O O . SER A 1 376 ? -6.399 0.112 20.442 1.00 83.94 376 SER A O 1
ATOM 2749 N N . PRO A 1 377 ? -8.244 -0.798 19.544 1.00 88.25 377 PRO A N 1
ATOM 2750 C CA . PRO A 1 377 ? -8.961 -0.902 20.820 1.00 88.25 377 PRO A CA 1
ATOM 2751 C C . PRO A 1 377 ? -8.165 -1.568 21.952 1.00 88.25 377 PRO A C 1
ATOM 2753 O O . PRO A 1 377 ? -8.308 -1.200 23.116 1.00 88.25 377 PRO A O 1
ATOM 2756 N N . GLY A 1 378 ? -7.306 -2.540 21.624 1.00 85.88 378 GLY A N 1
ATOM 2757 C CA . GLY A 1 378 ? -6.424 -3.183 22.599 1.00 85.88 378 GLY A CA 1
ATOM 2758 C C . GLY A 1 378 ? -5.356 -2.236 23.149 1.00 85.88 378 GLY A C 1
ATOM 2759 O O . GLY A 1 378 ? -5.137 -2.206 24.358 1.00 85.88 378 GLY A O 1
ATOM 2760 N N . VAL A 1 379 ? -4.740 -1.430 22.278 1.00 90.25 379 VAL A N 1
ATOM 2761 C CA . VAL A 1 379 ? -3.735 -0.424 22.662 1.00 90.25 379 VAL A CA 1
ATOM 2762 C C . VAL A 1 379 ? -4.386 0.700 23.470 1.00 90.25 379 VAL A C 1
ATOM 2764 O O . VAL A 1 379 ? -3.858 1.064 24.517 1.00 90.25 379 VAL A O 1
ATOM 2767 N N . ILE A 1 380 ? -5.580 1.159 23.074 1.00 94.69 380 ILE A N 1
ATOM 2768 C CA . ILE A 1 380 ? -6.370 2.143 23.836 1.00 94.69 380 ILE A CA 1
ATOM 2769 C C . ILE A 1 380 ? -6.597 1.658 25.274 1.00 94.69 380 ILE A C 1
ATOM 2771 O O . ILE A 1 380 ? -6.262 2.359 26.229 1.00 94.69 380 ILE A O 1
ATOM 2775 N N . ARG A 1 381 ? -7.109 0.428 25.444 1.00 95.06 381 ARG A N 1
ATOM 2776 C CA . ARG A 1 381 ? -7.335 -0.166 26.776 1.00 95.06 381 ARG A CA 1
ATOM 2777 C C . ARG A 1 381 ? -6.045 -0.267 27.587 1.00 95.06 381 ARG A C 1
ATOM 2779 O O . ARG A 1 381 ? -6.051 0.042 28.775 1.00 95.06 381 ARG A O 1
ATOM 2786 N N . LEU A 1 382 ? -4.949 -0.680 26.951 1.00 94.88 382 LEU A N 1
ATOM 2787 C CA . LEU A 1 382 ? -3.646 -0.800 27.601 1.00 94.88 382 LEU A CA 1
ATOM 2788 C C . LEU A 1 382 ? -3.138 0.555 28.114 1.00 94.88 382 LEU A C 1
ATOM 2790 O O . LEU A 1 382 ? -2.733 0.645 29.270 1.00 94.88 382 LEU A O 1
ATOM 2794 N 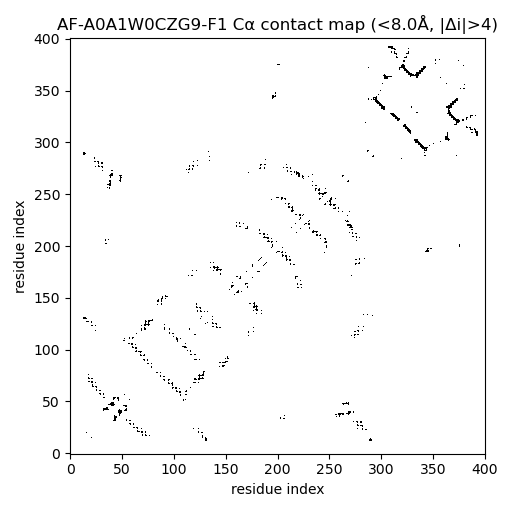N . ARG A 1 383 ? -3.179 1.607 27.287 1.00 96.88 383 ARG A N 1
ATOM 2795 C CA . ARG A 1 383 ? -2.695 2.947 27.663 1.00 96.88 383 ARG A CA 1
ATOM 2796 C C . ARG A 1 383 ? -3.538 3.578 28.765 1.00 96.88 383 ARG A C 1
ATOM 2798 O O . ARG A 1 383 ? -2.979 4.150 29.696 1.00 96.88 383 ARG A O 1
ATOM 2805 N N . LEU A 1 384 ? -4.859 3.398 28.721 1.00 96.00 384 LEU A N 1
ATOM 2806 C CA . LEU A 1 384 ? -5.762 3.826 29.795 1.00 96.00 384 LEU A CA 1
ATOM 2807 C C . LEU A 1 384 ? -5.438 3.134 31.127 1.00 96.00 384 LEU A C 1
ATOM 2809 O O . LEU A 1 384 ? -5.350 3.800 32.157 1.00 96.00 384 LEU A O 1
ATOM 2813 N N . ALA A 1 385 ? -5.212 1.817 31.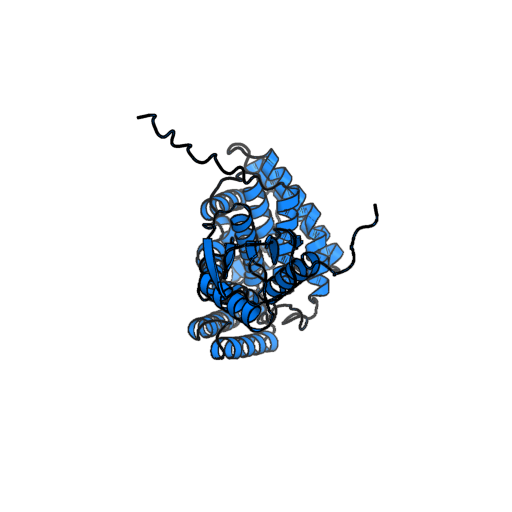106 1.00 94.38 385 ALA A N 1
ATOM 2814 C CA . ALA A 1 385 ? -4.823 1.069 32.300 1.00 94.38 385 ALA A CA 1
ATOM 2815 C C . ALA A 1 385 ? -3.466 1.540 32.852 1.00 94.38 385 ALA A C 1
ATOM 2817 O O . ALA A 1 385 ? -3.340 1.758 34.053 1.00 94.38 385 ALA A O 1
ATOM 2818 N N . GLN A 1 386 ? -2.477 1.765 31.980 1.00 95.56 386 GLN A N 1
ATOM 2819 C CA . GLN A 1 386 ? -1.158 2.275 32.368 1.00 95.56 386 GLN A CA 1
ATOM 2820 C C . GLN A 1 386 ? -1.225 3.674 32.989 1.00 95.56 386 GLN A C 1
ATOM 2822 O O . GLN A 1 386 ? -0.566 3.913 34.000 1.00 95.56 386 GLN A O 1
ATOM 2827 N N . ALA A 1 387 ? -2.026 4.582 32.422 1.00 95.50 387 ALA A N 1
ATOM 2828 C CA . ALA A 1 387 ? -2.234 5.912 32.991 1.00 95.50 387 ALA A CA 1
ATOM 2829 C C . ALA A 1 387 ? -2.855 5.814 34.393 1.00 95.50 387 ALA A C 1
ATOM 2831 O O . ALA A 1 387 ? -2.344 6.403 35.343 1.00 95.50 387 ALA A O 1
ATOM 2832 N N . LEU A 1 388 ? -3.906 5.002 34.557 1.00 93.38 388 LEU A N 1
ATOM 2833 C CA . LEU A 1 388 ? -4.539 4.803 35.861 1.00 93.38 388 LEU A CA 1
ATOM 2834 C C . LEU A 1 388 ? -3.567 4.208 36.892 1.00 93.38 388 LEU A C 1
ATOM 2836 O O . LEU A 1 388 ? -3.496 4.705 38.013 1.00 93.38 388 LEU A O 1
ATOM 2840 N N . GLU A 1 389 ? -2.805 3.178 36.516 1.00 92.44 389 GLU A N 1
ATOM 2841 C CA . GLU A 1 389 ? -1.798 2.530 37.368 1.00 92.44 389 GLU A CA 1
ATOM 2842 C C . GLU A 1 389 ? -0.722 3.528 37.823 1.00 92.44 389 GLU A C 1
ATOM 2844 O O . GLU A 1 389 ? -0.468 3.663 39.017 1.00 92.44 389 GLU A O 1
ATOM 2849 N N . ALA A 1 390 ? -0.146 4.292 36.889 1.00 91.88 390 ALA A N 1
ATOM 2850 C CA . ALA A 1 390 ? 0.879 5.297 37.182 1.00 91.88 390 ALA A CA 1
ATOM 2851 C C . ALA A 1 390 ? 0.353 6.457 38.051 1.00 91.88 390 ALA A C 1
ATOM 2853 O O . ALA A 1 390 ? 1.112 7.089 38.802 1.00 91.88 390 ALA A O 1
ATOM 2854 N N . GLY A 1 391 ? -0.946 6.746 37.934 1.00 89.56 391 GLY A N 1
ATOM 2855 C CA . GLY A 1 391 ? -1.654 7.763 38.697 1.00 89.56 391 GLY A CA 1
ATOM 2856 C C . GLY A 1 391 ? -2.054 7.337 40.110 1.00 89.56 391 GLY A C 1
ATOM 2857 O O . GLY A 1 391 ? -2.281 8.217 40.938 1.00 89.56 391 GLY A O 1
ATOM 2858 N N . ARG A 1 392 ? -2.136 6.040 40.437 1.00 89.69 392 ARG A N 1
ATOM 2859 C CA . ARG A 1 392 ? -2.538 5.581 41.782 1.00 89.69 392 ARG A CA 1
ATOM 2860 C C . ARG A 1 392 ? -1.546 6.055 42.845 1.00 89.69 392 ARG A C 1
ATOM 2862 O O . ARG A 1 392 ? -0.340 5.854 42.725 1.00 89.69 392 ARG A O 1
ATOM 2869 N N . ARG A 1 393 ? -2.058 6.649 43.927 1.00 72.75 393 ARG A N 1
ATOM 2870 C CA . ARG A 1 393 ? -1.271 6.858 45.149 1.00 72.75 393 ARG A CA 1
ATOM 2871 C C . ARG A 1 393 ? -1.281 5.572 45.971 1.00 72.75 393 ARG A C 1
ATOM 2873 O O . ARG A 1 393 ? -2.339 5.137 46.418 1.00 72.75 393 ARG A O 1
ATOM 2880 N N . THR A 1 394 ? -0.116 4.970 46.182 1.00 58.22 394 THR A N 1
ATOM 2881 C CA . THR A 1 394 ? 0.065 3.939 47.209 1.00 58.22 394 THR A CA 1
ATOM 2882 C C . THR A 1 394 ? 0.049 4.623 48.573 1.00 58.22 394 THR A C 1
ATOM 2884 O O . THR A 1 394 ? 0.841 5.532 48.805 1.00 58.22 394 THR A O 1
ATOM 2887 N N . GLY A 1 395 ? -0.873 4.236 49.457 1.00 50.31 395 GLY A N 1
ATOM 2888 C CA . GLY A 1 395 ? -0.902 4.735 50.832 1.00 50.31 395 GLY A CA 1
ATOM 2889 C C . GLY A 1 395 ? 0.381 4.333 51.556 1.00 50.31 395 GLY A C 1
ATOM 2890 O O . GLY A 1 395 ? 0.582 3.153 51.828 1.00 50.31 395 GLY A O 1
ATOM 2891 N N . GLY A 1 396 ? 1.265 5.299 51.793 1.00 44.09 396 GLY A N 1
ATOM 2892 C CA . GLY A 1 396 ? 2.575 5.060 52.387 1.00 44.09 396 GLY A CA 1
ATOM 2893 C C . GLY A 1 396 ? 3.522 6.240 52.216 1.00 44.09 396 GLY A C 1
ATOM 2894 O O . GLY A 1 396 ? 4.633 6.053 51.742 1.00 44.09 396 GLY A O 1
ATOM 2895 N N . ASP A 1 397 ? 3.070 7.444 52.560 1.00 40.94 397 ASP A N 1
ATOM 2896 C CA . ASP A 1 397 ? 3.974 8.528 52.955 1.00 40.94 397 ASP A CA 1
ATOM 2897 C C . ASP A 1 397 ? 3.236 9.392 53.987 1.00 40.94 397 ASP A C 1
ATOM 2899 O O . ASP A 1 397 ? 2.816 10.521 53.731 1.00 40.94 397 ASP A O 1
ATOM 2903 N N . ASP A 1 398 ? 2.958 8.771 55.139 1.00 40.66 398 ASP A N 1
ATOM 2904 C CA . ASP A 1 398 ? 2.675 9.523 56.356 1.00 40.66 398 ASP A CA 1
ATOM 2905 C C . ASP A 1 398 ? 3.995 10.136 56.807 1.00 40.66 398 ASP A C 1
ATOM 2907 O O . ASP A 1 398 ? 4.976 9.432 57.069 1.00 40.66 398 ASP A O 1
ATOM 2911 N N . GLY A 1 399 ? 3.993 11.464 56.853 1.00 43.50 399 GLY A N 1
ATOM 2912 C CA . GLY A 1 399 ? 5.160 12.280 57.107 1.00 43.50 399 GLY A CA 1
ATOM 2913 C C . GLY A 1 399 ? 6.007 11.806 58.282 1.00 43.50 399 GLY A C 1
ATOM 2914 O O . GLY A 1 399 ? 5.529 11.531 59.385 1.00 43.50 399 GLY A O 1
ATOM 2915 N N . ARG A 1 400 ? 7.316 11.837 58.057 1.00 35.34 400 ARG A N 1
ATOM 2916 C CA . ARG A 1 400 ? 8.256 12.207 59.104 1.00 35.34 400 ARG A CA 1
ATOM 2917 C C . ARG A 1 400 ? 8.972 13.471 58.659 1.00 35.34 400 ARG A C 1
ATOM 2919 O O . ARG A 1 400 ? 9.561 13.503 57.581 1.00 35.34 400 ARG A O 1
ATOM 2926 N N . CYS A 1 401 ? 8.808 14.496 59.492 1.00 39.88 401 CYS A N 1
ATOM 2927 C CA . CYS A 1 401 ? 9.683 15.655 59.580 1.00 39.88 401 CYS A CA 1
ATOM 2928 C C . CYS A 1 401 ? 11.155 15.249 59.672 1.00 39.88 401 CYS A C 1
ATOM 2930 O O . CYS A 1 401 ? 11.428 14.166 60.249 1.00 39.88 401 CYS A O 1
#

Organism: NCBI:txid394935

Foldseek 3Di:
DDDDPPDDDDPQPLQQALLNLLVLLLVLQLCLLAQPDDFQDAYPVFHRLDDLDHSVLSNQLSVLLSVLSSQLLVLLLVQQDPVRLLVSLQSNVVSLVVSQVSSCVSRVNDDNFNLLSLLSSLLSSLCNNPVPDALQVSLQSSLVSLPHDHPPDDDLCVDLLSVLCVVQVHDASSVCSNVSNCLLVVFQQVQLLVCLLVVHANSQSLSSSLLSSLLPDPQSQQCSQPNPVSSVLSNVLSVQLVVQVTCSDPRSVVSSVVSSVVSSVSSGDSVSSSSSSSSNSSSVLSCLSSLVAPFDKDKDKAAADDDAAFAWFWFWDADAQAKIKTKHADPPRIAMEIETESRPNCRVVVVVLVVVLVVVDHHHHIYIYMYYNNHDSVNVSVRVVVRRVRGGDDPDPPDDD

Sequence (401 aa):
MPGRMSCAPEPRTGHVSPTALADAAVAALLAEATLTPKPGLVDLRGGGAHRDMDWALLCRSARALRPGFLAMAEAGEQGAGEDRLPELRARIGAAGRQAEAAMLAASGGVNTHRGAIWALGLLVTAAAAWPVLPLRALGARAGELARVEDAGAPPPLALPGGRVCARYGVGGARHQAAAGFPQVMDHGLPALQAARRRGAAETPARLDALLAIMRQLDDTCLLARGGRFGLELAQDGAAAVLQAGGCASQEGWRLLLKLDQRLRRRRLSPGGAADLLAATLLLDSLAQARGDYEMERYTFTYSATAGPSVRRSLAGVVGSGDLEVLLEPSTSGVSQVMVSTALAGTELIWRRVLERVFAETAWPPVRLEIHDFGASPGVIRLRLAQALEAGRRTGGDDGRC

Radius of gyration: 24.05 Å; Cα contacts (8 Å, |Δi|>4): 756; chains: 1; bounding box: 42×71×85 Å

Mean predicted aligned error: 11.25 Å

Secondary structure (DSSP, 8-state):
-------PPPP------HHHHHHHHHHHHHHHHH-SS-TTS-BTTB-TT-SS--HHHHHHHHHHTHHHHHHHHHHHHHH-SGGGHHHHHHHHHHHHHHHHHHHHHHHTT--SSHHHHHHHHHHHHHHHH-TTS-HHHHHHHHHHHHHS--TTSPPGGGSHHHHHHHHHT--HHHHHHHTT-HIIIIIIHHHHHHHHHTT--HHHHHHHHHHHHHHH---HHHHHHHHHHHHHHHHHHHHHHHHTT-TTSHHHHHHHHHHHHHHHHTT---HHHHHHHHHHHHHHHHHHHHT-S--EEEEEEEE------B--EEEE-S-TT-EEEEEEE--SSEEEEEEEESSTT-HHHHHHHHHHHHHHS---SEEEEEEESS--HHHHHHHHHHHHHHHBPPS------

pLDDT: mean 89.8, std 14.39, range [29.73, 98.88]

Solvent-accessible surface area (backbone atoms only — not comparable to full-atom values): 20083 Å² total; per-residue (Å²): 135,85,78,84,78,79,78,74,81,75,82,80,83,49,73,67,51,37,66,56,45,15,50,42,47,32,48,16,42,43,54,49,35,57,41,68,90,41,58,9,32,46,8,78,92,34,25,46,31,50,89,85,50,36,34,68,48,46,48,48,20,33,60,50,28,32,67,27,34,27,53,17,8,47,45,16,54,77,37,61,52,84,94,37,50,64,60,39,34,42,52,38,47,53,32,46,52,52,22,47,51,39,25,23,65,61,40,79,67,42,89,82,48,69,66,29,51,56,53,40,34,36,45,35,16,24,44,33,38,41,54,86,51,56,70,72,56,31,27,42,50,19,6,53,50,55,66,52,76,45,93,88,55,78,61,54,71,80,39,74,58,34,44,36,20,69,74,72,76,48,65,42,72,64,41,37,35,42,65,23,31,50,54,30,67,74,26,16,44,52,35,27,52,51,30,34,43,71,58,37,55,68,67,32,12,52,49,35,11,34,29,43,23,37,42,74,52,78,32,41,44,14,39,66,62,43,33,69,66,40,38,50,56,48,17,54,39,26,45,54,16,51,73,49,60,18,46,73,27,74,60,4,37,54,40,43,54,52,37,20,52,55,24,32,78,64,44,29,27,53,52,50,31,49,30,43,38,20,41,26,47,29,54,51,52,49,34,48,73,52,52,72,40,68,68,41,73,47,79,49,79,43,83,36,36,94,50,73,63,53,44,71,25,72,20,75,48,80,39,87,50,28,33,25,31,40,36,34,64,42,88,52,81,36,22,39,38,39,39,39,26,49,53,55,61,36,62,67,52,53,49,56,53,47,55,49,52,63,70,76,40,81,41,40,27,24,40,35,45,32,42,34,32,64,40,47,74,68,52,51,54,48,33,54,50,49,16,53,59,70,11,50,62,74,92,80,81,80,84,77,131

Nearest PDB structures (foldseek):
  5vit-assembly1_C  TM=9.389E-01  e=1.520E-07  Pseudomonas protegens Pf-5
  5k3i-assembly3_F  TM=1.815E-01  e=7.287E-01  Caenorhabditis elegans
  8jwg-assembly1_A  TM=7.920E-02  e=5.862E+00  Plasmodium falciparum 3D7